Protein AF-A0A1Y2CCC3-F1 (afdb_monomer_lite)

Sequence (414 aa):
MATATPVTEEGASLKTSTGDGSAPSPKPNVLITIAGWVGSLESRDDFTLPFSTLTPGVHGEQYALVWETQALIELGCAVRLLVSEVTGFLVQQGIQYFLLPVLMAGLMGPLWALKLTYMVDNPWGNGLTKAKKAGRILADTLINRVQGNRPVTLVGFSLGARVIYYCLLELASRGEAAFSIVEEAYLFGTPVMATNKEWRAISSVVSGRLVNGYLTNDYILSILYRASSAFLADVAGLFPVQNVEGIENYCLDTVLKGGGHLEYRSAMPRILKHVGFSVDDEFFDDGEKEAEQERLDMEAEKERVKNDNERAKEEAAKKKQAEYEERLKKKREEEEARKAEAAAAPKRSWFGGWGSSSSSTGSLDNVAKVAKGDEAVFEVKEIKSTLPPLVLTLDGSATFPQESSPYNDDGSLI

Foldseek 3Di:
DDDDDDDDDDDDDFDADDPDPDDPDAWQAEEEEEEQAFADPPDPCRQVQLVVQFDPDPHGRYTGDDFPHVLRNLQVVLQVVVVVVVVVVCVVVPDPDPCPVVVVVVVVDPPVLVVSCVSNCVSVVVLLVRLLVLLLVVLVCLLVCPVPLGEYEYAYENSRLSSVLNVLLNLLVVPPSQARNHAYYAYALYQDQDDLVSVQSSLRRHNHAYEQEAEQLAPSSVSVPVSPDDDDTDGSRNDPDPDHPRYHYHYCCVQCVVSYSVVCRQQSLVVCVVVPTDGNDRGGDPCVVVVVVVVVVVVVVVVVVVVVVVVVVVVVVVVVVVVVVVVVVVVVVVVVVVVVVVVPDDDDDDDDDDDDDDDDDDDDDDDDDDDDDDPPDDDDDDDPDPDDDDDPPPPDDDDDDDDDDQADPVGDGD

pLDDT: mean 71.66, std 22.94, range [24.41, 98.12]

InterPro domains:
  IPR007941 Protein of unknown function DUF726 [PF05277] (29-277)
  IPR007941 Protein of unknown function DUF726 [PTHR17920] (27-286)
  IPR029058 Alpha/Beta hydrolase fold [SSF53474] (140-224)

Organism: NCBI:txid329046

Structure (mmCIF, N/CA/C/O backbone):
data_AF-A0A1Y2CCC3-F1
#
_entry.id   AF-A0A1Y2CCC3-F1
#
loop_
_atom_site.group_PDB
_atom_site.id
_atom_site.type_symbol
_atom_site.label_atom_id
_atom_site.label_alt_id
_atom_site.label_comp_id
_atom_site.label_asym_id
_atom_site.label_entity_id
_atom_site.label_seq_id
_atom_site.pdbx_PDB_ins_code
_atom_site.Cartn_x
_atom_site.Cartn_y
_atom_site.Cartn_z
_atom_site.occupancy
_atom_site.B_iso_or_equiv
_atom_site.auth_seq_id
_atom_site.auth_comp_id
_atom_site.auth_asym_id
_atom_site.auth_atom_id
_atom_site.pdbx_PDB_model_num
ATOM 1 N N . MET A 1 1 ? -17.239 48.098 5.481 1.00 38.91 1 MET A N 1
ATOM 2 C CA . MET A 1 1 ? -17.460 47.989 4.024 1.00 38.91 1 MET A CA 1
ATOM 3 C C . MET A 1 1 ? -16.234 47.350 3.400 1.00 38.91 1 MET A C 1
ATOM 5 O O . MET A 1 1 ? -15.218 48.017 3.293 1.00 38.91 1 MET A O 1
ATOM 9 N N . ALA A 1 2 ? -16.328 46.067 3.062 1.00 24.41 2 ALA A N 1
ATOM 10 C CA . ALA A 1 2 ? -15.494 45.390 2.069 1.00 24.41 2 ALA A CA 1
ATOM 11 C C . ALA A 1 2 ? -16.184 44.049 1.776 1.00 24.41 2 ALA A C 1
ATOM 13 O O . ALA A 1 2 ? -16.211 43.155 2.616 1.00 24.41 2 ALA A O 1
ATOM 14 N N . THR A 1 3 ? -16.860 43.982 0.635 1.00 26.59 3 THR A N 1
ATOM 15 C CA . THR A 1 3 ? -17.492 42.787 0.069 1.00 26.59 3 THR A CA 1
ATOM 16 C C . THR A 1 3 ? -16.441 41.953 -0.655 1.00 26.59 3 THR A C 1
ATOM 18 O O . THR A 1 3 ? -15.678 42.509 -1.442 1.00 26.59 3 THR A O 1
ATOM 21 N N . ALA A 1 4 ? -16.436 40.637 -0.437 1.00 25.52 4 ALA A N 1
ATOM 22 C CA . ALA A 1 4 ? -15.652 39.684 -1.218 1.00 25.52 4 ALA A CA 1
ATOM 23 C C . ALA A 1 4 ? -16.587 38.616 -1.801 1.00 25.52 4 ALA A C 1
ATOM 25 O O . ALA A 1 4 ? -17.338 37.961 -1.081 1.00 25.52 4 ALA A O 1
ATOM 26 N N . THR A 1 5 ? -16.571 38.517 -3.126 1.00 25.62 5 THR A N 1
ATOM 27 C CA . THR A 1 5 ? -17.252 37.526 -3.966 1.00 25.62 5 THR A CA 1
ATOM 28 C C . THR A 1 5 ? -16.667 36.117 -3.789 1.00 25.62 5 THR A C 1
ATOM 30 O O . THR A 1 5 ? -15.473 35.997 -3.509 1.00 25.62 5 THR A O 1
ATOM 33 N N . PRO A 1 6 ? -17.470 35.053 -3.983 1.00 25.59 6 PRO A N 1
ATOM 34 C CA . PRO A 1 6 ? -17.030 33.675 -3.793 1.00 25.59 6 PRO A CA 1
ATOM 35 C C . PRO A 1 6 ? -16.191 33.179 -4.977 1.00 25.59 6 PRO A C 1
ATOM 37 O O . PRO A 1 6 ? -16.541 33.394 -6.138 1.00 25.59 6 PRO A O 1
ATOM 40 N N . VAL A 1 7 ? -15.089 32.498 -4.660 1.00 28.39 7 VAL A N 1
ATOM 41 C CA . VAL A 1 7 ? -14.289 31.717 -5.609 1.00 28.39 7 VAL A CA 1
ATOM 42 C C . VAL A 1 7 ? -14.919 30.332 -5.719 1.00 28.39 7 VAL A C 1
ATOM 44 O O . VAL A 1 7 ? -15.249 29.700 -4.719 1.00 28.39 7 VAL A O 1
ATOM 47 N N . THR A 1 8 ? -15.137 29.937 -6.963 1.00 27.20 8 THR A N 1
ATOM 48 C CA . THR A 1 8 ? -15.823 28.741 -7.443 1.00 27.20 8 THR A CA 1
ATOM 49 C C . THR A 1 8 ? -15.237 27.431 -6.923 1.00 27.20 8 THR A C 1
ATOM 51 O O . THR A 1 8 ? -14.026 27.281 -6.780 1.00 27.20 8 THR A O 1
ATOM 54 N N . GLU A 1 9 ? -16.152 26.493 -6.682 1.00 36.34 9 GLU A N 1
ATOM 55 C CA . GLU A 1 9 ? -15.949 25.096 -6.311 1.00 36.34 9 GLU A CA 1
ATOM 56 C C . GLU A 1 9 ? -14.991 24.356 -7.258 1.00 36.34 9 GLU A C 1
ATOM 58 O O . GLU A 1 9 ? -15.300 24.152 -8.426 1.00 36.34 9 GLU A O 1
ATOM 63 N N . GLU A 1 10 ? -13.890 23.838 -6.718 1.00 28.53 10 GLU A N 1
ATOM 64 C CA . GLU A 1 10 ? -13.313 22.561 -7.154 1.00 28.53 10 GLU A CA 1
ATOM 65 C C . GLU A 1 10 ? -12.995 21.741 -5.899 1.00 28.53 10 GLU A C 1
ATOM 67 O O . GLU A 1 10 ? -11.865 21.647 -5.422 1.00 28.53 10 GLU A O 1
ATOM 72 N N . GLY A 1 11 ? -14.059 21.202 -5.302 1.00 26.75 11 GLY A N 1
ATOM 73 C CA . GLY A 1 11 ? -13.980 20.198 -4.249 1.00 26.75 11 GLY A CA 1
ATOM 74 C C . GLY A 1 11 ? -13.763 18.812 -4.852 1.00 26.75 11 GLY A C 1
ATOM 75 O O . GLY A 1 11 ? -14.346 18.467 -5.881 1.00 26.75 11 GLY A O 1
ATOM 76 N N . ALA A 1 12 ? -12.925 18.010 -4.200 1.00 28.86 12 ALA A N 1
ATOM 77 C CA . ALA A 1 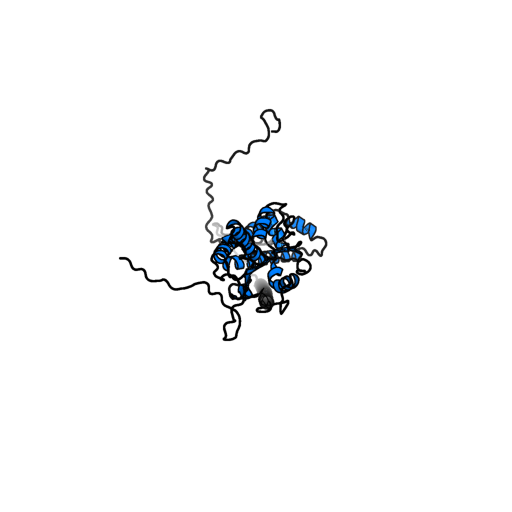12 ? -12.723 16.600 -4.503 1.00 28.86 12 ALA A CA 1
ATOM 78 C C . ALA A 1 12 ? -14.071 15.852 -4.532 1.00 28.86 12 ALA A C 1
ATOM 80 O O . ALA A 1 12 ? -14.654 15.543 -3.497 1.00 28.86 12 ALA A O 1
ATOM 81 N N . SER A 1 13 ? -14.580 15.586 -5.734 1.00 26.62 13 SER A N 1
ATOM 82 C CA . SER A 1 13 ? -15.798 14.808 -5.941 1.00 26.62 13 SER A CA 1
ATOM 83 C C . SER A 1 13 ? -15.441 13.322 -5.955 1.00 26.62 13 SER A C 1
ATOM 85 O O . SER A 1 13 ? -14.760 12.851 -6.871 1.00 26.62 13 SER A O 1
ATOM 87 N N . LEU A 1 14 ? -15.888 12.594 -4.927 1.00 33.19 14 LEU A N 1
ATOM 88 C CA . LEU A 1 14 ? -15.962 11.136 -4.955 1.00 33.19 14 LEU A CA 1
ATOM 89 C C . LEU A 1 14 ? -16.957 10.733 -6.046 1.00 33.19 14 LEU A C 1
ATOM 91 O O . LEU A 1 14 ? -18.151 11.002 -5.929 1.00 33.19 14 LEU A O 1
ATOM 95 N N . LYS A 1 15 ? -16.463 10.107 -7.114 1.00 35.31 15 LYS A N 1
ATOM 96 C CA . LYS A 1 15 ? -17.313 9.532 -8.157 1.00 35.31 15 LYS A CA 1
ATOM 97 C C . LYS A 1 15 ? -17.515 8.050 -7.878 1.00 35.31 15 LYS A C 1
ATOM 99 O O . LYS A 1 15 ? -16.553 7.297 -7.762 1.00 35.31 15 LYS A O 1
ATOM 104 N N . THR A 1 16 ? -18.775 7.655 -7.774 1.00 35.78 16 THR A N 1
ATOM 105 C CA . THR A 1 16 ? -19.210 6.264 -7.713 1.00 35.78 16 THR A CA 1
ATOM 106 C C . THR A 1 16 ? -19.132 5.659 -9.116 1.00 35.78 16 THR A C 1
ATOM 108 O O . THR A 1 16 ? -19.693 6.187 -10.074 1.00 35.78 16 THR A O 1
ATOM 111 N N . SER A 1 17 ? -18.404 4.554 -9.255 1.00 35.50 17 SER A N 1
ATOM 112 C CA . SER A 1 17 ? -18.379 3.752 -10.478 1.00 35.50 17 SER A CA 1
ATOM 113 C C . SER A 1 17 ? -19.579 2.809 -10.461 1.00 35.50 17 SER A C 1
ATOM 115 O O . SER A 1 17 ? -19.546 1.811 -9.752 1.00 35.50 17 SER A O 1
ATOM 117 N N . THR A 1 18 ? -20.644 3.118 -11.197 1.00 38.66 18 THR A N 1
ATOM 118 C CA . THR A 1 18 ? -21.550 2.115 -11.789 1.00 38.66 18 THR A CA 1
ATOM 119 C C . THR A 1 18 ? -22.395 2.774 -12.878 1.00 38.66 18 THR A C 1
ATOM 121 O O . THR A 1 18 ? -23.038 3.799 -12.660 1.00 38.66 18 THR A O 1
ATOM 124 N N . GLY A 1 19 ? -22.363 2.192 -14.077 1.00 38.34 19 GLY A N 1
ATOM 125 C CA . GLY A 1 19 ? -23.227 2.562 -15.189 1.00 38.34 19 GLY A CA 1
ATOM 126 C C . GLY A 1 19 ? -24.633 2.010 -14.989 1.00 38.34 19 GLY A C 1
ATOM 127 O O . GLY A 1 19 ? -24.939 0.940 -15.490 1.00 38.34 19 GLY A O 1
ATOM 128 N N . ASP A 1 20 ? -25.471 2.741 -14.263 1.00 35.16 20 ASP A N 1
ATOM 129 C CA . ASP A 1 20 ? -26.913 2.823 -14.502 1.00 35.16 20 ASP A CA 1
ATOM 130 C C . ASP A 1 20 ? -27.426 4.103 -13.825 1.00 35.16 20 ASP A C 1
ATOM 132 O O . ASP A 1 20 ? -26.949 4.489 -12.759 1.00 35.16 20 ASP A O 1
ATOM 136 N N . GLY A 1 21 ? -28.363 4.809 -14.451 1.00 40.62 21 GLY A N 1
ATOM 137 C CA . GLY A 1 21 ? -28.785 6.172 -14.088 1.00 40.62 21 GLY A CA 1
ATOM 138 C C . GLY A 1 21 ? -29.545 6.317 -12.761 1.00 40.62 21 GLY A C 1
ATOM 139 O O . GLY A 1 21 ? -30.207 7.334 -12.555 1.00 40.62 21 GLY A O 1
ATOM 140 N N . SER A 1 22 ? -29.477 5.336 -11.859 1.00 40.50 22 SER A N 1
ATOM 141 C CA . SER A 1 22 ? -30.025 5.412 -10.505 1.00 40.50 22 SER A CA 1
ATOM 142 C C . SER A 1 22 ? -28.891 5.433 -9.483 1.00 40.50 22 SER A C 1
ATOM 144 O O . SER A 1 22 ? -28.132 4.470 -9.385 1.00 40.50 22 SER A O 1
ATOM 146 N N . ALA A 1 23 ? -28.792 6.508 -8.696 1.00 48.09 23 ALA A N 1
ATOM 147 C CA . ALA A 1 23 ? -27.841 6.574 -7.591 1.00 48.09 23 ALA A CA 1
ATOM 148 C C . ALA A 1 23 ? -28.071 5.378 -6.642 1.00 48.09 23 ALA A C 1
ATOM 150 O O . ALA A 1 23 ? -29.206 5.191 -6.185 1.00 48.09 23 ALA A O 1
ATOM 151 N N . PRO A 1 24 ? -27.045 4.556 -6.353 1.00 56.34 24 PRO A N 1
ATOM 152 C CA . PRO A 1 24 ? -27.195 3.432 -5.441 1.00 56.34 24 PRO A CA 1
ATOM 153 C C . PRO A 1 24 ? -27.643 3.945 -4.070 1.00 56.34 24 PRO A C 1
ATOM 155 O O . PRO A 1 24 ? -27.155 4.965 -3.582 1.00 56.34 24 PRO A O 1
ATOM 158 N N . SER A 1 25 ? -28.597 3.253 -3.441 1.00 60.41 25 SER A N 1
ATOM 159 C CA . SER A 1 25 ? -29.048 3.603 -2.093 1.00 60.41 25 SER A CA 1
ATOM 160 C C . SER A 1 25 ? -27.852 3.591 -1.128 1.00 60.41 25 SER A C 1
ATOM 162 O O . SER A 1 25 ? -27.119 2.593 -1.132 1.00 60.41 25 SER A O 1
ATOM 164 N N . PRO A 1 26 ? -27.661 4.629 -0.292 1.00 65.88 26 PRO A N 1
ATOM 165 C CA . PRO A 1 26 ? -26.526 4.698 0.619 1.00 65.88 26 PRO A CA 1
ATOM 166 C C . PRO A 1 26 ? -26.525 3.480 1.545 1.00 65.88 26 PRO A C 1
ATOM 168 O O . PRO A 1 26 ? -27.527 3.159 2.189 1.00 65.88 26 PRO A O 1
ATOM 171 N N . LYS A 1 27 ? -25.400 2.766 1.567 1.00 79.38 27 LYS A N 1
ATOM 172 C CA . LYS A 1 27 ? -25.208 1.576 2.407 1.00 79.38 27 LYS A CA 1
ATOM 173 C C . LYS A 1 27 ? -24.962 2.001 3.865 1.00 79.38 27 LYS A C 1
ATOM 175 O O . LYS A 1 27 ? -24.619 3.151 4.117 1.00 79.38 27 LYS A O 1
ATOM 180 N N . PRO A 1 28 ? -25.121 1.113 4.859 1.00 83.88 28 PRO A N 1
ATOM 181 C CA . PRO A 1 28 ? -24.888 1.477 6.259 1.00 83.88 28 PRO A CA 1
ATOM 182 C C . PRO A 1 28 ? -23.401 1.685 6.598 1.00 83.88 28 PRO A C 1
ATOM 184 O O . PRO A 1 28 ? -23.090 2.530 7.429 1.00 83.88 28 PRO A O 1
ATOM 187 N N . ASN A 1 29 ? -22.478 0.989 5.932 1.00 90.31 29 ASN A N 1
ATOM 188 C CA . ASN A 1 29 ? -21.032 1.027 6.185 1.00 90.31 29 ASN A CA 1
ATOM 189 C C . ASN A 1 29 ? -20.242 1.530 4.965 1.00 90.31 29 ASN A C 1
ATOM 191 O O . ASN A 1 29 ? -20.743 1.503 3.834 1.00 90.31 29 ASN A O 1
ATOM 195 N N . VAL A 1 30 ? -19.033 2.036 5.205 1.00 93.81 30 VAL A N 1
ATOM 196 C CA . VAL A 1 30 ? -18.155 2.643 4.195 1.00 93.81 30 VAL A CA 1
ATOM 197 C C . VAL A 1 30 ? -16.859 1.853 4.086 1.00 93.81 30 VAL A C 1
ATOM 199 O O . VAL A 1 30 ? -16.223 1.580 5.096 1.00 93.81 30 VAL A O 1
ATOM 202 N N . LEU A 1 31 ? -16.432 1.560 2.862 1.00 94.94 31 LEU A N 1
ATOM 203 C CA . LEU A 1 31 ? -15.142 0.954 2.561 1.00 94.94 31 LEU A CA 1
ATOM 204 C C . LEU A 1 31 ? -14.257 1.978 1.850 1.00 94.94 31 LEU A C 1
ATOM 206 O O . LEU A 1 31 ? -14.580 2.412 0.749 1.00 94.94 31 LEU A O 1
ATOM 210 N N . ILE A 1 32 ? -13.128 2.342 2.455 1.00 95.81 32 ILE A N 1
ATOM 211 C CA . ILE A 1 32 ? -12.136 3.228 1.843 1.00 95.81 32 ILE A CA 1
ATOM 212 C C . ILE A 1 32 ? -10.924 2.401 1.425 1.00 95.81 32 ILE A C 1
ATOM 214 O O . ILE A 1 32 ? -10.213 1.844 2.265 1.00 95.81 32 ILE A O 1
ATOM 218 N N . THR A 1 33 ? -10.671 2.353 0.122 1.00 95.69 33 THR A N 1
ATOM 219 C CA . THR A 1 33 ? -9.534 1.647 -0.468 1.00 95.69 33 THR A CA 1
ATOM 220 C C . THR A 1 33 ? -8.425 2.624 -0.834 1.00 95.69 33 THR A C 1
ATOM 222 O O . THR A 1 33 ? -8.674 3.681 -1.416 1.00 95.69 33 THR A O 1
ATOM 225 N N . ILE A 1 34 ? -7.186 2.291 -0.483 1.00 96.12 34 ILE A N 1
ATOM 226 C CA . ILE A 1 34 ? -6.044 3.201 -0.580 1.00 96.12 34 ILE A CA 1
ATOM 227 C C . ILE A 1 34 ? -4.909 2.493 -1.317 1.00 96.12 34 ILE A C 1
ATOM 229 O O . ILE A 1 34 ? -4.223 1.625 -0.770 1.00 96.12 34 ILE A O 1
ATOM 233 N N . ALA A 1 35 ? -4.698 2.887 -2.572 1.00 92.62 35 ALA A N 1
ATOM 234 C CA . ALA A 1 35 ? -3.593 2.388 -3.380 1.00 92.62 35 ALA A CA 1
ATOM 235 C C . ALA A 1 35 ? -2.243 2.913 -2.862 1.00 92.62 35 ALA A C 1
ATOM 237 O O . ALA A 1 35 ? -2.135 4.059 -2.412 1.00 92.62 35 ALA A O 1
ATOM 238 N N . GLY A 1 36 ? -1.214 2.060 -2.915 1.00 87.12 36 GLY A N 1
ATOM 239 C CA . GLY A 1 36 ? 0.137 2.399 -2.459 1.00 87.12 36 GLY A CA 1
ATOM 240 C C . GLY A 1 36 ? 1.095 2.891 -3.532 1.00 87.12 36 GLY A C 1
ATOM 241 O O . GLY A 1 36 ? 2.097 3.518 -3.204 1.00 87.12 36 GLY A O 1
ATOM 242 N N . TRP A 1 37 ? 0.785 2.633 -4.795 1.00 85.81 37 TRP A N 1
ATOM 243 C CA . TRP A 1 37 ? 1.441 3.214 -5.959 1.00 85.81 37 TRP A CA 1
ATOM 244 C C . TRP A 1 37 ? 0.483 3.117 -7.149 1.00 85.81 37 TRP A C 1
ATOM 246 O O . TRP A 1 37 ? -0.466 2.331 -7.114 1.00 85.81 37 TRP A O 1
ATOM 256 N N . VAL A 1 38 ? 0.721 3.934 -8.172 1.00 81.88 38 VAL A N 1
ATOM 257 C CA . VAL A 1 38 ? -0.082 3.981 -9.403 1.00 81.88 38 VAL A CA 1
ATOM 258 C C . VAL A 1 38 ? 0.829 3.879 -10.625 1.00 81.88 38 VAL A C 1
ATOM 260 O O . VAL A 1 38 ? 1.980 4.324 -10.605 1.00 81.88 38 VAL A O 1
ATOM 263 N N . GLY A 1 39 ? 0.330 3.210 -11.658 1.00 67.69 39 GLY A N 1
ATOM 264 C CA . GLY A 1 39 ? 1.013 2.880 -12.892 1.00 67.69 39 GLY A CA 1
ATOM 265 C C . GLY A 1 39 ? 1.128 4.044 -13.873 1.00 67.69 39 GLY A C 1
ATOM 266 O O . GLY A 1 39 ? 2.197 4.178 -14.471 1.00 67.69 39 GLY A O 1
ATOM 267 N N . SER A 1 40 ? 0.092 4.881 -14.010 1.00 62.53 40 SER A N 1
ATOM 268 C CA . SER A 1 40 ? 0.040 5.984 -14.988 1.00 62.53 40 SER A CA 1
ATOM 269 C C . SER A 1 40 ? -0.829 7.165 -14.517 1.00 62.53 40 SER A C 1
ATOM 271 O O . SER A 1 40 ? -1.710 7.013 -13.677 1.00 62.53 40 SER A O 1
ATOM 273 N N . LEU A 1 41 ? -0.575 8.361 -15.066 1.00 55.34 41 LEU A N 1
ATOM 274 C CA . LEU A 1 41 ? -1.311 9.607 -14.784 1.00 55.34 41 LEU A CA 1
ATOM 275 C C . LEU A 1 41 ? -2.661 9.681 -15.529 1.00 55.34 41 LEU A C 1
ATOM 277 O O . LEU A 1 41 ? -3.480 10.551 -15.236 1.00 55.34 41 LEU A O 1
ATOM 281 N N . GLU A 1 42 ? -2.867 8.822 -16.529 1.00 54.22 42 GLU A N 1
ATOM 282 C CA . GLU A 1 42 ? -3.875 9.045 -17.572 1.00 54.22 42 GLU A CA 1
ATOM 283 C C . GLU A 1 42 ? -5.303 8.646 -17.172 1.00 54.22 42 GLU A C 1
ATOM 285 O O . GLU A 1 42 ? -6.256 9.185 -17.735 1.00 54.22 42 GLU A O 1
ATOM 290 N N . SER A 1 43 ? -5.487 7.804 -16.148 1.00 58.19 43 SER A N 1
ATOM 291 C CA . SER A 1 43 ? -6.816 7.485 -15.616 1.00 58.19 43 SER A CA 1
ATOM 292 C C . SER A 1 43 ? -6.863 7.608 -14.091 1.00 58.19 43 SER A C 1
ATOM 294 O O . SER A 1 43 ? -6.048 7.062 -13.351 1.00 58.19 43 SER A O 1
ATOM 296 N N . ARG A 1 44 ? -7.873 8.330 -13.584 1.00 61.41 44 ARG A N 1
ATOM 297 C CA . ARG A 1 44 ? -8.209 8.330 -12.145 1.00 61.41 44 ARG A CA 1
ATOM 298 C C . ARG A 1 44 ? -8.634 6.946 -11.648 1.00 61.41 44 ARG A C 1
ATOM 300 O O . ARG A 1 44 ? -8.625 6.708 -10.442 1.00 61.41 44 ARG A O 1
ATOM 307 N N . ASP A 1 45 ? -8.977 6.064 -12.577 1.00 69.62 45 ASP A N 1
ATOM 308 C CA . ASP A 1 45 ? -9.402 4.695 -12.325 1.00 69.62 45 ASP A CA 1
ATOM 309 C C . ASP A 1 45 ? -8.249 3.827 -11.807 1.00 69.62 45 ASP A C 1
ATOM 311 O O . ASP A 1 45 ? -8.479 2.829 -11.138 1.00 69.62 45 ASP A O 1
ATOM 315 N N . ASP A 1 46 ? -6.992 4.241 -11.973 1.00 78.31 46 ASP A N 1
ATOM 316 C CA . ASP A 1 46 ? -5.851 3.468 -11.477 1.00 78.31 46 ASP A CA 1
ATOM 317 C C . ASP A 1 46 ? -5.843 3.283 -9.940 1.00 78.31 46 ASP A C 1
ATOM 319 O O . ASP A 1 46 ? -5.324 2.302 -9.408 1.00 78.31 46 ASP A O 1
ATOM 323 N N . PHE A 1 47 ? -6.498 4.187 -9.202 1.00 84.88 47 PHE A N 1
ATOM 324 C CA . PHE A 1 47 ? -6.704 4.045 -7.755 1.00 84.88 47 PHE A CA 1
ATOM 325 C C . PHE A 1 47 ? -7.780 3.009 -7.394 1.00 84.88 47 PHE A C 1
ATOM 327 O O . PHE A 1 47 ? -7.768 2.481 -6.279 1.00 84.88 47 PHE A O 1
ATOM 334 N N . THR A 1 48 ? -8.725 2.741 -8.299 1.00 86.94 48 THR A N 1
ATOM 335 C CA . THR A 1 48 ? -9.845 1.812 -8.088 1.00 86.94 48 THR A CA 1
ATOM 336 C C . THR A 1 48 ? -9.541 0.420 -8.632 1.00 86.94 48 THR A C 1
ATOM 338 O O . THR A 1 48 ? -10.000 -0.554 -8.038 1.00 86.94 48 THR A O 1
ATOM 341 N N . LEU A 1 49 ? -8.735 0.307 -9.696 1.00 87.69 49 LEU A N 1
ATOM 342 C CA . LEU A 1 49 ? -8.424 -0.951 -10.386 1.00 87.69 49 LEU A CA 1
ATOM 343 C C . LEU A 1 49 ? -8.024 -2.108 -9.450 1.00 87.69 49 LEU A C 1
ATOM 345 O O . LEU A 1 49 ? -8.656 -3.162 -9.551 1.00 87.69 49 LEU A O 1
ATOM 349 N N . PRO A 1 50 ? -7.103 -1.943 -8.472 1.00 88.56 50 PRO A N 1
ATOM 350 C CA . PRO A 1 50 ? -6.694 -3.048 -7.594 1.00 88.56 50 PRO A CA 1
ATOM 351 C C . PRO A 1 50 ? -7.830 -3.607 -6.729 1.00 88.56 50 PRO A C 1
ATOM 353 O O . PRO A 1 50 ? -7.754 -4.724 -6.226 1.00 88.56 50 PRO A O 1
ATOM 356 N N . PHE A 1 51 ? -8.884 -2.816 -6.541 1.00 90.62 51 PHE A N 1
ATOM 357 C CA . PHE A 1 51 ? -10.031 -3.123 -5.696 1.00 90.62 51 PHE A CA 1
ATOM 358 C C . PHE A 1 51 ? -11.324 -3.283 -6.507 1.00 90.62 51 PHE A C 1
ATOM 360 O O . PHE A 1 51 ? -12.401 -3.366 -5.922 1.00 90.62 51 PHE A O 1
ATOM 367 N N . SER A 1 52 ? -11.234 -3.284 -7.839 1.00 88.19 52 SER A N 1
ATOM 368 C CA . SER A 1 52 ? -12.388 -3.275 -8.746 1.00 88.19 52 SER A CA 1
ATOM 369 C C . SER A 1 52 ? -13.173 -4.587 -8.746 1.00 88.19 52 SER A C 1
ATOM 371 O O . SER A 1 52 ? -14.360 -4.587 -9.055 1.00 88.19 52 SER A O 1
ATOM 373 N N . THR A 1 53 ? -12.535 -5.694 -8.356 1.00 89.06 53 THR A N 1
ATOM 374 C CA . THR A 1 53 ? -13.157 -7.024 -8.326 1.00 89.06 53 THR A CA 1
ATOM 375 C C . THR A 1 53 ? -13.897 -7.323 -7.024 1.00 89.06 53 THR A C 1
ATOM 377 O O . THR A 1 53 ? -14.436 -8.417 -6.864 1.00 89.06 53 THR A O 1
ATOM 380 N N . LEU A 1 54 ? -13.919 -6.391 -6.065 1.00 89.56 54 LEU A N 1
ATOM 381 C CA . LEU A 1 54 ? -14.703 -6.544 -4.842 1.00 89.56 54 LEU A CA 1
ATOM 382 C C . LEU A 1 54 ? -16.190 -6.613 -5.179 1.00 89.56 54 LEU A C 1
ATOM 384 O O . LEU A 1 54 ? -16.709 -5.720 -5.846 1.00 89.56 54 LEU A O 1
ATOM 388 N N . THR A 1 55 ? -16.881 -7.631 -4.657 1.00 86.56 55 THR A N 1
ATOM 389 C CA . THR A 1 55 ? -18.312 -7.811 -4.918 1.00 86.56 55 THR A CA 1
ATOM 390 C C . THR A 1 55 ? -19.084 -6.564 -4.460 1.00 86.56 55 THR A C 1
ATOM 392 O O . THR A 1 55 ? -19.102 -6.261 -3.253 1.00 86.56 55 THR A O 1
ATOM 395 N N . PRO A 1 56 ? -19.747 -5.831 -5.376 1.00 84.56 56 PRO A N 1
ATOM 396 C CA . PRO A 1 56 ? -20.370 -4.558 -5.047 1.00 84.56 56 PRO A CA 1
ATOM 397 C C . PRO A 1 56 ? -21.419 -4.682 -3.939 1.00 84.56 56 PRO A C 1
ATOM 399 O O . PRO A 1 56 ? -22.359 -5.475 -4.001 1.00 84.56 56 PRO A O 1
ATOM 402 N N . GLY A 1 57 ? -21.286 -3.849 -2.907 1.00 78.31 57 GLY A N 1
ATOM 403 C CA . GLY A 1 57 ? -22.294 -3.705 -1.860 1.00 78.31 57 GLY A CA 1
ATOM 404 C C . GLY A 1 57 ? -22.339 -4.812 -0.803 1.00 78.31 57 GLY A C 1
ATOM 405 O O . GLY A 1 57 ? -23.257 -4.755 0.022 1.00 78.31 57 GLY A O 1
ATOM 406 N N . VAL A 1 58 ? -21.390 -5.758 -0.803 1.00 86.06 58 VAL A N 1
ATOM 407 C CA . VAL A 1 58 ? -21.192 -6.745 0.280 1.00 86.06 58 VAL A CA 1
ATOM 408 C C . VAL A 1 58 ? -20.443 -6.119 1.457 1.00 86.06 58 VAL A C 1
ATOM 410 O O . VAL A 1 58 ? -20.889 -6.224 2.594 1.00 86.06 58 VAL A O 1
ATOM 413 N N . HIS A 1 59 ? -19.357 -5.392 1.181 1.00 85.56 59 HIS A N 1
ATOM 414 C CA . HIS A 1 59 ? -18.469 -4.800 2.199 1.00 85.56 59 HIS A CA 1
ATOM 415 C C . HIS A 1 59 ? -18.725 -3.310 2.437 1.00 85.56 59 HIS A C 1
ATOM 417 O O . HIS A 1 59 ? -17.856 -2.584 2.905 1.00 85.56 59 HIS A O 1
ATOM 423 N N . GLY A 1 60 ? -19.931 -2.848 2.112 1.00 87.12 60 GLY A N 1
ATOM 424 C CA . GLY A 1 60 ? -20.316 -1.442 2.199 1.00 87.12 60 GLY A CA 1
ATOM 425 C C . GLY A 1 60 ? -20.165 -0.682 0.888 1.00 87.12 60 GLY A C 1
ATOM 426 O O . GLY A 1 60 ? -20.064 -1.260 -0.195 1.00 87.12 60 GLY A O 1
ATOM 427 N N . GLU A 1 61 ? -20.242 0.639 0.991 1.00 90.25 61 GLU A N 1
ATOM 428 C CA . GLU A 1 61 ? -20.062 1.542 -0.144 1.00 90.25 61 GLU A CA 1
ATOM 429 C C . GLU A 1 61 ? -18.577 1.834 -0.344 1.00 90.25 61 GLU A C 1
ATOM 431 O O . GLU A 1 61 ? -17.919 2.334 0.568 1.00 90.25 61 GLU A O 1
ATOM 436 N N . GLN A 1 62 ? -18.060 1.485 -1.520 1.00 90.75 62 GLN A N 1
ATOM 437 C CA . GLN A 1 62 ? -16.642 1.579 -1.836 1.00 90.75 62 GLN A CA 1
ATOM 438 C C . GLN A 1 62 ? -16.265 2.977 -2.326 1.00 90.75 62 GLN A C 1
ATOM 440 O O . GLN A 1 62 ? -16.861 3.514 -3.259 1.00 90.75 62 GLN A O 1
ATOM 445 N N . TYR A 1 63 ? -15.197 3.512 -1.748 1.00 91.56 63 TYR A N 1
ATOM 446 C CA . TYR A 1 63 ? -14.564 4.754 -2.147 1.00 91.56 63 TYR A CA 1
ATOM 447 C C . TYR A 1 63 ? -13.056 4.557 -2.266 1.00 91.56 63 TYR A C 1
ATOM 449 O O . TYR A 1 63 ? -12.412 4.080 -1.334 1.00 91.56 63 TYR A O 1
ATOM 457 N N . ALA A 1 64 ? -12.469 4.967 -3.387 1.00 92.00 64 ALA A N 1
ATOM 458 C CA . ALA A 1 64 ? -11.019 4.997 -3.526 1.00 92.00 64 ALA A CA 1
ATOM 459 C C . ALA A 1 64 ? -10.467 6.360 -3.102 1.00 92.00 64 ALA A C 1
ATOM 461 O O . ALA A 1 64 ? -10.903 7.405 -3.592 1.00 92.00 64 ALA A O 1
ATOM 462 N N . LEU A 1 65 ? -9.487 6.353 -2.197 1.00 93.06 65 LEU A N 1
ATOM 463 C CA . LEU A 1 65 ? -8.783 7.565 -1.801 1.00 93.06 65 LEU A CA 1
ATOM 464 C C . LEU A 1 65 ? -7.758 7.936 -2.874 1.00 93.06 65 LEU A C 1
ATOM 466 O O . LEU A 1 65 ? -6.754 7.246 -3.055 1.00 93.06 65 LEU A O 1
ATOM 470 N N . VAL A 1 66 ? -7.976 9.072 -3.528 1.00 91.62 66 VAL A N 1
ATOM 471 C CA . VAL A 1 66 ? -6.992 9.681 -4.424 1.00 91.62 66 VAL A CA 1
ATOM 472 C C . VAL A 1 66 ? -6.115 10.620 -3.607 1.00 91.62 66 VAL A C 1
ATOM 474 O O . VAL A 1 66 ? -6.596 11.607 -3.051 1.00 91.62 66 VAL A O 1
ATOM 477 N N . TRP A 1 67 ? -4.822 10.317 -3.524 1.00 91.19 67 TRP A N 1
ATOM 478 C CA . TRP A 1 67 ? -3.870 11.098 -2.743 1.00 91.19 67 TRP A CA 1
ATOM 479 C C . TRP A 1 67 ? -2.522 11.165 -3.459 1.00 91.19 67 TRP A C 1
ATOM 481 O O . TRP A 1 67 ? -2.077 10.180 -4.034 1.00 91.19 67 TRP A O 1
ATOM 491 N N . GLU A 1 68 ? -1.888 12.340 -3.438 1.00 88.50 68 GLU A N 1
ATOM 492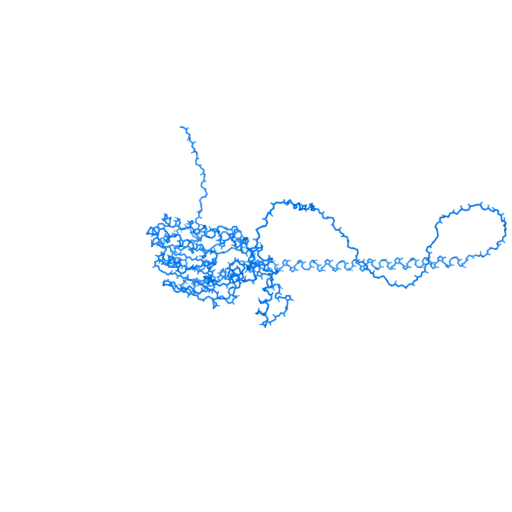 C CA . GLU A 1 68 ? -0.491 12.556 -3.854 1.00 88.50 68 GLU A CA 1
ATOM 493 C C . GLU A 1 68 ? -0.078 11.851 -5.163 1.00 88.50 68 GLU A C 1
ATOM 495 O 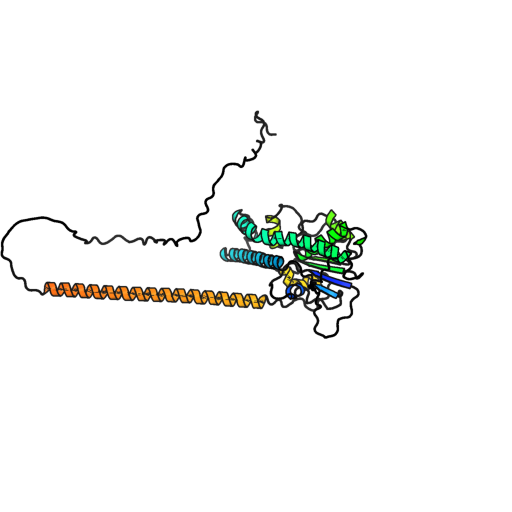O . GLU A 1 68 ? 1.017 11.297 -5.267 1.00 88.50 68 GLU A O 1
ATOM 500 N N . THR A 1 69 ? -0.946 11.908 -6.182 1.00 85.50 69 THR A N 1
ATOM 501 C CA . THR A 1 69 ? -0.831 11.162 -7.448 1.00 85.50 69 THR A CA 1
ATOM 502 C C . THR A 1 69 ? 0.555 11.261 -8.081 1.00 85.50 69 THR A C 1
ATOM 504 O O . THR A 1 69 ? 1.151 10.243 -8.415 1.00 85.50 69 THR A O 1
ATOM 507 N N . GLN A 1 70 ? 1.111 12.472 -8.169 1.00 81.81 70 GLN A N 1
ATOM 508 C CA . GLN A 1 70 ? 2.433 12.697 -8.755 1.00 81.81 70 GLN A CA 1
ATOM 509 C C . GLN A 1 70 ? 3.539 11.922 -8.021 1.00 81.81 70 GLN A C 1
ATOM 511 O O . GLN A 1 70 ? 4.380 11.290 -8.651 1.00 81.81 70 GLN A O 1
ATOM 516 N N . ALA A 1 71 ? 3.510 11.919 -6.685 1.00 83.38 71 ALA A N 1
ATOM 517 C CA . ALA A 1 71 ? 4.503 11.201 -5.890 1.00 83.38 71 ALA A CA 1
ATOM 518 C C . ALA A 1 71 ? 4.346 9.679 -6.006 1.00 83.38 71 ALA A C 1
ATOM 520 O O . ALA A 1 71 ? 5.346 8.967 -6.006 1.00 83.38 71 ALA A O 1
ATOM 521 N N . LEU A 1 72 ? 3.116 9.175 -6.121 1.00 85.00 72 LEU A N 1
ATOM 522 C CA . LEU A 1 72 ? 2.868 7.742 -6.292 1.00 85.00 72 LEU A CA 1
ATOM 523 C C . LEU A 1 72 ? 3.311 7.222 -7.665 1.00 85.00 72 LEU A C 1
ATOM 525 O O . LEU A 1 72 ? 3.778 6.088 -7.755 1.00 85.00 72 LEU A O 1
ATOM 529 N N . ILE A 1 73 ? 3.214 8.047 -8.710 1.00 83.62 73 ILE A N 1
ATOM 530 C CA . ILE A 1 73 ? 3.719 7.713 -10.049 1.00 83.62 73 ILE A CA 1
ATOM 531 C C . ILE A 1 73 ? 5.241 7.726 -10.062 1.00 83.62 73 ILE A C 1
ATOM 533 O O . ILE A 1 73 ? 5.860 6.771 -10.526 1.00 83.62 73 ILE A O 1
ATOM 537 N N . GLU A 1 74 ? 5.856 8.780 -9.518 1.00 81.50 74 GLU A N 1
ATOM 538 C CA . GLU A 1 74 ? 7.315 8.867 -9.391 1.00 81.50 74 GLU A CA 1
ATOM 539 C C . GLU A 1 74 ? 7.875 7.659 -8.636 1.00 81.50 74 GLU A C 1
ATOM 541 O O . GLU A 1 74 ? 8.879 7.080 -9.048 1.00 81.50 74 GLU A O 1
ATOM 546 N N . LEU A 1 75 ? 7.177 7.227 -7.583 1.00 80.94 75 LEU A N 1
ATOM 547 C CA . LEU A 1 75 ? 7.505 6.014 -6.852 1.00 80.94 75 LEU A CA 1
ATOM 548 C C . LEU A 1 75 ? 7.384 4.754 -7.713 1.00 80.94 75 LEU A C 1
ATOM 550 O O . LEU A 1 75 ? 8.335 3.980 -7.788 1.00 80.94 75 LEU A O 1
ATOM 554 N N . GLY A 1 76 ? 6.229 4.535 -8.350 1.00 79.38 76 GLY A N 1
ATOM 555 C CA . GLY A 1 76 ? 5.986 3.352 -9.178 1.00 79.38 76 GLY A CA 1
ATOM 556 C C . GLY A 1 76 ? 7.003 3.235 -10.316 1.00 79.38 76 GLY A C 1
ATOM 557 O O . GLY A 1 76 ? 7.520 2.154 -10.592 1.00 79.38 76 GLY A O 1
ATOM 558 N N . CYS A 1 77 ? 7.362 4.357 -10.941 1.00 77.31 77 CYS A N 1
ATOM 559 C CA . CYS A 1 77 ? 8.426 4.427 -11.940 1.00 77.31 77 CYS A CA 1
ATOM 560 C C . CYS A 1 77 ? 9.805 4.116 -11.345 1.00 77.31 77 CYS A C 1
ATOM 562 O O . CYS A 1 77 ? 10.517 3.280 -11.896 1.00 77.31 77 CYS A O 1
ATOM 564 N N . ALA A 1 78 ? 10.173 4.723 -10.212 1.00 74.75 78 ALA A N 1
ATOM 565 C CA . ALA A 1 78 ? 11.464 4.479 -9.567 1.00 74.75 78 ALA A CA 1
ATOM 566 C C . ALA A 1 78 ? 11.645 3.007 -9.157 1.00 74.75 78 ALA A C 1
ATOM 568 O O . ALA A 1 78 ? 12.703 2.421 -9.388 1.00 74.75 78 ALA A O 1
ATOM 569 N N . VAL A 1 79 ? 10.602 2.382 -8.605 1.00 74.19 79 VAL A N 1
ATOM 570 C CA . VAL A 1 79 ? 10.639 0.968 -8.208 1.00 74.19 79 VAL A CA 1
ATOM 571 C C . VAL A 1 79 ? 10.707 0.050 -9.433 1.00 74.19 79 VAL A C 1
ATOM 573 O O . VAL A 1 79 ? 11.484 -0.903 -9.427 1.00 74.19 79 VAL A O 1
ATOM 576 N N . ARG A 1 80 ? 9.972 0.344 -10.516 1.00 76.50 80 ARG A N 1
ATOM 577 C CA . ARG A 1 80 ? 10.072 -0.420 -11.776 1.00 76.50 80 ARG A CA 1
ATOM 578 C C . ARG A 1 80 ? 11.454 -0.320 -12.416 1.00 76.50 80 ARG A C 1
ATOM 580 O O . ARG A 1 80 ? 11.975 -1.333 -12.874 1.00 76.50 80 ARG A O 1
ATOM 587 N N . LEU A 1 81 ? 12.072 0.863 -12.391 1.00 73.12 81 LEU A N 1
ATOM 588 C CA . LEU A 1 81 ? 13.451 1.044 -12.849 1.00 73.12 81 LEU A CA 1
ATOM 589 C C . LEU A 1 81 ? 14.426 0.193 -12.028 1.00 73.12 81 LEU A C 1
ATOM 591 O O . LEU A 1 81 ? 15.252 -0.507 -12.611 1.00 73.12 81 LEU A O 1
ATOM 595 N N . LEU A 1 82 ? 14.284 0.176 -10.698 1.00 69.75 82 LEU A N 1
ATOM 596 C CA . LEU A 1 82 ? 15.097 -0.677 -9.827 1.00 69.75 82 LEU A CA 1
ATOM 597 C C . LEU A 1 82 ? 14.949 -2.156 -10.203 1.00 69.75 82 LEU A C 1
ATOM 599 O O . LEU A 1 82 ? 15.956 -2.842 -10.364 1.00 69.75 82 LEU A O 1
ATOM 603 N N . VAL A 1 83 ? 13.716 -2.638 -10.388 1.00 70.69 83 VAL A N 1
ATOM 604 C CA . VAL A 1 83 ? 13.464 -4.027 -10.805 1.00 70.69 83 VAL A CA 1
ATOM 605 C C . VAL A 1 83 ? 14.144 -4.324 -12.141 1.00 70.69 83 VAL A C 1
ATOM 607 O O . VAL A 1 83 ? 14.856 -5.320 -12.246 1.00 70.69 83 VAL A O 1
ATOM 610 N N . SER A 1 84 ? 13.995 -3.443 -13.136 1.00 70.06 84 SER A N 1
ATOM 611 C CA . SER A 1 84 ? 14.612 -3.638 -14.453 1.00 70.06 84 SER A CA 1
ATOM 612 C C . SER A 1 84 ? 16.144 -3.678 -14.403 1.00 70.06 84 SER A C 1
ATOM 614 O O . SER A 1 84 ? 16.754 -4.521 -15.060 1.00 70.06 84 SER A O 1
ATOM 616 N N . GLU A 1 85 ? 16.765 -2.837 -13.573 1.00 65.50 85 GLU A N 1
ATOM 617 C CA . GLU A 1 85 ? 18.220 -2.784 -13.410 1.00 65.50 85 GLU A CA 1
ATOM 618 C C . GLU A 1 85 ? 18.752 -4.062 -12.741 1.00 65.50 85 GLU A C 1
ATOM 620 O O . GLU A 1 85 ? 19.734 -4.654 -13.195 1.00 65.50 85 GLU A O 1
ATOM 625 N N . VAL A 1 86 ? 18.065 -4.546 -11.698 1.00 62.97 86 VAL A N 1
ATOM 626 C CA . VAL A 1 86 ? 18.412 -5.803 -11.015 1.00 62.97 86 VAL A CA 1
ATOM 627 C C . VAL A 1 86 ? 18.289 -6.993 -11.970 1.00 62.97 86 VAL A C 1
ATOM 629 O O . VAL A 1 86 ? 19.192 -7.831 -12.031 1.00 62.97 86 VAL A O 1
ATOM 632 N N . THR A 1 87 ? 17.209 -7.062 -12.751 1.00 65.06 87 THR A N 1
ATOM 633 C CA . THR A 1 87 ? 17.014 -8.126 -13.745 1.00 65.06 87 THR A CA 1
ATOM 634 C C . THR A 1 87 ? 18.078 -8.078 -14.842 1.00 65.06 87 THR A C 1
ATOM 636 O O . THR A 1 87 ? 18.637 -9.120 -15.187 1.00 65.06 87 THR A O 1
ATOM 639 N N . GLY A 1 88 ? 18.424 -6.892 -15.351 1.00 64.06 88 GLY A N 1
ATOM 640 C CA . GLY A 1 88 ? 19.481 -6.726 -16.353 1.00 64.06 88 GLY A CA 1
ATOM 641 C C . GLY A 1 88 ? 20.844 -7.232 -15.869 1.00 64.06 88 GLY A C 1
ATOM 642 O O . GLY A 1 88 ? 21.539 -7.947 -16.597 1.00 64.06 88 GLY A O 1
ATOM 643 N N . PHE A 1 89 ? 21.197 -6.952 -14.612 1.00 58.97 89 PHE A N 1
ATOM 644 C CA . PHE A 1 89 ? 22.429 -7.453 -14.000 1.00 58.97 89 PHE A CA 1
ATOM 645 C C . PHE A 1 89 ? 22.444 -8.987 -13.868 1.00 58.97 89 PHE A C 1
ATOM 647 O O . PHE A 1 89 ? 23.460 -9.625 -14.158 1.00 58.97 89 PHE A O 1
ATOM 654 N N . LEU A 1 90 ? 21.315 -9.598 -13.487 1.00 56.47 90 LEU A N 1
ATOM 655 C CA . LEU A 1 90 ? 21.176 -11.059 -13.407 1.00 56.47 90 LEU A CA 1
ATOM 656 C C . LEU A 1 90 ? 21.365 -11.734 -14.772 1.00 56.47 90 LEU A C 1
ATOM 658 O O . LEU A 1 90 ? 22.038 -12.763 -14.863 1.00 56.47 90 LEU A O 1
ATOM 662 N N . VAL A 1 91 ? 20.815 -11.138 -15.834 1.00 59.16 91 VAL A N 1
ATOM 663 C CA . VAL A 1 91 ? 20.942 -11.643 -17.209 1.00 59.16 91 VAL A CA 1
ATOM 664 C C . VAL A 1 91 ? 22.385 -11.537 -17.709 1.00 59.16 91 VAL A C 1
ATOM 666 O O . VAL A 1 91 ? 22.895 -12.493 -18.288 1.00 59.16 91 VAL A O 1
ATOM 669 N N . GLN A 1 92 ? 23.077 -10.424 -17.439 1.00 58.06 92 GLN A N 1
ATOM 670 C CA . GLN A 1 92 ? 24.476 -10.241 -17.853 1.00 58.06 92 GLN A CA 1
ATOM 671 C C . GLN A 1 92 ? 25.457 -11.180 -17.138 1.00 58.06 92 GLN A C 1
ATOM 673 O O . GLN A 1 92 ? 26.478 -11.543 -17.718 1.00 58.06 92 GLN A O 1
ATOM 678 N N . GLN A 1 93 ? 25.167 -11.583 -15.897 1.00 56.12 93 GLN A N 1
ATOM 679 C CA . GLN A 1 93 ? 26.040 -12.474 -15.123 1.00 56.12 93 GLN A CA 1
ATOM 680 C C . GLN A 1 93 ? 25.756 -13.968 -15.349 1.00 56.12 93 GLN A C 1
ATOM 682 O O . GLN A 1 93 ? 26.578 -14.794 -14.965 1.00 56.12 93 GLN A O 1
ATOM 687 N N . GLY A 1 94 ? 24.639 -14.344 -15.986 1.00 51.66 94 GLY A N 1
ATOM 688 C CA . GLY A 1 94 ? 24.396 -15.714 -16.457 1.00 51.66 94 GLY A CA 1
ATOM 689 C C . GLY A 1 94 ? 24.399 -16.804 -15.375 1.00 51.66 94 GLY A C 1
ATOM 690 O O . GLY A 1 94 ? 24.692 -17.959 -15.681 1.00 51.66 94 GLY A O 1
ATOM 691 N N . ILE A 1 95 ? 24.103 -16.479 -14.111 1.00 51.94 95 ILE A N 1
ATOM 692 C CA . ILE A 1 95 ? 24.160 -17.469 -13.028 1.00 51.94 95 ILE A CA 1
ATOM 693 C C . ILE A 1 95 ? 22.768 -18.000 -12.686 1.00 51.94 95 ILE A C 1
ATOM 695 O O . ILE A 1 95 ? 21.962 -17.347 -12.025 1.00 51.94 95 ILE A O 1
ATOM 699 N N . GLN A 1 96 ? 22.534 -19.255 -13.063 1.00 54.19 96 GLN A N 1
ATOM 700 C CA . GLN A 1 96 ? 21.438 -20.060 -12.540 1.00 54.19 96 GLN A CA 1
ATOM 701 C C . GLN A 1 96 ? 21.669 -20.398 -11.058 1.00 54.19 96 GLN A C 1
ATOM 703 O O . GLN A 1 96 ? 22.632 -21.071 -10.697 1.00 54.19 96 GLN A O 1
ATOM 708 N N . TYR A 1 97 ? 20.732 -19.943 -10.223 1.00 50.09 97 TYR A N 1
ATOM 709 C CA . TYR A 1 97 ? 20.258 -20.512 -8.950 1.00 50.09 97 TYR A CA 1
ATOM 710 C C . TYR A 1 97 ? 21.225 -20.797 -7.779 1.00 50.09 97 TYR A C 1
ATOM 712 O O . TYR A 1 97 ? 20.745 -20.858 -6.652 1.00 50.09 97 TYR A O 1
ATOM 720 N N . PHE A 1 98 ? 22.547 -20.882 -7.951 1.00 50.78 98 PHE A N 1
ATOM 721 C CA . PHE A 1 98 ? 23.479 -21.168 -6.842 1.00 50.78 98 PHE A CA 1
ATOM 722 C C . PHE A 1 98 ? 24.238 -19.956 -6.292 1.00 50.78 98 PHE A C 1
ATOM 724 O O . PHE A 1 98 ? 24.851 -20.058 -5.231 1.00 50.78 98 PHE A O 1
ATOM 731 N N . LEU A 1 99 ? 24.164 -18.796 -6.952 1.00 45.59 99 LEU A N 1
ATOM 732 C CA . LEU A 1 99 ? 24.796 -17.570 -6.457 1.00 45.59 99 LEU A CA 1
ATOM 733 C C . LEU A 1 99 ? 23.807 -16.479 -6.067 1.00 45.59 99 LEU A C 1
ATOM 735 O O . LEU A 1 99 ? 24.284 -15.419 -5.726 1.00 45.59 99 LEU A O 1
ATOM 739 N N . LEU A 1 100 ? 22.485 -16.671 -6.017 1.00 52.78 100 LEU A N 1
ATOM 740 C CA . LEU A 1 100 ? 21.606 -15.600 -5.508 1.00 52.78 100 LEU A CA 1
ATOM 741 C C . LEU A 1 100 ? 22.037 -15.089 -4.117 1.00 52.78 100 LEU A C 1
ATOM 743 O O . LEU A 1 100 ? 22.124 -13.881 -3.961 1.00 52.78 100 LEU A O 1
ATOM 747 N N . PRO A 1 101 ? 22.446 -15.928 -3.145 1.00 50.50 101 PRO A N 1
ATOM 748 C CA . PRO A 1 101 ? 22.963 -15.436 -1.863 1.00 50.50 101 PRO A CA 1
ATOM 749 C C . PRO A 1 101 ? 24.343 -14.755 -1.952 1.00 50.50 101 PRO A C 1
ATOM 751 O O . PRO A 1 101 ? 24.597 -13.790 -1.240 1.00 50.50 101 PRO A O 1
ATOM 754 N N . VAL A 1 102 ? 25.236 -15.222 -2.832 1.00 43.12 102 VAL A N 1
ATOM 755 C CA . VAL A 1 102 ? 26.601 -14.675 -3.018 1.00 43.12 102 VAL A CA 1
ATOM 756 C C . VAL A 1 102 ? 26.591 -13.414 -3.886 1.00 43.12 102 VAL A C 1
ATOM 758 O O . VAL A 1 102 ? 27.369 -12.497 -3.664 1.00 43.12 102 VAL A O 1
ATOM 761 N N . LEU A 1 103 ? 25.669 -13.337 -4.836 1.00 48.97 103 LEU A N 1
ATOM 762 C CA . LEU A 1 103 ? 25.342 -12.183 -5.654 1.00 48.97 103 LEU A CA 1
ATOM 763 C C . LEU A 1 103 ? 24.567 -11.168 -4.816 1.00 48.97 103 LEU A C 1
ATOM 765 O O . LEU A 1 103 ? 24.872 -10.001 -4.931 1.00 48.97 103 LEU A O 1
ATOM 769 N N . MET A 1 104 ? 23.685 -11.577 -3.898 1.00 50.94 104 MET A N 1
ATOM 770 C CA . MET A 1 104 ? 23.104 -10.696 -2.871 1.00 50.94 104 MET A CA 1
ATOM 771 C C . MET A 1 104 ? 24.150 -10.211 -1.862 1.00 50.94 104 MET A C 1
ATOM 773 O O . MET A 1 104 ? 23.997 -9.118 -1.341 1.00 50.94 104 MET A O 1
ATOM 777 N N . ALA A 1 105 ? 25.220 -10.970 -1.602 1.00 50.53 105 ALA A N 1
ATOM 778 C CA . ALA A 1 105 ? 26.363 -10.516 -0.804 1.00 50.53 105 ALA A CA 1
ATOM 779 C C . ALA A 1 105 ? 27.354 -9.644 -1.611 1.00 50.53 105 ALA A C 1
ATOM 781 O O . ALA A 1 105 ? 27.994 -8.760 -1.050 1.00 50.53 105 ALA A O 1
ATOM 782 N N . GLY A 1 106 ? 27.475 -9.851 -2.928 1.00 46.06 106 GLY A N 1
ATOM 783 C CA . GLY A 1 106 ? 28.289 -9.052 -3.857 1.00 46.06 106 GLY A CA 1
ATOM 784 C C . GLY A 1 106 ? 27.609 -7.744 -4.288 1.00 46.06 106 GLY A C 1
ATOM 785 O O . GLY A 1 106 ? 28.254 -6.698 -4.340 1.00 46.06 106 GLY A O 1
ATOM 786 N N . LEU A 1 107 ? 26.279 -7.762 -4.428 1.00 47.56 107 LEU A N 1
ATOM 787 C CA . LEU A 1 107 ? 25.361 -6.620 -4.332 1.00 47.56 107 LEU A CA 1
ATOM 788 C C . LEU A 1 107 ? 25.287 -6.106 -2.881 1.00 47.56 107 LEU A C 1
ATOM 790 O O . LEU A 1 107 ? 24.288 -5.556 -2.467 1.00 47.56 107 LEU A O 1
ATOM 794 N N . MET A 1 108 ? 26.323 -6.243 -2.058 1.00 46.59 108 MET A N 1
ATOM 795 C CA . MET A 1 108 ? 26.501 -5.438 -0.837 1.00 46.59 108 MET A CA 1
ATOM 796 C C . MET A 1 108 ? 27.784 -4.607 -0.940 1.00 46.59 108 MET A C 1
ATOM 798 O O . MET A 1 108 ? 28.305 -4.120 0.057 1.00 46.59 108 MET A O 1
ATOM 802 N N . GLY A 1 109 ? 28.311 -4.428 -2.158 1.00 53.09 109 GLY A N 1
ATOM 803 C CA . GLY A 1 109 ? 29.389 -3.483 -2.425 1.00 53.09 109 GLY A CA 1
ATOM 804 C C . GLY A 1 109 ? 28.916 -2.022 -2.292 1.00 53.09 109 GLY A C 1
ATOM 805 O O . GLY A 1 109 ? 27.800 -1.709 -2.694 1.00 53.09 109 GLY A O 1
ATOM 806 N N . PRO A 1 110 ? 29.746 -1.080 -1.814 1.00 49.84 110 PRO A N 1
ATOM 807 C CA . PRO A 1 110 ? 29.339 0.318 -1.606 1.00 49.84 110 PRO A CA 1
ATOM 808 C C . PRO A 1 110 ? 28.858 1.054 -2.873 1.00 49.84 110 PRO A C 1
ATOM 810 O O . PRO A 1 110 ? 28.110 2.020 -2.787 1.00 49.84 110 PRO A O 1
ATOM 813 N N . LEU A 1 111 ? 29.274 0.620 -4.067 1.00 52.09 111 LEU A N 1
ATOM 814 C CA . LEU A 1 111 ? 29.112 1.393 -5.306 1.00 52.09 111 LEU A CA 1
ATOM 815 C C . LEU A 1 111 ? 27.701 1.352 -5.920 1.00 52.09 111 LEU A C 1
ATOM 817 O O . LEU A 1 111 ? 27.269 2.355 -6.487 1.00 52.09 111 LEU A O 1
ATOM 821 N N . TRP A 1 112 ? 26.972 0.236 -5.811 1.00 53.47 112 TRP A N 1
ATOM 822 C CA . TRP A 1 112 ? 25.595 0.142 -6.330 1.00 53.47 112 TRP A CA 1
ATOM 823 C C . TRP A 1 112 ? 24.597 0.795 -5.359 1.00 53.47 112 TRP A C 1
ATOM 825 O O . TRP A 1 112 ? 23.702 1.514 -5.802 1.00 53.47 112 TRP A O 1
ATOM 835 N N . ALA A 1 113 ? 24.820 0.641 -4.045 1.00 51.28 113 ALA A N 1
ATOM 836 C CA . ALA A 1 113 ? 24.058 1.325 -3.005 1.00 51.28 113 ALA A CA 1
ATOM 837 C C . ALA A 1 113 ? 24.083 2.844 -3.233 1.00 51.28 113 ALA A C 1
ATOM 839 O O . ALA A 1 113 ? 23.029 3.451 -3.345 1.00 51.28 113 ALA A O 1
ATOM 840 N N . LEU A 1 114 ? 25.258 3.440 -3.473 1.00 52.75 114 LEU A N 1
ATOM 841 C CA . LEU A 1 114 ? 25.391 4.883 -3.730 1.00 52.75 114 LEU A CA 1
ATOM 842 C C . LEU A 1 114 ? 24.638 5.379 -4.983 1.00 52.75 114 LEU A C 1
ATOM 844 O O . LEU A 1 114 ? 24.135 6.502 -4.992 1.00 52.75 114 LEU A O 1
ATOM 848 N N . LYS A 1 115 ? 24.544 4.564 -6.045 1.00 51.06 115 LYS A N 1
ATOM 849 C CA . LYS A 1 115 ? 23.807 4.906 -7.279 1.00 51.06 115 LYS A CA 1
ATOM 850 C C . LYS A 1 115 ? 22.288 4.823 -7.091 1.00 51.06 115 LYS A C 1
ATOM 852 O O . LYS A 1 115 ? 21.573 5.657 -7.644 1.00 51.06 115 LYS A O 1
ATOM 857 N N . LEU A 1 116 ? 21.805 3.850 -6.316 1.00 49.81 116 LEU A N 1
ATOM 858 C CA . LEU A 1 116 ? 20.375 3.668 -6.041 1.00 49.81 116 LEU A CA 1
ATOM 859 C C . LEU A 1 116 ? 19.855 4.579 -4.922 1.00 49.81 116 LEU A C 1
ATOM 861 O O . LEU A 1 116 ? 18.722 5.042 -5.024 1.00 49.81 116 LEU A O 1
ATOM 865 N N . THR A 1 117 ? 20.688 4.920 -3.931 1.00 53.03 117 THR A N 1
ATOM 866 C CA . THR A 1 117 ? 20.398 5.921 -2.888 1.00 53.03 117 THR A CA 1
ATOM 867 C C . THR A 1 117 ? 19.897 7.220 -3.525 1.00 53.03 117 THR A C 1
ATOM 869 O O . THR A 1 117 ? 18.815 7.693 -3.205 1.00 53.03 117 THR A O 1
ATOM 872 N N . TYR A 1 118 ? 20.586 7.769 -4.532 1.00 52.62 118 TYR A N 1
ATOM 873 C CA . TYR A 1 118 ? 20.169 9.058 -5.104 1.00 52.62 118 TYR A CA 1
ATOM 874 C C . TYR A 1 118 ? 18.886 8.993 -5.957 1.00 52.62 118 TYR A C 1
ATOM 876 O O . TYR A 1 118 ? 18.081 9.923 -5.931 1.00 52.62 118 TYR A O 1
ATOM 884 N N . MET A 1 119 ? 18.680 7.910 -6.716 1.00 52.44 119 MET A N 1
ATOM 885 C CA . MET A 1 119 ? 17.525 7.791 -7.620 1.00 52.44 119 MET A CA 1
ATOM 886 C C . MET A 1 119 ? 16.243 7.355 -6.909 1.00 52.44 119 MET A C 1
ATOM 888 O O . MET A 1 119 ? 15.154 7.702 -7.365 1.00 52.44 119 MET A O 1
ATOM 892 N N . VAL A 1 120 ? 16.357 6.629 -5.795 1.00 58.38 120 VAL A N 1
ATOM 893 C CA . VAL A 1 120 ? 15.201 6.047 -5.110 1.00 58.38 120 VAL A CA 1
ATOM 894 C C . VAL A 1 120 ? 14.894 6.738 -3.785 1.00 58.38 120 VAL A C 1
ATOM 896 O O . VAL A 1 120 ? 13.713 6.895 -3.483 1.00 58.38 120 VAL A O 1
ATOM 899 N N . ASP A 1 121 ? 15.877 7.263 -3.041 1.00 62.38 121 ASP A N 1
ATOM 900 C CA . ASP A 1 121 ? 15.590 7.886 -1.736 1.00 62.38 121 ASP A CA 1
ATOM 901 C C . ASP A 1 121 ? 14.757 9.168 -1.852 1.00 62.38 121 ASP A C 1
ATOM 903 O O . ASP A 1 121 ? 13.978 9.461 -0.945 1.00 62.38 121 ASP A O 1
ATOM 907 N N . ASN A 1 122 ? 14.845 9.914 -2.962 1.00 71.56 122 ASN A N 1
ATOM 908 C CA . ASN A 1 122 ? 14.023 11.115 -3.139 1.00 71.56 122 ASN A CA 1
ATOM 909 C C . ASN A 1 122 ? 12.541 10.770 -3.419 1.00 71.56 122 ASN A C 1
ATOM 911 O O . ASN A 1 122 ? 11.696 11.190 -2.626 1.00 71.56 122 ASN A O 1
ATOM 915 N N . PRO A 1 123 ? 12.171 9.963 -4.438 1.00 79.81 123 PRO A N 1
ATOM 916 C CA . PRO A 1 123 ? 10.775 9.548 -4.622 1.00 79.81 123 PRO A CA 1
ATOM 917 C C . PRO A 1 123 ? 10.233 8.716 -3.454 1.00 79.81 123 PRO A C 1
ATOM 919 O O . PRO A 1 123 ? 9.122 8.969 -2.984 1.00 79.81 123 PRO A O 1
ATOM 922 N N . TRP A 1 124 ? 11.019 7.765 -2.936 1.00 78.94 124 TRP A N 1
ATOM 923 C CA . TRP A 1 124 ? 10.614 6.908 -1.820 1.00 78.94 124 TRP A CA 1
ATOM 924 C C . TRP A 1 124 ? 10.444 7.704 -0.527 1.00 78.94 124 TRP A C 1
ATOM 926 O O . TRP A 1 124 ? 9.378 7.661 0.086 1.00 78.94 124 TRP A O 1
ATOM 936 N N . GLY A 1 125 ? 11.438 8.503 -0.138 1.00 82.31 125 GLY A N 1
ATOM 937 C CA . GLY A 1 125 ? 11.372 9.359 1.048 1.00 82.31 125 GLY A CA 1
ATOM 938 C C . GLY A 1 125 ? 10.252 10.402 0.971 1.00 82.31 125 GLY A C 1
ATOM 939 O O . GLY A 1 125 ? 9.528 10.612 1.956 1.00 82.31 125 GLY A O 1
ATOM 940 N N . ASN A 1 126 ? 10.038 11.006 -0.205 1.00 86.12 126 ASN A N 1
ATOM 941 C CA . ASN A 1 126 ? 8.903 11.901 -0.437 1.00 86.12 126 ASN A CA 1
ATOM 942 C C . ASN A 1 126 ? 7.577 11.156 -0.300 1.00 86.12 126 ASN A C 1
ATOM 944 O O . ASN A 1 126 ? 6.690 11.645 0.399 1.00 86.12 126 ASN A O 1
ATOM 948 N N . GLY A 1 127 ? 7.458 9.963 -0.886 1.00 87.75 127 GLY A N 1
ATOM 949 C CA . GLY A 1 127 ? 6.298 9.088 -0.741 1.00 87.75 127 GLY A CA 1
ATOM 950 C C . GLY A 1 127 ? 6.005 8.748 0.723 1.00 87.75 127 GLY A C 1
ATOM 951 O O . GLY A 1 127 ? 4.885 8.953 1.192 1.00 87.75 127 GLY A O 1
ATOM 952 N N . LEU A 1 128 ? 7.017 8.340 1.495 1.00 89.25 128 LEU A N 1
ATOM 953 C CA . LEU A 1 128 ? 6.887 8.040 2.926 1.00 89.25 128 LEU A CA 1
ATOM 954 C C . LEU A 1 128 ? 6.418 9.251 3.747 1.00 89.25 128 LEU A C 1
ATOM 956 O O . LEU A 1 128 ? 5.623 9.093 4.683 1.00 89.25 128 LEU A O 1
ATOM 960 N N . THR A 1 129 ? 6.920 10.446 3.426 1.00 90.69 129 THR A N 1
ATOM 961 C CA . THR A 1 129 ? 6.573 11.701 4.113 1.00 90.69 129 THR A CA 1
ATOM 962 C C . THR A 1 129 ? 5.167 12.167 3.746 1.00 90.69 129 THR A C 1
ATOM 964 O O . THR A 1 129 ? 4.395 12.575 4.617 1.00 90.69 129 THR A O 1
ATOM 967 N N . LYS A 1 130 ? 4.813 12.079 2.465 1.00 93.44 130 LYS A N 1
ATOM 968 C CA . LYS A 1 130 ? 3.488 12.410 1.939 1.00 93.44 130 LYS A CA 1
ATOM 969 C C . LYS A 1 130 ? 2.418 11.460 2.468 1.00 93.44 130 LYS A C 1
ATOM 971 O O . LYS A 1 130 ? 1.387 11.937 2.929 1.00 93.44 130 LYS A O 1
ATOM 976 N N . ALA A 1 131 ? 2.706 10.160 2.550 1.00 94.81 131 ALA A N 1
ATOM 977 C CA . ALA A 1 131 ? 1.812 9.167 3.150 1.00 94.81 131 ALA A CA 1
ATOM 978 C C . ALA A 1 131 ? 1.465 9.516 4.604 1.00 94.81 131 ALA A C 1
ATOM 980 O O . ALA A 1 131 ? 0.307 9.465 5.011 1.00 94.81 131 ALA A O 1
ATOM 981 N N . LYS A 1 132 ? 2.460 9.959 5.386 1.00 95.31 132 LYS A N 1
ATOM 982 C CA . LYS A 1 132 ? 2.241 10.412 6.766 1.00 95.31 132 LYS A CA 1
ATOM 983 C C . LYS A 1 132 ? 1.320 11.633 6.841 1.00 95.31 132 LYS A C 1
ATOM 985 O O . LYS A 1 132 ? 0.453 11.687 7.710 1.00 95.31 132 LYS A O 1
ATOM 990 N N . LYS A 1 133 ? 1.500 12.616 5.951 1.00 96.12 133 LYS A N 1
ATOM 991 C CA . LYS A 1 133 ? 0.640 13.811 5.891 1.00 96.12 133 LYS A CA 1
ATOM 992 C C . LYS A 1 133 ? -0.784 13.455 5.460 1.00 96.12 133 LYS A C 1
ATOM 994 O O . LYS A 1 133 ? -1.727 13.875 6.122 1.00 96.12 133 LYS A O 1
ATOM 999 N N . ALA A 1 134 ? -0.931 12.639 4.417 1.00 96.69 134 ALA A N 1
ATOM 1000 C CA . ALA A 1 134 ? -2.223 12.167 3.930 1.00 96.69 134 ALA A CA 1
ATOM 1001 C C . ALA A 1 134 ? -2.984 11.375 5.003 1.00 96.69 134 ALA A C 1
ATOM 1003 O O . ALA A 1 134 ? -4.171 11.612 5.197 1.00 96.69 134 ALA A O 1
ATOM 1004 N N . GLY A 1 135 ? -2.296 10.518 5.770 1.00 96.62 135 GLY A N 1
ATOM 1005 C CA . GLY A 1 135 ? -2.901 9.785 6.886 1.00 96.62 135 GLY A CA 1
ATOM 1006 C C . GLY A 1 135 ? -3.485 10.707 7.958 1.00 96.62 135 GLY A C 1
ATOM 1007 O O . GLY A 1 135 ? -4.602 10.491 8.414 1.00 96.62 135 GLY A O 1
ATOM 1008 N N . ARG A 1 136 ? -2.783 11.790 8.310 1.00 96.50 136 ARG A N 1
ATOM 1009 C CA . ARG A 1 136 ? -3.296 12.788 9.267 1.00 96.50 136 ARG A CA 1
ATOM 1010 C C . ARG A 1 136 ? -4.526 13.526 8.749 1.00 96.50 136 ARG A C 1
ATOM 1012 O O . ARG A 1 136 ? -5.493 13.681 9.483 1.00 96.50 136 ARG A O 1
ATOM 1019 N N . ILE A 1 137 ? -4.511 13.927 7.478 1.00 96.12 137 ILE A N 1
ATOM 1020 C CA . ILE A 1 137 ? -5.659 14.588 6.840 1.00 96.12 137 ILE A CA 1
ATOM 1021 C C . ILE A 1 137 ? -6.859 13.634 6.775 1.00 96.12 137 ILE A C 1
ATOM 1023 O O . ILE A 1 137 ? -7.993 14.046 7.025 1.00 96.12 137 ILE A O 1
ATOM 1027 N N . LEU A 1 138 ? -6.621 12.352 6.480 1.00 96.00 138 LEU A N 1
ATOM 1028 C CA . LEU A 1 138 ? -7.662 11.330 6.500 1.00 96.00 138 LEU A CA 1
ATOM 1029 C C . LEU A 1 138 ? -8.261 11.189 7.905 1.00 96.00 138 LEU A C 1
ATOM 1031 O O . LEU A 1 138 ? -9.481 11.189 8.036 1.00 96.00 138 LEU A O 1
ATOM 1035 N N . ALA A 1 139 ? -7.433 11.160 8.953 1.00 95.44 139 ALA A N 1
ATOM 1036 C CA . ALA A 1 139 ? -7.903 11.121 10.337 1.00 95.44 139 ALA A CA 1
ATOM 1037 C C . ALA A 1 139 ? -8.773 12.338 10.692 1.00 95.44 139 ALA A C 1
ATOM 1039 O O . ALA A 1 139 ? -9.865 12.167 11.230 1.00 95.44 139 ALA A O 1
ATOM 1040 N N . ASP A 1 140 ? -8.338 13.551 10.336 1.00 94.06 140 ASP A N 1
ATOM 1041 C CA . ASP A 1 140 ? -9.124 14.772 10.556 1.00 94.06 140 ASP A CA 1
ATOM 1042 C C . ASP A 1 140 ? -10.469 14.715 9.803 1.00 94.06 140 ASP A C 1
ATOM 1044 O O . ASP A 1 140 ? -11.514 15.081 10.342 1.00 94.06 140 ASP A O 1
ATOM 1048 N N . THR A 1 141 ? -10.473 14.194 8.573 1.00 93.62 141 THR A N 1
ATOM 1049 C CA . THR A 1 141 ? -11.692 14.022 7.761 1.00 93.62 141 THR A CA 1
ATOM 1050 C C . THR A 1 141 ? -12.666 13.034 8.408 1.00 93.62 141 THR A C 1
ATOM 1052 O O . THR A 1 141 ? -13.867 13.301 8.489 1.00 93.62 141 THR A O 1
ATOM 1055 N N . LEU A 1 142 ? -12.147 11.914 8.913 1.00 93.62 142 LEU A N 1
ATOM 1056 C CA . LEU A 1 142 ? -12.926 10.876 9.580 1.00 93.62 142 LEU A CA 1
ATOM 1057 C C . LEU A 1 142 ? -13.523 11.359 10.910 1.00 93.62 142 LEU A C 1
ATOM 1059 O O . LEU A 1 142 ? -14.683 11.052 11.196 1.00 93.62 142 LEU A O 1
ATOM 1063 N N . ILE A 1 143 ? -12.771 12.146 11.689 1.00 92.44 143 ILE A N 1
ATOM 1064 C CA . ILE A 1 143 ? -13.239 12.779 12.936 1.00 92.44 143 ILE A CA 1
ATOM 1065 C C . ILE A 1 143 ? -14.360 13.779 12.661 1.00 92.44 143 ILE A C 1
ATOM 1067 O O . ILE A 1 143 ? -15.332 13.831 13.413 1.00 92.44 143 ILE A O 1
ATOM 1071 N N . ASN A 1 144 ? -14.266 14.529 11.562 1.00 91.44 144 ASN A N 1
ATOM 1072 C CA . ASN A 1 144 ? -15.308 15.464 11.139 1.00 91.44 144 ASN A CA 1
ATOM 1073 C C . ASN A 1 144 ? -16.579 14.769 10.618 1.00 91.44 144 ASN A C 1
ATOM 1075 O O . ASN A 1 144 ? -17.531 15.456 10.251 1.00 91.44 144 ASN A O 1
ATOM 1079 N N . ARG A 1 145 ? -16.614 13.425 10.597 1.00 89.19 145 ARG A N 1
ATOM 1080 C CA . ARG A 1 145 ? -17.775 12.610 10.207 1.00 89.19 145 ARG A CA 1
ATOM 1081 C C . ARG A 1 145 ? -18.343 13.024 8.845 1.00 89.19 145 ARG A C 1
ATOM 1083 O O . ARG A 1 145 ? -19.558 13.088 8.675 1.00 89.19 145 ARG A O 1
ATOM 1090 N N . VAL A 1 146 ? -17.479 13.272 7.856 1.00 85.38 146 VAL A N 1
ATOM 1091 C CA . VAL A 1 146 ? -17.907 13.584 6.473 1.00 85.38 146 VAL A CA 1
ATOM 1092 C C . VAL A 1 146 ? -18.740 12.439 5.882 1.00 85.38 146 VAL A C 1
ATOM 1094 O O . VAL A 1 146 ? -19.696 12.660 5.147 1.00 85.38 146 VAL A O 1
ATOM 1097 N N . GLN A 1 147 ? -18.427 11.210 6.283 1.00 82.06 147 GLN A N 1
ATOM 1098 C CA . GLN A 1 147 ? -19.162 9.984 5.989 1.00 82.06 147 GLN A CA 1
ATOM 1099 C C . GLN A 1 147 ? -20.394 9.750 6.891 1.00 82.06 147 GLN A C 1
ATOM 1101 O O . GLN A 1 147 ? -21.038 8.704 6.818 1.00 82.06 147 GLN A O 1
ATOM 1106 N N . GLY A 1 148 ? -20.716 10.691 7.781 1.00 86.00 148 GLY A N 1
ATOM 1107 C CA . GLY A 1 148 ? -21.689 10.524 8.857 1.00 86.00 148 GLY A CA 1
ATOM 1108 C C . GLY A 1 148 ? -21.205 9.571 9.957 1.00 86.00 148 GLY A C 1
ATOM 1109 O O . GLY A 1 148 ? -20.013 9.317 10.123 1.00 86.00 148 GLY A O 1
ATOM 1110 N N . ASN A 1 149 ? -22.150 9.002 10.708 1.00 87.75 149 ASN A N 1
ATOM 1111 C CA . ASN A 1 149 ? -21.875 8.020 11.769 1.00 87.75 149 ASN A CA 1
ATOM 1112 C C . ASN A 1 149 ? -21.731 6.582 11.236 1.00 87.75 149 ASN A C 1
ATOM 1114 O O . ASN A 1 149 ? -21.963 5.623 11.968 1.00 87.75 149 ASN A O 1
ATOM 1118 N N . ARG A 1 150 ? -21.388 6.431 9.953 1.00 91.56 150 ARG A N 1
ATOM 1119 C CA . ARG A 1 150 ? -21.205 5.130 9.308 1.00 91.56 150 ARG A CA 1
ATOM 1120 C C . ARG A 1 150 ? -19.851 4.539 9.726 1.00 91.56 150 ARG A C 1
ATOM 1122 O O . ARG A 1 150 ? -18.862 5.278 9.688 1.00 91.56 150 ARG A O 1
ATOM 1129 N N . PRO A 1 151 ? -19.788 3.254 10.114 1.00 93.00 151 PRO A N 1
ATOM 1130 C CA . PRO A 1 151 ? -18.518 2.594 10.384 1.00 93.00 151 PRO A CA 1
ATOM 1131 C C . PRO A 1 151 ? -17.676 2.514 9.108 1.00 93.00 151 PRO A C 1
ATOM 1133 O O . PRO A 1 151 ? -18.212 2.359 8.002 1.00 93.00 151 PRO A O 1
ATOM 1136 N N . VAL A 1 152 ? -16.362 2.666 9.274 1.00 95.88 152 VAL A N 1
ATOM 1137 C CA . VAL A 1 152 ? -15.399 2.725 8.172 1.00 95.88 152 VAL A CA 1
ATOM 1138 C C . VAL A 1 152 ? -14.475 1.516 8.201 1.00 95.88 152 VAL A C 1
ATOM 1140 O O . VAL A 1 152 ? -13.806 1.271 9.203 1.00 95.88 152 VAL A O 1
ATOM 1143 N N . THR A 1 153 ? -14.378 0.825 7.072 1.00 96.56 153 THR A N 1
ATOM 1144 C CA . THR A 1 153 ? -13.354 -0.182 6.795 1.00 96.56 153 THR A CA 1
ATOM 1145 C C . THR A 1 153 ? -12.261 0.441 5.934 1.00 96.56 153 THR A C 1
ATOM 1147 O O . THR A 1 153 ? -12.545 1.034 4.893 1.00 96.56 153 THR A O 1
ATOM 1150 N N . LEU A 1 154 ? -11.005 0.323 6.361 1.00 97.81 154 LEU A N 1
ATOM 1151 C CA . LEU A 1 154 ? -9.837 0.832 5.643 1.00 97.81 154 LEU A CA 1
ATOM 1152 C C . LEU A 1 154 ? -9.050 -0.328 5.040 1.00 97.81 154 LEU A C 1
ATOM 1154 O O . LEU A 1 154 ? -8.686 -1.261 5.749 1.00 97.81 154 LEU A O 1
ATOM 1158 N N . VAL A 1 155 ? -8.733 -0.256 3.752 1.00 97.88 155 VAL A N 1
ATOM 1159 C CA . VAL A 1 155 ? -7.922 -1.273 3.073 1.00 97.88 155 VAL A CA 1
ATOM 1160 C C . VAL A 1 155 ? -6.839 -0.588 2.266 1.00 97.88 155 VAL A C 1
ATOM 1162 O O . VAL A 1 155 ? -7.126 0.296 1.462 1.00 97.88 155 VAL A O 1
ATOM 1165 N N . GLY A 1 156 ? -5.586 -0.988 2.449 1.00 96.62 156 GLY A N 1
ATOM 1166 C CA . GLY A 1 156 ? -4.492 -0.405 1.690 1.00 96.62 156 GLY A CA 1
ATOM 1167 C C . GLY A 1 156 ? -3.258 -1.282 1.648 1.00 96.62 156 GLY A C 1
ATOM 1168 O O . GLY A 1 156 ? -3.046 -2.143 2.499 1.00 96.62 156 GLY A O 1
ATOM 1169 N N . PHE A 1 157 ? -2.425 -1.035 0.644 1.00 95.06 157 PHE A N 1
ATOM 1170 C CA . PHE A 1 157 ? -1.151 -1.725 0.464 1.00 95.06 157 PHE A CA 1
ATOM 1171 C C . PHE A 1 157 ? -0.002 -0.735 0.308 1.00 95.06 157 PHE A C 1
ATOM 1173 O O . PHE A 1 157 ? -0.232 0.415 -0.066 1.00 95.06 157 PHE A O 1
ATOM 1180 N N . SER A 1 158 ? 1.234 -1.157 0.586 1.00 93.25 158 SER A N 1
ATOM 1181 C CA . SER A 1 158 ? 2.445 -0.341 0.424 1.00 93.25 158 SER A CA 1
ATOM 1182 C C . SER A 1 158 ? 2.297 1.043 1.093 1.00 93.25 158 SER A C 1
ATOM 1184 O O . SER A 1 158 ? 1.915 1.128 2.264 1.00 93.25 158 SER A O 1
ATOM 1186 N N . LEU A 1 159 ? 2.551 2.157 0.396 1.00 93.25 159 LEU A N 1
ATOM 1187 C CA . LEU A 1 159 ? 2.362 3.493 0.968 1.00 93.25 159 LEU A CA 1
ATOM 1188 C C . LEU A 1 159 ? 0.911 3.785 1.374 1.00 93.25 159 LEU A C 1
ATOM 1190 O O . LEU A 1 159 ? 0.695 4.571 2.292 1.00 93.25 159 LEU A O 1
ATOM 1194 N N . GLY A 1 160 ? -0.076 3.141 0.753 1.00 95.38 160 GLY A N 1
ATOM 1195 C CA . GLY A 1 160 ? -1.481 3.256 1.133 1.00 95.38 160 GLY A CA 1
ATOM 1196 C C . GLY A 1 160 ? -1.747 2.625 2.498 1.00 95.38 160 GLY A C 1
ATOM 1197 O O . GLY A 1 160 ? -2.424 3.215 3.336 1.00 95.38 160 GLY A O 1
ATOM 1198 N N . ALA A 1 161 ? -1.100 1.495 2.795 1.00 96.56 161 ALA A N 1
ATOM 1199 C CA . ALA A 1 161 ? -1.090 0.932 4.145 1.00 96.56 161 ALA A CA 1
ATOM 1200 C C . ALA A 1 161 ? -0.402 1.880 5.145 1.00 96.56 161 ALA A C 1
ATOM 1202 O O . ALA A 1 161 ? -0.865 2.052 6.270 1.00 96.56 161 ALA A O 1
ATOM 1203 N N . ARG A 1 162 ? 0.664 2.579 4.730 1.00 95.69 162 ARG A N 1
ATOM 1204 C CA . ARG A 1 162 ? 1.313 3.612 5.559 1.00 95.69 162 ARG A CA 1
ATOM 1205 C C . ARG A 1 162 ? 0.399 4.817 5.830 1.00 95.69 162 ARG A C 1
ATOM 1207 O O . ARG A 1 162 ? 0.450 5.361 6.932 1.00 95.69 162 ARG A O 1
ATOM 1214 N N . VAL A 1 163 ? -0.447 5.220 4.876 1.00 98.00 163 VAL A N 1
ATOM 1215 C CA . VAL A 1 163 ? -1.500 6.233 5.093 1.00 98.00 163 VAL A CA 1
ATOM 1216 C C . VAL A 1 163 ? -2.458 5.767 6.188 1.00 98.00 163 VAL A C 1
ATOM 1218 O O . VAL A 1 163 ? -2.700 6.521 7.130 1.00 98.00 163 VAL A O 1
ATOM 1221 N N . ILE A 1 164 ? -2.938 4.519 6.115 1.00 98.12 164 ILE A N 1
ATOM 1222 C CA . ILE A 1 164 ? -3.818 3.922 7.137 1.00 98.12 164 ILE A CA 1
ATOM 1223 C C . ILE A 1 164 ? -3.128 3.906 8.498 1.00 98.12 164 ILE A C 1
ATOM 1225 O O . ILE A 1 164 ? -3.701 4.381 9.472 1.00 98.12 164 ILE A O 1
ATOM 1229 N N . TYR A 1 165 ? -1.882 3.434 8.566 1.00 97.81 165 TYR A N 1
ATOM 1230 C CA . TYR A 1 165 ? -1.109 3.392 9.807 1.00 97.81 165 TYR A CA 1
ATOM 1231 C C . TYR A 1 165 ? -1.068 4.761 10.502 1.00 97.81 165 TYR A C 1
ATOM 1233 O O . TYR A 1 165 ? -1.413 4.876 11.678 1.00 97.81 165 TYR A O 1
ATOM 1241 N N . TYR A 1 166 ? -0.694 5.823 9.777 1.00 97.94 166 TYR A N 1
ATOM 1242 C CA . TYR A 1 166 ? -0.630 7.163 10.365 1.00 97.94 166 TYR A CA 1
ATOM 1243 C C . TYR A 1 166 ? -2.003 7.781 10.621 1.00 97.94 166 TYR A C 1
ATOM 1245 O O . TYR A 1 166 ? -2.123 8.578 11.547 1.00 97.94 166 TYR A O 1
ATOM 1253 N N . CYS A 1 167 ? -3.025 7.407 9.849 1.00 97.69 167 CYS A N 1
ATOM 1254 C CA . CYS A 1 167 ? -4.406 7.776 10.130 1.00 97.69 167 CYS A CA 1
ATOM 1255 C C . CYS A 1 167 ? -4.852 7.208 11.479 1.00 97.69 167 CYS A C 1
ATOM 1257 O O . CYS A 1 167 ? -5.280 7.958 12.350 1.00 97.69 167 CYS A O 1
ATOM 1259 N N . LEU A 1 168 ? -4.692 5.902 11.696 1.00 97.06 168 LEU A N 1
ATOM 1260 C CA . LEU A 1 168 ? -5.081 5.246 12.945 1.00 97.06 168 LEU A CA 1
ATOM 1261 C C . LEU A 1 168 ? -4.264 5.747 14.139 1.00 97.06 168 LEU A C 1
ATOM 1263 O O . LEU A 1 168 ? -4.810 5.950 15.219 1.00 97.06 168 LEU A O 1
ATOM 1267 N N . LEU A 1 169 ? -2.968 6.000 13.943 1.00 96.44 169 LEU A N 1
ATOM 1268 C CA . LEU A 1 169 ? -2.115 6.557 14.988 1.00 96.44 169 LEU A CA 1
ATOM 1269 C C . LEU A 1 169 ? -2.546 7.978 15.383 1.00 96.44 169 LEU A C 1
ATOM 1271 O O . LEU A 1 169 ? -2.553 8.317 16.567 1.00 96.44 169 LEU A O 1
ATOM 1275 N N . GLU A 1 170 ? -2.922 8.805 14.404 1.00 96.44 170 GLU A N 1
ATOM 1276 C CA . GLU A 1 170 ? -3.463 10.140 14.656 1.00 96.44 170 GLU A CA 1
ATOM 1277 C C . GLU A 1 170 ? -4.817 10.045 15.369 1.00 96.44 170 GLU A C 1
ATOM 1279 O O . GLU A 1 170 ? -4.989 10.696 16.395 1.00 96.44 170 GLU A O 1
ATOM 1284 N N . LEU A 1 171 ? -5.730 9.175 14.922 1.00 95.44 171 LEU A N 1
ATOM 1285 C CA . LEU A 1 171 ? -7.005 8.913 15.602 1.00 95.44 171 LEU A CA 1
ATOM 1286 C C . LEU A 1 171 ? -6.786 8.508 17.069 1.00 95.44 171 LEU A C 1
ATOM 1288 O O . LEU A 1 171 ? -7.404 9.083 17.961 1.00 95.44 171 LEU A O 1
ATOM 1292 N N . ALA A 1 172 ? -5.838 7.609 17.343 1.00 94.75 172 ALA A N 1
ATOM 1293 C CA . ALA A 1 172 ? -5.514 7.187 18.706 1.00 94.75 172 ALA A CA 1
ATOM 1294 C C . ALA A 1 172 ? -5.020 8.343 19.587 1.00 94.75 172 ALA A C 1
ATOM 1296 O O . ALA A 1 172 ? -5.318 8.392 20.779 1.00 94.75 172 ALA A O 1
ATOM 1297 N N . SER A 1 173 ? -4.312 9.316 19.006 1.00 93.62 173 SER A N 1
ATOM 1298 C CA . SER A 1 173 ? -3.868 10.512 19.733 1.00 93.62 173 SER A CA 1
ATOM 1299 C C . SER A 1 173 ? -5.002 11.490 20.069 1.00 93.62 173 SER A C 1
ATOM 1301 O O . SER A 1 173 ? -4.863 12.293 20.990 1.00 93.62 173 SER A O 1
ATOM 1303 N N . ARG A 1 174 ? -6.132 11.417 19.351 1.00 91.31 174 ARG A N 1
ATOM 1304 C CA . ARG A 1 174 ? -7.303 12.294 19.528 1.00 91.31 174 ARG A CA 1
ATOM 1305 C C . ARG A 1 174 ? -8.284 11.773 20.586 1.00 91.31 174 ARG A C 1
ATOM 1307 O O . ARG A 1 174 ? -9.220 12.486 20.944 1.00 91.31 174 ARG A O 1
ATOM 1314 N N . GLY A 1 175 ? -8.041 10.578 21.130 1.00 85.56 175 GLY A N 1
ATOM 1315 C CA . GLY A 1 175 ? -8.766 10.027 22.274 1.00 85.56 175 GLY A CA 1
ATOM 1316 C C . GLY A 1 175 ? -10.224 9.685 21.965 1.00 85.56 175 GLY A C 1
ATOM 1317 O O . GLY A 1 175 ? -10.544 9.185 20.889 1.00 85.56 175 GLY A O 1
ATOM 1318 N N . GLU A 1 176 ? -11.120 9.961 22.915 1.00 81.44 176 GLU A N 1
ATOM 1319 C CA . GLU A 1 176 ? -12.506 9.467 22.897 1.00 81.44 176 GLU A CA 1
ATOM 1320 C C . GLU A 1 176 ? -13.321 9.870 21.666 1.00 81.44 176 GLU A C 1
ATOM 1322 O O . GLU A 1 176 ? -14.135 9.086 21.183 1.00 81.44 176 GLU A O 1
ATOM 1327 N N . ALA A 1 177 ? -13.061 11.055 21.108 1.00 81.44 177 ALA A N 1
ATOM 1328 C CA . ALA A 1 177 ? -13.757 11.542 19.918 1.00 81.44 177 ALA A CA 1
ATOM 1329 C C . ALA A 1 177 ? -13.498 10.681 18.666 1.00 81.44 177 ALA A C 1
ATOM 1331 O O . ALA A 1 177 ? -14.284 10.717 17.718 1.00 81.44 177 ALA A O 1
ATOM 1332 N N . ALA A 1 178 ? -12.401 9.920 18.661 1.00 83.12 178 ALA A N 1
ATOM 1333 C CA . ALA A 1 178 ? -11.974 9.101 17.537 1.00 83.12 178 ALA A CA 1
ATOM 1334 C C . ALA A 1 178 ? -12.356 7.616 17.668 1.00 83.12 178 ALA A C 1
ATOM 1336 O O . ALA A 1 178 ? -12.228 6.868 16.696 1.00 83.12 178 ALA A O 1
ATOM 1337 N N . PHE A 1 179 ? -12.840 7.176 18.836 1.00 86.56 179 PHE A N 1
ATOM 1338 C CA . PHE A 1 179 ? -13.262 5.790 19.024 1.00 86.56 179 PHE A CA 1
ATOM 1339 C C . PHE A 1 179 ? -14.516 5.465 18.201 1.00 86.56 179 PHE A C 1
ATOM 1341 O O . PHE A 1 179 ? -15.377 6.313 17.956 1.00 86.56 179 PHE A O 1
ATOM 1348 N N . SER A 1 180 ? -14.632 4.199 17.788 1.00 84.25 180 SER A N 1
ATOM 1349 C CA . SER A 1 180 ? -15.773 3.672 17.020 1.00 84.25 180 SER A CA 1
ATOM 1350 C C . SER A 1 180 ? -16.000 4.345 15.654 1.00 84.25 180 SER A C 1
ATOM 1352 O O . SER A 1 180 ? -17.114 4.327 15.129 1.00 84.25 180 SER A O 1
ATOM 1354 N N . ILE A 1 181 ? -14.981 4.993 15.075 1.00 93.12 181 ILE A N 1
ATOM 1355 C CA . ILE A 1 181 ? -15.037 5.460 13.678 1.00 93.12 181 ILE A CA 1
ATOM 1356 C C . ILE A 1 181 ? -14.637 4.332 12.728 1.00 93.12 181 ILE A C 1
ATOM 1358 O O . ILE A 1 181 ? -15.337 4.066 11.750 1.00 93.12 181 ILE A O 1
ATOM 1362 N N . VAL A 1 182 ? -13.500 3.696 13.014 1.00 96.06 182 VAL A N 1
ATOM 1363 C CA . VAL A 1 182 ? -12.938 2.630 12.187 1.00 96.06 182 VAL A CA 1
ATOM 1364 C C . VAL A 1 182 ? -13.367 1.284 12.756 1.00 96.06 182 VAL A C 1
ATOM 1366 O O . VAL A 1 182 ? -13.065 0.952 13.903 1.00 96.06 182 VAL A O 1
ATOM 1369 N N . GLU A 1 183 ? -14.079 0.518 11.942 1.00 95.12 183 GLU A N 1
ATOM 1370 C CA . GLU A 1 183 ? -14.501 -0.838 12.273 1.00 95.12 183 GLU A CA 1
ATOM 1371 C C . GLU A 1 183 ? -13.372 -1.818 11.975 1.00 95.12 183 GLU A C 1
ATOM 1373 O O . GLU A 1 183 ? -12.931 -2.524 12.872 1.00 95.12 183 GLU A O 1
ATOM 1378 N N . GLU A 1 184 ? -12.835 -1.803 10.756 1.00 96.44 184 GLU A N 1
ATOM 1379 C CA . GLU A 1 184 ? -11.774 -2.722 10.346 1.00 96.44 184 GLU A CA 1
ATOM 1380 C C . GLU A 1 184 ? -10.657 -1.995 9.593 1.00 96.44 184 GLU A C 1
ATOM 1382 O O . GLU A 1 184 ? -10.890 -1.008 8.890 1.00 96.44 184 GLU A O 1
ATOM 1387 N N . ALA A 1 185 ? -9.430 -2.496 9.712 1.00 97.81 185 ALA A N 1
ATOM 1388 C CA . ALA A 1 185 ? -8.279 -1.972 8.992 1.00 97.81 185 ALA A CA 1
ATOM 1389 C C . ALA A 1 185 ? -7.384 -3.101 8.476 1.00 97.81 185 ALA A C 1
ATOM 1391 O O . ALA A 1 185 ? -6.923 -3.943 9.242 1.00 97.81 185 ALA A O 1
ATOM 1392 N N . TYR A 1 186 ? -7.094 -3.073 7.178 1.00 98.12 186 TYR A N 1
ATOM 1393 C CA . TYR A 1 186 ? -6.280 -4.059 6.478 1.00 98.12 186 TYR A CA 1
ATOM 1394 C C . TYR A 1 186 ? -5.066 -3.365 5.863 1.00 98.12 186 TYR A C 1
ATOM 1396 O O . TYR A 1 186 ? -5.197 -2.506 4.986 1.00 98.12 186 TYR A O 1
ATOM 1404 N N . LEU A 1 187 ? -3.883 -3.725 6.354 1.00 97.69 187 LEU A N 1
ATOM 1405 C CA . LEU A 1 187 ? -2.610 -3.130 5.977 1.00 97.69 187 LEU A CA 1
ATOM 1406 C C . LEU A 1 187 ? -1.723 -4.195 5.329 1.00 97.69 187 LEU A C 1
ATOM 1408 O O . LEU A 1 187 ? -1.331 -5.156 5.987 1.00 97.69 187 LEU A O 1
ATOM 1412 N N . PHE A 1 188 ? -1.388 -4.024 4.051 1.00 96.25 188 PHE A N 1
ATOM 1413 C CA . PHE A 1 188 ? -0.577 -4.981 3.293 1.00 96.25 188 PHE A CA 1
ATOM 1414 C C . PHE A 1 188 ? 0.784 -4.398 2.905 1.00 96.25 188 PHE A C 1
ATOM 1416 O O . PHE A 1 188 ? 0.859 -3.291 2.373 1.00 96.25 188 PHE A O 1
ATOM 1423 N N . GLY A 1 189 ? 1.876 -5.128 3.142 1.00 92.38 189 GLY A N 1
ATOM 1424 C CA . GLY A 1 189 ? 3.220 -4.702 2.735 1.00 92.38 189 GLY A CA 1
ATOM 1425 C C . GLY A 1 189 ? 3.631 -3.356 3.328 1.00 92.38 189 GLY A C 1
ATOM 1426 O O . GLY A 1 189 ? 4.222 -2.527 2.641 1.00 92.38 189 GLY A O 1
ATOM 1427 N N . THR A 1 190 ? 3.258 -3.098 4.580 1.00 93.50 190 THR A N 1
ATOM 1428 C CA . THR A 1 190 ? 3.339 -1.775 5.204 1.00 93.50 190 THR A CA 1
ATOM 1429 C C . THR A 1 190 ? 4.790 -1.315 5.407 1.00 93.50 190 THR A C 1
ATOM 1431 O O . THR A 1 190 ? 5.498 -1.876 6.250 1.00 93.50 190 THR A O 1
ATOM 1434 N N . PRO A 1 191 ? 5.251 -0.250 4.722 1.00 90.69 191 PRO A N 1
ATOM 1435 C CA . PRO A 1 191 ? 6.590 0.288 4.907 1.00 90.69 191 PRO A CA 1
ATOM 1436 C C . PRO A 1 191 ? 6.598 1.173 6.154 1.00 90.69 191 PRO A C 1
ATOM 1438 O O . PRO A 1 191 ? 6.535 2.398 6.060 1.00 90.69 191 PRO A O 1
ATOM 1441 N N . VAL A 1 192 ? 6.595 0.575 7.345 1.00 89.88 192 VAL A N 1
ATOM 1442 C CA . VAL A 1 192 ? 6.679 1.280 8.631 1.00 89.88 192 VAL A CA 1
ATOM 1443 C C . VAL A 1 192 ? 7.513 0.457 9.609 1.00 89.88 192 VAL A C 1
ATOM 1445 O O . VAL A 1 192 ? 7.314 -0.747 9.744 1.00 89.88 192 VAL A O 1
ATOM 1448 N N . MET A 1 193 ? 8.416 1.136 10.318 1.00 88.12 193 MET A N 1
ATOM 1449 C CA . MET A 1 193 ? 9.055 0.626 11.532 1.00 88.12 193 MET A CA 1
ATOM 1450 C C . MET A 1 193 ? 8.250 1.162 12.715 1.00 88.12 193 MET A C 1
ATOM 1452 O O . MET A 1 193 ? 8.340 2.349 13.031 1.00 88.12 193 MET A O 1
ATOM 1456 N N . ALA A 1 194 ? 7.399 0.316 13.285 1.00 85.94 194 ALA A N 1
ATOM 1457 C CA . ALA A 1 194 ? 6.453 0.689 14.329 1.00 85.94 194 ALA A CA 1
ATOM 1458 C C . ALA A 1 194 ? 6.774 -0.055 15.620 1.00 85.94 194 ALA A C 1
ATOM 1460 O O . ALA A 1 194 ? 7.059 -1.250 15.620 1.00 85.94 194 ALA A O 1
ATOM 1461 N N . THR A 1 195 ? 6.694 0.651 16.738 1.00 90.44 195 THR A N 1
ATOM 1462 C CA . THR A 1 195 ? 6.854 0.058 18.063 1.00 90.44 195 THR A CA 1
ATOM 1463 C C . THR A 1 195 ? 5.571 -0.643 18.509 1.00 90.44 195 THR A C 1
ATOM 1465 O O . THR A 1 195 ? 4.460 -0.250 18.151 1.00 90.44 195 THR A O 1
ATOM 1468 N N . ASN A 1 196 ? 5.694 -1.616 19.416 1.00 91.62 196 ASN A N 1
ATOM 1469 C CA . ASN A 1 196 ? 4.525 -2.260 20.032 1.00 91.62 196 ASN A CA 1
ATOM 1470 C C . ASN A 1 196 ? 3.608 -1.259 20.758 1.00 91.62 196 ASN A C 1
ATOM 1472 O O . ASN A 1 196 ? 2.419 -1.508 20.922 1.00 91.62 196 ASN A O 1
ATOM 1476 N N . LYS A 1 197 ? 4.143 -0.117 21.213 1.00 93.31 197 LYS A N 1
ATOM 1477 C CA . LYS A 1 197 ? 3.340 0.953 21.819 1.00 93.31 197 LYS A CA 1
ATOM 1478 C C . LYS A 1 197 ? 2.429 1.619 20.786 1.00 93.31 197 LYS A C 1
ATOM 1480 O O . LYS A 1 197 ? 1.261 1.846 21.084 1.00 93.31 197 LYS A O 1
ATOM 1485 N N . GLU A 1 198 ? 2.950 1.916 19.599 1.00 94.31 198 GLU A N 1
ATOM 1486 C CA . GLU A 1 198 ? 2.160 2.506 18.514 1.00 94.31 198 GLU A CA 1
ATOM 1487 C C . GLU A 1 198 ? 1.094 1.532 18.015 1.00 94.31 198 GLU A C 1
ATOM 1489 O O . GLU A 1 198 ? -0.065 1.916 17.897 1.00 94.31 198 GLU A O 1
ATOM 1494 N N . TRP A 1 199 ? 1.443 0.258 17.830 1.00 95.00 199 TRP A N 1
ATOM 1495 C CA . TRP A 1 199 ? 0.480 -0.776 17.445 1.00 95.00 199 TRP A CA 1
ATOM 1496 C C . TRP A 1 199 ? -0.642 -0.971 18.468 1.00 95.00 199 TRP A C 1
ATOM 1498 O O . TRP A 1 199 ? -1.795 -1.117 18.076 1.00 95.00 199 TRP A O 1
ATOM 1508 N N . ARG A 1 200 ? -0.350 -0.900 19.774 1.00 95.12 200 ARG A N 1
ATOM 1509 C CA . ARG A 1 200 ? -1.396 -0.911 20.815 1.00 95.12 200 ARG A CA 1
ATOM 1510 C C . ARG A 1 200 ? -2.301 0.314 20.741 1.00 95.12 200 ARG A C 1
ATOM 1512 O O . ARG A 1 200 ? -3.508 0.181 20.907 1.00 95.12 200 ARG A O 1
ATOM 1519 N N . ALA A 1 201 ? -1.737 1.494 20.484 1.00 94.50 201 ALA A N 1
ATOM 1520 C CA . ALA A 1 201 ? -2.533 2.705 20.303 1.00 94.50 201 ALA A CA 1
ATOM 1521 C C . ALA A 1 201 ? -3.463 2.571 19.085 1.00 94.50 201 ALA A C 1
ATOM 1523 O O . ALA A 1 201 ? -4.658 2.829 19.190 1.00 94.50 201 ALA A O 1
ATOM 1524 N N . ILE A 1 202 ? -2.943 2.072 17.964 1.00 95.12 202 ILE A N 1
ATOM 1525 C CA . ILE A 1 202 ? -3.719 1.779 16.753 1.00 95.12 202 ILE A CA 1
ATOM 1526 C C . ILE A 1 202 ? -4.814 0.738 17.025 1.00 95.12 202 ILE A C 1
ATOM 1528 O O . ILE A 1 202 ? -5.967 0.957 16.668 1.00 95.12 202 ILE A O 1
ATOM 1532 N N . SER A 1 203 ? -4.492 -0.361 17.709 1.00 94.31 203 SER A N 1
ATOM 1533 C CA . SER A 1 203 ? -5.476 -1.395 18.044 1.00 94.31 203 SER A CA 1
ATOM 1534 C C . SER A 1 203 ? -6.591 -0.874 18.950 1.00 94.31 203 SER A C 1
ATOM 1536 O O . SER A 1 203 ? -7.689 -1.409 18.907 1.00 94.31 203 SER A O 1
ATOM 1538 N N . SER A 1 204 ? -6.346 0.170 19.751 1.00 92.81 204 SER A N 1
ATOM 1539 C CA . SER A 1 204 ? -7.371 0.737 20.638 1.00 92.81 204 SER A CA 1
ATOM 1540 C C . SER A 1 204 ? -8.461 1.538 19.914 1.00 92.81 204 SER A C 1
ATOM 1542 O O . SER A 1 204 ? -9.527 1.753 20.484 1.00 92.81 204 SER A O 1
ATOM 1544 N N . VAL A 1 205 ? -8.216 1.983 18.673 1.00 94.31 205 VAL A N 1
ATOM 1545 C CA . VAL A 1 205 ? -9.194 2.760 17.886 1.00 94.31 205 VAL A CA 1
ATOM 1546 C C . VAL A 1 205 ? -9.958 1.941 16.853 1.00 94.31 205 VAL A C 1
ATOM 1548 O O . VAL A 1 205 ? -10.968 2.421 16.340 1.00 94.31 205 VAL A O 1
ATOM 1551 N N . VAL A 1 206 ? -9.503 0.723 16.559 1.00 95.19 206 VAL A N 1
ATOM 1552 C CA . VAL A 1 206 ? -10.169 -0.205 15.640 1.00 95.19 206 VAL A CA 1
ATOM 1553 C C . VAL A 1 206 ? -11.079 -1.118 16.456 1.00 95.19 206 VAL A C 1
ATOM 1555 O O . VAL A 1 206 ? -10.620 -1.783 17.378 1.00 95.19 206 VAL A O 1
ATOM 1558 N N . SER A 1 207 ? -12.381 -1.117 16.162 1.00 93.00 207 SER A N 1
ATOM 1559 C CA . SER A 1 207 ? -13.365 -1.879 16.955 1.00 93.00 207 SER A CA 1
ATOM 1560 C C . SER A 1 207 ? -13.491 -3.353 16.554 1.00 93.00 207 SER A C 1
ATOM 1562 O O . SER A 1 207 ? -13.959 -4.162 17.351 1.00 93.00 207 SER A O 1
ATOM 1564 N N . GLY A 1 208 ? -13.101 -3.691 15.328 1.00 93.56 208 GLY A N 1
ATOM 1565 C CA . GLY A 1 208 ? -13.152 -5.025 14.745 1.00 93.56 208 GLY A CA 1
ATOM 1566 C C . GLY A 1 208 ? -11.761 -5.522 14.366 1.00 93.56 208 GLY A C 1
ATOM 1567 O O . GLY A 1 208 ? -10.843 -5.532 15.185 1.00 93.56 208 GLY A O 1
ATOM 1568 N N . ARG A 1 209 ? -11.606 -5.976 13.120 1.00 95.94 209 ARG A N 1
ATOM 1569 C CA . ARG A 1 209 ? -10.385 -6.644 12.655 1.00 95.94 209 ARG A CA 1
ATOM 1570 C C . ARG A 1 209 ? -9.286 -5.644 12.313 1.00 95.94 209 ARG A C 1
ATOM 1572 O O . ARG A 1 209 ? -9.489 -4.740 11.502 1.00 95.94 209 ARG A O 1
ATOM 1579 N N . LEU A 1 210 ? -8.097 -5.852 12.870 1.00 97.25 210 LEU A N 1
ATOM 1580 C CA . LEU A 1 210 ? -6.876 -5.153 12.480 1.00 97.25 210 LEU A CA 1
ATOM 1581 C C . LEU A 1 210 ? -5.895 -6.163 11.885 1.00 97.25 210 LEU A C 1
ATOM 1583 O O . LEU A 1 210 ? -5.313 -6.976 12.597 1.00 97.25 210 LEU A O 1
ATOM 1587 N N . VAL A 1 211 ? -5.725 -6.116 10.567 1.00 97.88 211 VAL A N 1
ATOM 1588 C CA . VAL A 1 211 ? -4.956 -7.097 9.801 1.00 97.88 211 VAL A CA 1
ATOM 1589 C C . VAL A 1 211 ? -3.645 -6.491 9.310 1.00 97.88 211 VAL A C 1
ATOM 1591 O O . VAL A 1 211 ? -3.641 -5.459 8.640 1.00 97.88 211 VAL A O 1
ATOM 1594 N N . ASN A 1 212 ? -2.537 -7.179 9.585 1.00 96.94 212 ASN A N 1
ATOM 1595 C CA . ASN A 1 212 ? -1.233 -6.931 8.982 1.00 96.94 212 ASN A CA 1
ATOM 1596 C C . ASN A 1 212 ? -0.872 -8.084 8.036 1.00 96.94 212 ASN A C 1
ATOM 1598 O O . ASN A 1 212 ? -0.591 -9.200 8.476 1.00 96.94 212 ASN A O 1
ATOM 1602 N N . GLY A 1 213 ? -0.868 -7.823 6.732 1.00 95.62 213 GLY A N 1
ATOM 1603 C CA . GLY A 1 213 ? -0.347 -8.755 5.740 1.00 95.62 213 GLY A CA 1
ATOM 1604 C C . GLY A 1 213 ? 1.086 -8.407 5.357 1.00 95.62 213 GLY A C 1
ATOM 1605 O O . GLY A 1 213 ? 1.370 -7.277 4.953 1.00 95.62 213 GLY A O 1
ATOM 1606 N N . TYR A 1 214 ? 1.980 -9.383 5.463 1.00 92.75 214 TYR A N 1
ATOM 1607 C CA . TYR A 1 214 ? 3.413 -9.202 5.249 1.00 92.75 214 TYR A CA 1
ATOM 1608 C C . TYR A 1 214 ? 3.967 -10.237 4.266 1.00 92.75 214 TYR A C 1
ATOM 1610 O O . TYR A 1 214 ? 3.403 -11.321 4.095 1.00 92.75 214 TYR A O 1
ATOM 1618 N N . LEU A 1 215 ? 5.087 -9.892 3.633 1.00 89.56 215 LEU A N 1
ATOM 1619 C CA . LEU A 1 215 ? 5.861 -10.771 2.759 1.00 89.56 215 LEU A CA 1
ATOM 1620 C C . LEU A 1 215 ? 7.262 -10.939 3.319 1.00 89.56 215 LEU A C 1
ATOM 1622 O O . LEU A 1 215 ? 7.987 -9.959 3.465 1.00 89.56 215 LEU A O 1
ATOM 1626 N N . THR A 1 216 ? 7.677 -12.176 3.569 1.00 84.69 216 THR A N 1
ATOM 1627 C CA . THR A 1 216 ? 9.005 -12.425 4.151 1.00 84.69 216 THR A CA 1
ATOM 1628 C C . THR A 1 216 ? 10.128 -12.191 3.143 1.00 84.69 216 THR A C 1
ATOM 1630 O O . THR A 1 216 ? 11.228 -11.793 3.518 1.00 84.69 216 THR A O 1
ATOM 1633 N N . ASN A 1 217 ? 9.836 -12.396 1.856 1.00 77.56 217 ASN A N 1
ATOM 1634 C CA . ASN A 1 217 ? 10.802 -12.302 0.763 1.00 77.56 217 ASN A CA 1
ATOM 1635 C C . ASN A 1 217 ? 10.631 -11.039 -0.090 1.00 77.56 217 ASN A C 1
ATOM 1637 O O . ASN A 1 217 ? 11.044 -11.034 -1.244 1.00 77.56 217 ASN A O 1
ATOM 1641 N N . ASP A 1 218 ? 10.036 -9.969 0.445 1.00 81.19 218 ASP A N 1
ATOM 1642 C CA . ASP A 1 218 ? 9.913 -8.714 -0.298 1.00 81.19 218 ASP A CA 1
ATOM 1643 C C . ASP A 1 218 ? 11.290 -8.052 -0.469 1.00 81.19 218 ASP A C 1
ATOM 1645 O O . ASP A 1 218 ? 11.813 -7.361 0.416 1.00 81.19 218 ASP A O 1
ATOM 1649 N N . TYR A 1 219 ? 11.888 -8.282 -1.638 1.00 73.50 219 TYR A N 1
ATOM 1650 C CA . TYR A 1 219 ? 13.215 -7.778 -1.977 1.00 73.50 219 TYR A CA 1
ATOM 1651 C C . TYR A 1 219 ? 13.268 -6.249 -2.038 1.00 73.50 219 TYR A C 1
ATOM 1653 O O . TYR A 1 219 ? 14.286 -5.662 -1.676 1.00 73.50 219 TYR A O 1
ATOM 1661 N N . ILE A 1 220 ? 12.186 -5.590 -2.459 1.00 75.94 220 ILE A N 1
ATOM 1662 C CA . ILE A 1 220 ? 12.155 -4.131 -2.623 1.00 75.94 220 ILE A CA 1
ATOM 1663 C C . ILE A 1 220 ? 12.133 -3.461 -1.252 1.00 75.94 220 ILE A C 1
ATOM 1665 O O . ILE A 1 220 ? 12.984 -2.613 -0.983 1.00 75.94 220 ILE A O 1
ATOM 1669 N N . LEU A 1 221 ? 11.225 -3.869 -0.357 1.00 76.62 221 LEU A N 1
ATOM 1670 C CA . LEU A 1 221 ? 11.215 -3.347 1.012 1.00 76.62 221 LEU A CA 1
ATOM 1671 C C . LEU A 1 221 ? 12.513 -3.679 1.741 1.00 76.62 221 LEU A C 1
ATOM 1673 O O . LEU A 1 221 ? 13.043 -2.819 2.444 1.00 76.62 221 LEU A O 1
ATOM 1677 N N . SER A 1 222 ? 13.054 -4.881 1.530 1.00 74.81 222 SER A N 1
ATOM 1678 C CA . SER A 1 222 ? 14.338 -5.281 2.104 1.00 74.81 222 SER A CA 1
ATOM 1679 C C . SER A 1 222 ? 15.471 -4.356 1.658 1.00 74.81 222 SER A C 1
ATOM 1681 O O . SER A 1 222 ? 16.226 -3.881 2.501 1.00 74.81 222 SER A O 1
ATOM 1683 N N . ILE A 1 223 ? 15.591 -4.051 0.363 1.00 67.25 223 ILE A N 1
ATOM 1684 C CA . ILE A 1 223 ? 16.629 -3.145 -0.155 1.00 67.25 223 ILE A CA 1
ATOM 1685 C C . ILE A 1 223 ? 16.417 -1.726 0.375 1.00 67.25 223 ILE A C 1
ATOM 1687 O O . ILE A 1 223 ? 17.356 -1.120 0.890 1.00 67.25 223 ILE A O 1
ATOM 1691 N N . LEU A 1 224 ? 15.189 -1.209 0.302 1.00 70.81 224 LEU A N 1
ATOM 1692 C CA . LEU A 1 224 ? 14.896 0.177 0.660 1.00 70.81 224 LEU A CA 1
ATOM 1693 C C . LEU A 1 224 ? 15.101 0.449 2.145 1.00 70.81 224 LEU A C 1
ATOM 1695 O O . LEU A 1 224 ? 15.722 1.449 2.495 1.00 70.81 224 LEU A O 1
ATOM 1699 N N . TYR A 1 225 ? 14.649 -0.440 3.030 1.00 65.31 225 TYR A N 1
ATOM 1700 C CA . TYR A 1 225 ? 14.838 -0.261 4.472 1.00 65.31 225 TYR A CA 1
ATOM 1701 C C . TYR A 1 225 ? 16.263 -0.568 4.933 1.00 65.31 225 TYR A C 1
ATOM 1703 O O . TYR A 1 225 ? 16.758 0.104 5.836 1.00 65.31 225 TYR A O 1
ATOM 1711 N N . ARG A 1 226 ? 16.974 -1.491 4.270 1.00 62.78 226 ARG A N 1
ATOM 1712 C CA . ARG A 1 226 ? 18.406 -1.702 4.539 1.00 62.78 226 ARG A CA 1
ATOM 1713 C C . ARG A 1 226 ? 19.262 -0.513 4.103 1.00 62.78 226 ARG A C 1
ATOM 1715 O O . ARG A 1 226 ? 20.233 -0.209 4.787 1.00 62.78 226 ARG A O 1
ATOM 1722 N N . ALA A 1 227 ? 18.909 0.149 2.999 1.00 54.94 227 ALA A N 1
ATOM 1723 C CA . ALA A 1 227 ? 19.617 1.329 2.503 1.00 54.94 227 ALA A CA 1
ATOM 1724 C C . ALA A 1 227 ? 19.338 2.586 3.343 1.00 54.94 227 ALA A C 1
ATOM 1726 O O . ALA A 1 227 ? 20.242 3.393 3.548 1.00 54.94 227 ALA A O 1
ATOM 1727 N N . SER A 1 228 ? 18.106 2.750 3.842 1.00 53.78 228 SER A N 1
ATOM 1728 C CA . SER A 1 228 ? 17.663 4.020 4.425 1.00 53.78 228 SER A CA 1
ATOM 1729 C C . SER A 1 228 ? 17.758 4.117 5.950 1.00 53.78 228 SER A C 1
ATOM 1731 O O . SER A 1 228 ? 17.934 5.233 6.435 1.00 53.78 228 SER A O 1
ATOM 1733 N N . SER A 1 229 ? 17.675 3.034 6.739 1.00 51.22 229 SER A N 1
ATOM 1734 C CA . SER A 1 229 ? 17.836 3.110 8.208 1.00 51.22 229 SER A CA 1
ATOM 1735 C C . SER A 1 229 ? 17.955 1.739 8.895 1.00 51.22 229 SER A C 1
ATOM 1737 O O . SER A 1 229 ? 16.964 1.046 9.072 1.00 51.22 229 SER A O 1
ATOM 1739 N N . ALA A 1 230 ? 19.157 1.456 9.409 1.00 45.69 230 ALA A N 1
ATOM 1740 C CA . ALA A 1 230 ? 19.483 0.543 10.514 1.00 45.69 230 ALA A CA 1
ATOM 1741 C C . ALA A 1 230 ? 19.163 -0.964 10.361 1.00 45.69 230 ALA A C 1
ATOM 1743 O O . ALA A 1 230 ? 18.030 -1.424 10.306 1.00 45.69 230 ALA A O 1
ATOM 1744 N N . PHE A 1 231 ? 20.240 -1.741 10.447 1.00 46.03 231 PHE A N 1
ATOM 1745 C CA . PHE A 1 231 ? 20.393 -3.187 10.273 1.00 46.03 231 PHE A CA 1
ATOM 1746 C C . PHE A 1 231 ? 19.450 -4.156 11.033 1.00 46.03 231 PHE A C 1
ATOM 1748 O O . PHE A 1 231 ? 19.647 -5.357 10.875 1.00 46.03 231 PHE A O 1
ATOM 1755 N N . LEU A 1 232 ? 18.487 -3.728 11.865 1.00 48.66 232 LEU A N 1
ATOM 1756 C CA . LEU A 1 232 ? 17.826 -4.619 12.848 1.00 48.66 232 LEU A CA 1
ATOM 1757 C C . LEU A 1 232 ? 16.386 -4.226 13.277 1.00 48.66 232 LEU A C 1
ATOM 1759 O O . LEU A 1 232 ? 15.963 -4.619 14.362 1.00 48.66 232 LEU A O 1
ATOM 1763 N N . ALA A 1 233 ? 15.625 -3.443 12.502 1.00 54.44 233 ALA A N 1
ATOM 1764 C CA . ALA A 1 233 ? 14.243 -3.088 12.873 1.00 54.44 233 ALA A CA 1
ATOM 1765 C C . ALA A 1 233 ? 13.189 -3.909 12.104 1.00 54.44 233 ALA A C 1
ATOM 1767 O O . ALA A 1 233 ? 13.234 -3.981 10.875 1.00 54.44 233 ALA A O 1
ATOM 1768 N N . ASP A 1 234 ? 12.216 -4.477 12.827 1.00 72.81 234 ASP A N 1
ATOM 1769 C CA . ASP A 1 234 ? 11.078 -5.206 12.255 1.00 72.81 234 ASP A CA 1
ATOM 1770 C C . ASP A 1 234 ? 10.181 -4.245 11.455 1.00 72.81 234 ASP A C 1
ATOM 1772 O O . ASP A 1 234 ? 9.422 -3.441 12.007 1.00 72.81 234 ASP A O 1
ATOM 1776 N N . VAL A 1 235 ? 10.285 -4.299 10.126 1.00 85.81 235 VAL A N 1
ATOM 1777 C CA . VAL A 1 235 ? 9.373 -3.592 9.217 1.00 85.81 235 VAL A CA 1
ATOM 1778 C C . VAL A 1 235 ? 8.059 -4.368 9.156 1.00 85.81 235 VAL A C 1
ATOM 1780 O O . VAL A 1 235 ? 8.059 -5.556 8.839 1.00 85.81 235 VAL A O 1
ATOM 1783 N N . ALA A 1 236 ? 6.932 -3.696 9.395 1.00 89.38 236 ALA A N 1
ATOM 1784 C CA . ALA A 1 236 ? 5.614 -4.337 9.466 1.00 89.38 236 ALA A CA 1
ATOM 1785 C C . ALA A 1 236 ? 5.217 -5.103 8.187 1.00 89.38 236 ALA A C 1
ATOM 1787 O O . ALA A 1 236 ? 4.509 -6.102 8.253 1.00 89.38 236 ALA A O 1
ATOM 1788 N N . GLY A 1 237 ? 5.689 -4.650 7.022 1.00 88.06 237 GLY A N 1
ATOM 1789 C CA . GLY A 1 237 ? 5.477 -5.319 5.738 1.00 88.06 237 GLY A CA 1
ATOM 1790 C C . GLY A 1 237 ? 6.360 -6.545 5.480 1.00 88.06 237 GLY A C 1
ATOM 1791 O O . GLY A 1 237 ? 6.062 -7.282 4.545 1.00 88.06 237 GLY A O 1
ATOM 1792 N N . LEU A 1 238 ? 7.411 -6.765 6.281 1.00 87.25 238 LEU A N 1
ATOM 1793 C CA . LEU A 1 238 ? 8.341 -7.900 6.163 1.00 87.25 238 LEU A CA 1
ATOM 1794 C C . LEU A 1 238 ? 8.131 -8.962 7.247 1.00 87.25 238 LEU A C 1
ATOM 1796 O O . LEU A 1 238 ? 8.396 -10.143 7.027 1.00 87.25 238 LEU A O 1
ATOM 1800 N N . PHE A 1 239 ? 7.656 -8.543 8.419 1.00 89.31 239 PHE A N 1
ATOM 1801 C CA . PHE A 1 239 ? 7.569 -9.385 9.605 1.00 89.31 239 PHE A CA 1
ATOM 1802 C C . PHE A 1 239 ? 6.189 -9.284 10.263 1.00 89.31 239 PHE A C 1
ATOM 1804 O O . PHE A 1 239 ? 5.540 -8.237 10.186 1.00 89.31 239 PHE A O 1
ATOM 1811 N N . PRO A 1 240 ? 5.737 -10.347 10.954 1.00 92.44 240 PRO A N 1
ATOM 1812 C CA . PRO A 1 240 ? 4.517 -10.279 11.744 1.00 92.44 240 PRO A CA 1
ATOM 1813 C C . PRO A 1 240 ? 4.684 -9.297 12.911 1.00 92.44 240 PRO A C 1
ATOM 1815 O O . PRO A 1 240 ? 5.724 -9.264 13.569 1.00 92.44 240 PRO A O 1
ATOM 1818 N N . VAL A 1 241 ? 3.630 -8.547 13.228 1.00 91.25 241 VAL A N 1
ATOM 1819 C CA . VAL A 1 241 ? 3.569 -7.703 14.426 1.00 91.25 241 VAL A CA 1
ATOM 1820 C C . VAL A 1 241 ? 3.394 -8.597 15.650 1.00 91.25 241 VAL A C 1
ATOM 1822 O O . VAL A 1 241 ? 2.366 -9.256 15.806 1.00 91.25 241 VAL A O 1
ATOM 1825 N N . GLN A 1 242 ? 4.397 -8.630 16.524 1.00 88.94 242 GLN A N 1
ATOM 1826 C CA . GLN A 1 242 ? 4.404 -9.487 17.711 1.00 88.94 242 GLN A CA 1
ATOM 1827 C C . GLN A 1 242 ? 4.023 -8.721 18.984 1.00 88.94 242 GLN A C 1
ATOM 1829 O O . GLN A 1 242 ? 4.238 -7.518 19.100 1.00 88.94 242 GLN A O 1
ATOM 1834 N N . ASN A 1 243 ? 3.544 -9.444 20.002 1.00 87.81 243 ASN A N 1
ATOM 1835 C CA . ASN A 1 243 ? 3.322 -8.922 21.361 1.00 87.81 243 ASN A CA 1
ATOM 1836 C C . ASN A 1 243 ? 2.282 -7.782 21.469 1.00 87.81 243 ASN A C 1
ATOM 1838 O O . ASN A 1 243 ? 2.363 -6.934 22.373 1.00 87.81 243 ASN A O 1
ATOM 1842 N N . VAL A 1 244 ? 1.302 -7.770 20.563 1.00 90.50 244 VAL A N 1
ATOM 1843 C CA . VAL A 1 244 ? 0.145 -6.867 20.572 1.00 90.50 244 VAL A CA 1
ATOM 1844 C C . VAL A 1 244 ? -1.116 -7.690 20.313 1.00 90.50 244 VAL A C 1
ATOM 1846 O O . VAL A 1 244 ? -1.197 -8.410 19.324 1.00 90.50 244 VAL A O 1
ATOM 1849 N N . GLU A 1 245 ? -2.072 -7.616 21.235 1.00 89.88 245 GLU A N 1
ATOM 1850 C CA . GLU A 1 245 ? -3.375 -8.275 21.110 1.00 89.88 245 GLU A CA 1
ATOM 1851 C C . GLU A 1 245 ? -4.263 -7.523 20.108 1.00 89.88 245 GLU A C 1
ATOM 1853 O O . GLU A 1 245 ? -4.106 -6.317 19.937 1.00 89.88 245 GLU A O 1
ATOM 1858 N N . GLY A 1 246 ? -5.175 -8.233 19.438 1.00 88.38 246 GLY A N 1
ATOM 1859 C CA . GLY A 1 246 ? -6.105 -7.643 18.467 1.00 88.38 246 GLY A CA 1
ATOM 1860 C C . GLY A 1 246 ? -5.550 -7.472 17.049 1.00 88.38 246 GLY A C 1
ATOM 1861 O O . GLY A 1 246 ? -6.303 -7.084 16.162 1.00 88.38 246 GLY A O 1
ATOM 1862 N N . ILE A 1 247 ? -4.270 -7.794 16.810 1.00 95.44 247 ILE A N 1
ATOM 1863 C CA . ILE A 1 247 ? -3.662 -7.765 15.471 1.00 95.44 247 ILE A CA 1
ATOM 1864 C C . ILE A 1 247 ? -3.605 -9.172 14.878 1.00 95.44 247 ILE A C 1
ATOM 1866 O O . ILE A 1 247 ? -2.946 -10.066 15.412 1.00 95.44 247 ILE A O 1
ATOM 1870 N N . GLU A 1 248 ? -4.249 -9.353 13.730 1.00 96.38 248 GLU A N 1
ATOM 1871 C CA . GLU A 1 248 ? -4.160 -10.565 12.924 1.00 96.38 248 GLU A CA 1
ATOM 1872 C C . GLU A 1 248 ? -3.017 -10.434 11.909 1.00 96.38 248 GLU A C 1
ATOM 1874 O O . GLU A 1 248 ? -3.001 -9.519 11.086 1.00 96.38 248 GLU A O 1
ATOM 1879 N N . ASN A 1 249 ? -2.063 -11.363 11.929 1.00 95.50 249 ASN A N 1
ATOM 1880 C CA . ASN A 1 249 ? -0.950 -11.369 10.982 1.00 95.50 249 ASN A CA 1
ATOM 1881 C C . ASN A 1 249 ? -1.165 -12.432 9.899 1.00 95.50 249 ASN A C 1
ATOM 1883 O O . ASN A 1 249 ? -1.327 -13.608 10.224 1.00 95.50 249 ASN A O 1
ATOM 1887 N N . TYR A 1 250 ? -1.098 -12.036 8.627 1.00 95.44 250 TYR A N 1
ATOM 1888 C CA . TYR A 1 250 ? -1.203 -12.943 7.479 1.00 95.44 250 TYR A CA 1
ATOM 1889 C C . TYR A 1 250 ? 0.095 -12.935 6.676 1.00 95.44 250 TYR A C 1
ATOM 1891 O O . TYR A 1 250 ? 0.519 -11.902 6.158 1.00 95.44 250 TYR A O 1
ATOM 1899 N N . CYS A 1 251 ? 0.718 -14.105 6.548 1.00 93.06 251 CYS A N 1
ATOM 1900 C CA . CYS A 1 251 ? 1.860 -14.284 5.662 1.00 93.06 251 CYS A CA 1
ATOM 1901 C C . CYS A 1 251 ? 1.371 -14.465 4.221 1.00 93.06 251 CYS A C 1
ATOM 1903 O O . CYS A 1 251 ? 0.648 -15.417 3.922 1.00 93.06 251 CYS A O 1
ATOM 1905 N N . LEU A 1 252 ? 1.779 -13.569 3.326 1.00 92.88 252 LEU A N 1
ATOM 1906 C CA . LEU A 1 252 ? 1.302 -13.531 1.944 1.00 92.88 252 LEU A CA 1
ATOM 1907 C C . LEU A 1 252 ? 2.206 -14.282 0.957 1.00 92.88 252 LEU A C 1
ATOM 1909 O O . LEU A 1 252 ? 1.894 -14.323 -0.231 1.00 92.88 252 LEU A O 1
ATOM 1913 N N . ASP A 1 253 ? 3.271 -14.937 1.427 1.00 88.25 253 ASP A N 1
ATOM 1914 C CA . ASP A 1 253 ? 4.245 -15.646 0.579 1.00 88.25 253 ASP A CA 1
ATOM 1915 C C . ASP A 1 253 ? 3.599 -16.719 -0.319 1.00 88.25 253 ASP A C 1
ATOM 1917 O O . ASP A 1 253 ? 4.061 -16.991 -1.425 1.00 88.25 253 ASP A O 1
ATOM 1921 N N . THR A 1 254 ? 2.509 -17.341 0.143 1.00 86.19 254 THR A N 1
ATOM 1922 C CA . THR A 1 254 ? 1.784 -18.365 -0.634 1.00 86.19 254 THR A CA 1
ATOM 1923 C C . THR A 1 254 ? 0.895 -17.769 -1.728 1.00 86.19 254 THR A C 1
ATOM 1925 O O . THR A 1 254 ? 0.622 -18.436 -2.731 1.00 86.19 254 THR A O 1
ATOM 1928 N N . VAL A 1 255 ? 0.462 -16.519 -1.543 1.00 85.56 255 VAL A N 1
ATOM 1929 C CA . VAL A 1 255 ? -0.419 -15.776 -2.453 1.00 85.56 255 VAL A CA 1
ATOM 1930 C C . VAL A 1 255 ? 0.402 -15.032 -3.512 1.00 85.56 255 VAL A C 1
ATOM 1932 O O . VAL A 1 255 ? -0.006 -14.980 -4.674 1.00 85.56 255 VAL A O 1
ATOM 1935 N N . LEU A 1 256 ? 1.567 -14.505 -3.125 1.00 83.31 256 LEU A N 1
ATOM 1936 C CA . LEU A 1 256 ? 2.466 -13.693 -3.951 1.00 83.31 256 LEU A CA 1
ATOM 1937 C C . LEU A 1 256 ? 3.746 -14.470 -4.258 1.00 83.31 256 LEU A C 1
ATOM 1939 O O . LEU A 1 256 ? 4.788 -14.302 -3.622 1.00 83.31 256 LEU A O 1
ATOM 1943 N N . LYS A 1 257 ? 3.651 -15.371 -5.238 1.00 71.69 257 LYS A N 1
ATOM 1944 C CA . LYS A 1 257 ? 4.739 -16.296 -5.589 1.00 71.69 257 LYS A CA 1
ATOM 1945 C C . LYS A 1 257 ? 5.935 -15.600 -6.244 1.00 71.69 257 LYS A C 1
ATOM 1947 O O . LYS A 1 257 ? 7.019 -16.177 -6.252 1.00 71.69 257 LYS A O 1
ATOM 1952 N N . GLY A 1 258 ? 5.746 -14.402 -6.805 1.00 65.31 258 GLY A N 1
ATOM 1953 C CA . GLY A 1 258 ? 6.811 -13.613 -7.423 1.00 65.31 258 GLY A CA 1
ATOM 1954 C C . GLY A 1 258 ? 7.723 -12.914 -6.412 1.00 65.31 258 GLY A C 1
ATOM 1955 O O . GLY A 1 258 ? 8.802 -12.465 -6.791 1.00 65.31 258 GLY A O 1
ATOM 1956 N N . GLY A 1 259 ? 7.326 -12.833 -5.133 1.00 62.44 259 GLY A N 1
ATOM 1957 C CA . GLY A 1 259 ? 8.144 -12.274 -4.047 1.00 62.44 259 GLY A CA 1
ATOM 1958 C C . GLY A 1 259 ? 8.456 -10.776 -4.181 1.00 62.44 259 GLY A C 1
ATOM 1959 O O . GLY A 1 259 ? 9.345 -10.265 -3.505 1.00 62.44 259 GLY A O 1
ATOM 1960 N N . GLY A 1 260 ? 7.765 -10.055 -5.067 1.00 73.88 260 GLY A N 1
ATOM 1961 C CA . GLY A 1 260 ? 8.028 -8.641 -5.341 1.00 73.88 260 GLY A CA 1
ATOM 1962 C C . GLY A 1 260 ? 6.972 -7.707 -4.749 1.00 73.88 260 GLY A C 1
ATOM 1963 O O . GLY A 1 260 ? 5.779 -7.947 -4.893 1.00 73.88 260 GLY A O 1
ATOM 1964 N N . HIS A 1 261 ? 7.394 -6.570 -4.183 1.00 81.50 261 HIS A N 1
ATOM 1965 C CA . HIS A 1 261 ? 6.492 -5.512 -3.691 1.00 81.50 261 HIS A CA 1
ATOM 1966 C C . HIS A 1 261 ? 5.537 -4.944 -4.753 1.00 81.50 261 HIS A C 1
ATOM 1968 O O . HIS A 1 261 ? 4.458 -4.446 -4.439 1.00 81.50 261 HIS A O 1
ATOM 1974 N N . LEU A 1 262 ? 5.918 -4.989 -6.031 1.00 82.69 262 LEU A N 1
ATOM 1975 C CA . LEU A 1 262 ? 5.042 -4.533 -7.112 1.00 82.69 262 LEU A CA 1
ATOM 1976 C C . LEU A 1 262 ? 3.841 -5.473 -7.318 1.00 82.69 262 LEU A C 1
ATOM 1978 O O . LEU A 1 262 ? 2.793 -5.027 -7.774 1.00 82.69 262 LEU A O 1
ATOM 1982 N N . GLU A 1 263 ? 3.940 -6.740 -6.902 1.00 85.44 263 GLU A N 1
ATOM 1983 C CA . GLU A 1 263 ? 2.871 -7.731 -7.071 1.00 85.44 263 GLU A CA 1
ATOM 1984 C C . GLU A 1 263 ? 1.641 -7.424 -6.200 1.00 85.44 263 GLU A C 1
ATOM 1986 O O . GLU A 1 263 ? 0.539 -7.856 -6.526 1.00 85.44 263 GLU A O 1
ATOM 1991 N N . TYR A 1 264 ? 1.778 -6.612 -5.138 1.00 89.50 264 TYR A N 1
ATOM 1992 C CA . TYR A 1 264 ? 0.641 -6.196 -4.307 1.00 89.50 264 TYR A CA 1
ATOM 1993 C C . TYR A 1 264 ? -0.493 -5.568 -5.124 1.00 89.50 264 TYR A C 1
ATOM 1995 O O . TYR A 1 264 ? -1.653 -5.784 -4.785 1.00 89.50 264 TYR A O 1
ATOM 2003 N N . ARG A 1 265 ? -0.179 -4.808 -6.186 1.00 88.12 265 ARG A N 1
ATOM 2004 C CA . ARG A 1 265 ? -1.192 -4.148 -7.023 1.00 88.12 265 ARG A CA 1
ATOM 2005 C C . ARG A 1 265 ? -2.014 -5.186 -7.787 1.00 88.12 265 ARG A C 1
ATOM 2007 O O . ARG A 1 265 ? -3.221 -5.249 -7.591 1.00 88.12 265 ARG A O 1
ATOM 2014 N N . SER A 1 266 ? -1.367 -6.028 -8.592 1.00 86.81 266 SER A N 1
ATOM 2015 C CA . SER A 1 266 ? -2.031 -7.004 -9.471 1.00 86.81 266 SER A CA 1
ATOM 2016 C C . SER A 1 266 ? -2.639 -8.199 -8.728 1.00 86.81 266 SER A C 1
ATOM 2018 O O . SER A 1 266 ? -3.602 -8.807 -9.191 1.00 86.81 266 SER A O 1
ATOM 2020 N N . ALA A 1 267 ? -2.109 -8.545 -7.555 1.00 89.94 267 ALA A N 1
ATOM 2021 C CA . ALA A 1 267 ? -2.601 -9.653 -6.743 1.00 89.94 267 ALA A CA 1
ATOM 2022 C C . ALA A 1 267 ? -3.586 -9.234 -5.645 1.00 89.94 267 ALA A C 1
ATOM 2024 O O . ALA A 1 267 ? -4.038 -10.093 -4.884 1.00 89.94 267 ALA A O 1
ATOM 2025 N N . MET A 1 268 ? -3.933 -7.946 -5.554 1.00 93.12 268 MET A N 1
ATOM 2026 C CA . MET A 1 268 ? -4.841 -7.426 -4.534 1.00 93.12 268 MET A CA 1
ATOM 2027 C C . MET A 1 268 ? -6.151 -8.227 -4.424 1.00 93.12 268 MET A C 1
ATOM 2029 O O . MET A 1 268 ? -6.482 -8.619 -3.305 1.00 93.12 268 MET A O 1
ATOM 2033 N N . PRO A 1 269 ? -6.836 -8.621 -5.517 1.00 93.12 269 PRO A N 1
ATOM 2034 C CA . PRO A 1 269 ? -8.016 -9.482 -5.411 1.00 93.12 269 PRO A CA 1
ATOM 2035 C C . PRO A 1 269 ? -7.770 -10.812 -4.685 1.00 93.12 269 PRO A C 1
ATOM 2037 O O . PRO A 1 269 ? -8.570 -11.227 -3.846 1.00 93.12 269 PRO A O 1
ATOM 2040 N N . ARG A 1 270 ? -6.632 -11.470 -4.952 1.00 93.25 270 ARG A N 1
ATOM 2041 C CA . ARG A 1 270 ? -6.251 -12.731 -4.291 1.00 93.25 270 ARG A CA 1
ATOM 2042 C C . ARG A 1 270 ? -5.946 -12.523 -2.813 1.00 93.25 270 ARG A C 1
ATOM 2044 O O . ARG A 1 270 ? -6.342 -13.345 -1.990 1.00 93.25 270 ARG A O 1
ATOM 2051 N N . ILE A 1 271 ? -5.272 -11.423 -2.473 1.00 94.38 271 ILE A N 1
ATOM 2052 C CA . ILE A 1 271 ? -4.984 -11.049 -1.082 1.00 94.38 271 ILE A CA 1
ATOM 2053 C C . ILE A 1 271 ? -6.295 -10.801 -0.328 1.00 94.38 271 ILE A C 1
ATOM 2055 O O . ILE A 1 271 ? -6.491 -11.348 0.755 1.00 94.38 271 ILE A O 1
ATOM 2059 N N . LEU A 1 272 ? -7.215 -10.035 -0.918 1.00 94.75 272 LEU A N 1
ATOM 2060 C CA . LEU A 1 272 ? -8.520 -9.724 -0.333 1.00 94.75 272 LEU A CA 1
ATOM 2061 C C . LEU A 1 272 ? -9.347 -10.990 -0.110 1.00 94.75 272 LEU A C 1
ATOM 2063 O O . LEU A 1 272 ? -9.865 -11.194 0.990 1.00 94.75 272 LEU A O 1
ATOM 2067 N N . LYS A 1 273 ? -9.388 -11.890 -1.097 1.00 94.25 273 LYS A N 1
ATOM 2068 C CA . LYS A 1 273 ? -10.014 -13.210 -0.953 1.00 94.25 273 LYS A CA 1
ATOM 2069 C C . LYS A 1 273 ? -9.409 -14.009 0.198 1.00 94.25 273 LYS A C 1
ATOM 2071 O O . LYS A 1 273 ? -10.139 -14.605 0.986 1.00 94.25 273 LYS A O 1
ATOM 2076 N N . HIS A 1 274 ? -8.081 -14.005 0.308 1.00 93.38 274 HIS A N 1
ATOM 2077 C CA . HIS A 1 274 ? -7.356 -14.745 1.338 1.00 93.38 274 HIS A CA 1
ATOM 2078 C C . HIS A 1 274 ? -7.676 -14.259 2.759 1.00 93.38 274 HIS A C 1
ATOM 2080 O O . HIS A 1 274 ? -7.756 -15.076 3.672 1.00 93.38 274 HIS A O 1
ATOM 2086 N N . VAL A 1 275 ? -7.913 -12.956 2.949 1.00 93.81 275 VAL A N 1
ATOM 2087 C CA . VAL A 1 275 ? -8.276 -12.384 4.261 1.00 93.81 275 VAL A CA 1
ATOM 2088 C C . VAL A 1 275 ? -9.790 -12.337 4.528 1.00 93.81 275 VAL A C 1
ATOM 2090 O O . VAL A 1 275 ? -10.208 -11.856 5.587 1.00 93.81 275 VAL A O 1
ATOM 2093 N N . GLY A 1 276 ? -10.608 -12.861 3.604 1.00 92.62 276 GLY A N 1
ATOM 2094 C CA . GLY A 1 276 ? -12.045 -13.098 3.794 1.00 92.62 276 GLY A CA 1
ATOM 2095 C C . GLY A 1 276 ? -13.001 -12.177 3.027 1.00 92.62 276 GLY A C 1
ATOM 2096 O O . GLY A 1 276 ? -14.206 -12.241 3.265 1.00 92.62 276 GLY A O 1
ATOM 2097 N N . PHE A 1 277 ? -12.523 -11.336 2.106 1.00 94.00 277 PHE A N 1
ATOM 2098 C CA . PHE A 1 277 ? -13.416 -10.539 1.260 1.00 94.00 277 PHE A CA 1
ATOM 2099 C C . PHE A 1 277 ? -14.045 -11.391 0.148 1.00 94.00 277 PHE A C 1
ATOM 2101 O O . PHE A 1 277 ? -13.369 -12.154 -0.539 1.00 94.00 277 PHE A O 1
ATOM 2108 N N . SER A 1 278 ? -15.345 -11.197 -0.083 1.00 92.38 278 SER A N 1
ATOM 2109 C CA . SER A 1 278 ? -16.008 -11.570 -1.340 1.00 92.38 278 SER A CA 1
ATOM 2110 C C . SER A 1 278 ? -15.464 -10.748 -2.513 1.00 92.38 278 SER A C 1
ATOM 2112 O O . SER A 1 278 ? -15.591 -9.521 -2.524 1.00 92.38 278 SER A O 1
ATOM 2114 N N . VAL A 1 279 ? -14.876 -11.441 -3.484 1.00 92.00 279 VAL A N 1
ATOM 2115 C CA . VAL A 1 279 ? -14.411 -10.904 -4.767 1.00 92.00 279 VAL A CA 1
ATOM 2116 C C . VAL A 1 279 ? -15.032 -11.714 -5.900 1.00 92.00 279 VAL A C 1
ATOM 2118 O O . VAL A 1 279 ? -15.116 -12.941 -5.809 1.00 92.00 279 VAL A O 1
ATOM 2121 N N . ASP A 1 280 ? -15.452 -11.020 -6.953 1.00 90.12 280 ASP A N 1
ATOM 2122 C CA . ASP A 1 280 ? -16.078 -11.605 -8.140 1.00 90.12 280 ASP A CA 1
ATOM 2123 C C . ASP A 1 280 ? -15.032 -12.259 -9.058 1.00 90.12 280 ASP A C 1
ATOM 2125 O O . ASP A 1 280 ? -15.299 -13.301 -9.655 1.00 90.12 280 ASP A O 1
ATOM 2129 N N . ASP A 1 281 ? -13.823 -11.688 -9.108 1.00 87.69 281 ASP A N 1
ATOM 2130 C CA . ASP A 1 281 ? -12.673 -12.210 -9.853 1.00 87.69 281 ASP A CA 1
ATOM 2131 C C . ASP A 1 281 ? -11.370 -12.067 -9.038 1.00 87.69 281 ASP A C 1
ATOM 2133 O O . ASP A 1 281 ? -11.221 -11.178 -8.195 1.00 87.69 281 ASP A O 1
ATOM 2137 N N . GLU A 1 282 ? -10.415 -12.963 -9.282 1.00 86.12 282 GLU A N 1
ATOM 2138 C CA . GLU A 1 282 ? -9.072 -12.968 -8.689 1.00 86.12 282 GLU A CA 1
ATOM 2139 C C . GLU A 1 282 ? -8.044 -12.174 -9.512 1.00 86.12 282 GLU A C 1
ATOM 2141 O O . GLU A 1 282 ? -6.892 -12.015 -9.087 1.00 86.12 282 GLU A O 1
ATOM 2146 N N . PHE A 1 283 ? -8.452 -11.679 -10.679 1.00 83.88 283 PHE A N 1
ATOM 2147 C CA . PHE A 1 283 ? -7.641 -10.877 -11.582 1.00 83.88 283 PHE A CA 1
ATOM 2148 C C . PHE A 1 283 ? -8.441 -9.663 -12.054 1.00 83.88 283 PHE A C 1
ATOM 2150 O O . PHE A 1 283 ? -9.652 -9.736 -12.236 1.00 83.88 283 PHE A O 1
ATOM 2157 N N . PHE A 1 284 ? -7.753 -8.548 -12.275 1.00 82.00 284 PHE A N 1
ATOM 2158 C CA . PHE A 1 284 ? -8.300 -7.401 -12.993 1.00 82.00 284 PHE A CA 1
ATOM 2159 C C . PHE A 1 284 ? -7.412 -7.103 -14.193 1.00 82.00 284 PHE A C 1
ATOM 2161 O O . PHE A 1 284 ? -6.221 -7.428 -14.188 1.00 82.00 284 PHE A O 1
ATOM 2168 N N . ASP A 1 285 ? -8.012 -6.519 -15.221 1.00 74.19 285 ASP A N 1
ATOM 2169 C CA . ASP A 1 285 ? -7.271 -6.011 -16.362 1.00 74.19 285 ASP A CA 1
ATOM 2170 C C . ASP A 1 285 ? -6.751 -4.614 -16.031 1.00 74.19 285 ASP A C 1
ATOM 2172 O O . ASP A 1 285 ? -7.518 -3.709 -15.696 1.00 74.19 285 ASP A O 1
ATOM 2176 N N . ASP A 1 286 ? -5.436 -4.466 -16.055 1.00 68.06 286 ASP A N 1
ATOM 2177 C CA . ASP A 1 286 ? -4.743 -3.227 -15.746 1.00 68.06 286 ASP A CA 1
ATOM 2178 C C . ASP A 1 286 ? -4.034 -2.619 -16.955 1.00 68.06 286 ASP A C 1
ATOM 2180 O O . ASP A 1 286 ? -3.325 -1.623 -16.798 1.00 68.06 286 ASP A O 1
ATOM 2184 N N . GLY A 1 287 ? -4.209 -3.217 -18.141 1.00 64.75 287 GLY A N 1
ATOM 2185 C CA . GLY A 1 287 ? -3.551 -2.805 -19.377 1.00 64.75 287 GLY A CA 1
ATOM 2186 C C . GLY A 1 287 ? -2.023 -2.942 -19.358 1.00 64.75 287 GLY A C 1
ATOM 2187 O O . GLY A 1 287 ? -1.381 -2.632 -20.360 1.00 64.75 287 GLY A O 1
ATOM 2188 N N . GLU A 1 288 ? -1.402 -3.423 -18.266 1.00 65.44 288 GLU A N 1
ATOM 2189 C CA . GLU A 1 288 ? 0.062 -3.502 -18.167 1.00 65.44 288 GLU A CA 1
ATOM 2190 C C . GLU A 1 288 ? 0.627 -4.494 -19.188 1.00 65.44 288 GLU A C 1
ATOM 2192 O O . GLU A 1 288 ? 1.680 -4.236 -19.764 1.00 65.44 288 GLU A O 1
ATOM 2197 N N . LYS A 1 289 ? -0.094 -5.585 -19.477 1.00 60.75 289 LYS A N 1
ATOM 2198 C CA . LYS A 1 289 ? 0.308 -6.567 -20.499 1.00 60.75 289 LYS A CA 1
ATOM 2199 C C . LYS A 1 289 ? 0.324 -5.979 -21.907 1.00 60.75 289 LYS A C 1
ATOM 2201 O O . LYS A 1 289 ? 1.215 -6.299 -22.687 1.00 60.75 289 LYS A O 1
ATOM 2206 N N . GLU A 1 290 ? -0.659 -5.143 -22.231 1.00 61.78 290 GLU A N 1
ATOM 2207 C CA . GLU A 1 290 ? -0.732 -4.474 -23.531 1.00 61.78 290 GLU A CA 1
ATOM 2208 C C . GLU A 1 290 ? 0.395 -3.444 -23.652 1.00 61.78 290 GLU A C 1
ATOM 2210 O O . GLU A 1 290 ? 1.153 -3.471 -24.619 1.00 61.78 290 GLU A O 1
ATOM 2215 N N . ALA A 1 291 ? 0.599 -2.626 -22.615 1.00 65.25 291 ALA A N 1
ATOM 2216 C CA . ALA A 1 291 ? 1.687 -1.654 -22.568 1.00 65.25 291 ALA A CA 1
ATOM 2217 C C . ALA A 1 291 ? 3.081 -2.312 -22.608 1.00 65.25 291 ALA A C 1
ATOM 2219 O O . ALA A 1 291 ? 4.004 -1.791 -23.236 1.00 65.25 291 ALA A O 1
ATOM 2220 N N . GLU A 1 292 ? 3.269 -3.455 -21.944 1.00 65.94 292 GLU A N 1
ATOM 2221 C CA . GLU A 1 292 ? 4.512 -4.227 -22.004 1.00 65.94 292 GLU A CA 1
ATOM 2222 C C . GLU A 1 292 ? 4.754 -4.774 -23.414 1.00 65.94 292 GLU A C 1
ATOM 2224 O O . GLU A 1 292 ? 5.858 -4.625 -23.940 1.00 65.94 292 GLU A O 1
ATOM 2229 N N . GLN A 1 293 ? 3.723 -5.326 -24.058 1.00 62.56 293 GLN A N 1
ATOM 2230 C CA . GLN A 1 293 ? 3.814 -5.812 -25.433 1.00 62.56 293 GLN A CA 1
ATOM 2231 C C . GLN A 1 293 ? 4.173 -4.685 -26.412 1.00 62.56 293 GLN A C 1
ATOM 2233 O O . GLN A 1 293 ? 5.099 -4.842 -27.205 1.00 62.56 293 GLN A O 1
ATOM 2238 N N . GLU A 1 294 ? 3.527 -3.521 -26.309 1.00 70.38 294 GLU A N 1
ATOM 2239 C CA . GLU A 1 294 ? 3.852 -2.349 -27.133 1.00 70.38 294 GLU A CA 1
ATOM 2240 C C . GLU A 1 294 ? 5.301 -1.884 -26.936 1.00 70.38 294 GLU A C 1
ATOM 2242 O O . GLU A 1 294 ? 5.989 -1.513 -27.892 1.00 70.38 294 GLU A O 1
ATOM 2247 N N . ARG A 1 295 ? 5.804 -1.918 -25.696 1.00 75.25 295 ARG A N 1
ATOM 2248 C CA . ARG A 1 295 ? 7.203 -1.584 -25.405 1.00 75.25 295 ARG A CA 1
ATOM 2249 C C . ARG A 1 295 ? 8.173 -2.574 -26.037 1.00 75.25 295 ARG A C 1
ATOM 2251 O O . ARG A 1 295 ? 9.163 -2.135 -26.621 1.00 75.25 295 ARG A O 1
ATOM 2258 N N . LEU A 1 296 ? 7.889 -3.872 -25.941 1.00 74.94 296 LEU A N 1
ATOM 2259 C CA . LEU A 1 296 ? 8.698 -4.920 -26.565 1.00 74.94 296 LEU A CA 1
ATOM 2260 C C . LEU A 1 296 ? 8.708 -4.777 -28.091 1.00 74.94 296 LEU A C 1
ATOM 2262 O O . LEU A 1 296 ? 9.767 -4.886 -28.710 1.00 74.94 296 LEU A O 1
ATOM 2266 N N . ASP A 1 297 ? 7.562 -4.458 -28.689 1.00 77.94 297 ASP A N 1
ATOM 2267 C CA . ASP A 1 297 ? 7.442 -4.238 -30.129 1.00 77.94 297 ASP A CA 1
ATOM 2268 C C . ASP A 1 297 ? 8.249 -3.005 -30.575 1.00 77.94 297 ASP A C 1
ATOM 2270 O O . ASP A 1 297 ? 9.007 -3.076 -31.548 1.00 77.94 297 ASP A O 1
ATOM 2274 N N . MET A 1 298 ? 8.182 -1.901 -29.820 1.00 77.81 298 MET A N 1
ATOM 2275 C CA . MET A 1 298 ? 9.000 -0.706 -30.067 1.00 77.81 298 MET A CA 1
ATOM 2276 C C . MET A 1 298 ? 10.504 -0.963 -29.906 1.00 77.81 298 MET A C 1
ATOM 2278 O O . MET A 1 298 ? 11.314 -0.415 -30.658 1.00 77.81 298 MET A O 1
ATOM 2282 N N . GLU A 1 299 ? 10.912 -1.744 -28.906 1.00 80.69 299 GLU A N 1
ATOM 2283 C CA . GLU A 1 299 ? 12.317 -2.109 -28.697 1.00 80.69 299 GLU A CA 1
ATOM 2284 C C . GLU A 1 299 ? 12.828 -3.004 -29.835 1.00 80.69 299 GLU A C 1
ATOM 2286 O O . GLU A 1 299 ? 13.892 -2.730 -30.397 1.00 80.69 299 GLU A O 1
ATOM 2291 N N . ALA A 1 300 ? 12.032 -3.986 -30.265 1.00 82.69 300 ALA A N 1
ATOM 2292 C CA . ALA A 1 300 ? 12.341 -4.830 -31.413 1.00 82.69 300 ALA A CA 1
ATOM 2293 C C . ALA A 1 300 ? 12.444 -4.022 -32.719 1.00 82.69 300 ALA A C 1
ATOM 2295 O O . ALA A 1 300 ? 13.323 -4.283 -33.543 1.00 82.69 300 ALA A O 1
ATOM 2296 N N . GLU A 1 301 ? 11.585 -3.018 -32.919 1.00 85.94 301 GLU A N 1
ATOM 2297 C CA . GLU A 1 301 ? 11.679 -2.112 -34.065 1.00 85.94 301 GLU A CA 1
ATOM 2298 C C . GLU A 1 301 ? 12.962 -1.270 -34.019 1.00 85.94 301 GLU A C 1
ATOM 2300 O O . GLU A 1 301 ? 13.686 -1.192 -35.015 1.00 85.94 301 GLU A O 1
ATOM 2305 N N . LYS A 1 302 ? 13.308 -0.698 -32.857 1.00 86.38 302 LYS A N 1
ATOM 2306 C CA . LYS A 1 302 ? 14.560 0.058 -32.678 1.00 86.38 302 LYS A CA 1
ATOM 2307 C C . LYS A 1 302 ? 15.790 -0.796 -32.968 1.00 86.38 302 LYS A C 1
ATOM 2309 O O . LYS A 1 302 ? 16.717 -0.311 -33.620 1.00 86.38 302 LYS A O 1
ATOM 2314 N N . GLU A 1 303 ? 15.810 -2.050 -32.521 1.00 85.81 303 GLU A N 1
ATOM 2315 C CA . GLU A 1 303 ? 16.901 -2.974 -32.836 1.00 85.81 303 GLU A CA 1
ATOM 2316 C C . GLU A 1 303 ? 16.978 -3.292 -34.330 1.00 85.81 303 GLU A C 1
ATOM 2318 O O . GLU A 1 303 ? 18.068 -3.258 -34.901 1.00 85.81 303 GLU A O 1
ATOM 2323 N N . ARG A 1 304 ? 15.839 -3.524 -34.998 1.00 87.81 304 ARG A N 1
ATOM 2324 C CA . ARG A 1 304 ? 15.803 -3.727 -36.457 1.00 87.81 304 ARG A CA 1
ATOM 2325 C C . ARG A 1 304 ? 16.376 -2.526 -37.202 1.00 87.81 304 ARG A C 1
ATOM 2327 O O . ARG A 1 304 ? 17.276 -2.693 -38.020 1.00 87.81 304 ARG A O 1
ATOM 2334 N N . VAL A 1 305 ? 15.939 -1.314 -36.855 1.00 90.00 305 VAL A N 1
ATOM 2335 C CA . VAL A 1 305 ? 16.438 -0.068 -37.458 1.00 90.00 305 VAL A CA 1
ATOM 2336 C C . VAL A 1 305 ? 17.936 0.118 -37.203 1.00 90.00 305 VAL A C 1
ATOM 2338 O O . VAL A 1 305 ? 18.672 0.556 -38.091 1.00 90.00 305 VAL A O 1
ATOM 2341 N N . LYS A 1 306 ? 18.420 -0.211 -36.001 1.00 89.56 306 LYS A N 1
ATOM 2342 C CA . LYS A 1 306 ? 19.850 -0.146 -35.676 1.00 89.56 306 LYS A CA 1
ATOM 2343 C C . LYS A 1 306 ? 20.657 -1.130 -36.529 1.00 89.56 306 LYS A C 1
ATOM 2345 O O . LYS A 1 306 ? 21.641 -0.714 -37.139 1.00 89.56 306 LYS A O 1
ATOM 2350 N N . ASN A 1 307 ? 20.208 -2.379 -36.629 1.00 89.00 307 ASN A N 1
ATOM 2351 C CA . ASN A 1 307 ? 20.867 -3.421 -37.415 1.00 89.00 307 ASN A CA 1
ATOM 2352 C C . ASN A 1 307 ? 20.879 -3.082 -38.913 1.00 89.00 307 ASN A C 1
ATOM 2354 O O . ASN A 1 307 ? 21.905 -3.240 -39.573 1.00 89.00 307 ASN A O 1
ATOM 2358 N N . ASP A 1 308 ? 19.781 -2.551 -39.452 1.00 89.75 308 ASP A N 1
ATOM 2359 C CA . ASP A 1 308 ? 19.707 -2.123 -40.853 1.00 89.75 308 ASP A CA 1
ATOM 2360 C C . ASP A 1 308 ? 20.639 -0.937 -41.136 1.00 89.75 308 ASP A C 1
ATOM 2362 O O . ASP A 1 308 ? 21.342 -0.921 -42.150 1.00 89.75 308 ASP A O 1
ATOM 2366 N N . ASN A 1 309 ? 20.730 0.025 -40.212 1.00 89.88 309 ASN A N 1
ATOM 2367 C CA . ASN A 1 309 ? 21.684 1.130 -40.306 1.00 89.88 309 ASN A CA 1
ATOM 2368 C C . ASN A 1 309 ? 23.144 0.657 -40.243 1.00 89.88 309 ASN A C 1
ATOM 2370 O O . ASN A 1 309 ? 24.000 1.215 -40.933 1.00 89.88 309 ASN A O 1
ATOM 2374 N N . GLU A 1 310 ? 23.454 -0.345 -39.420 1.00 88.75 310 GLU A N 1
ATOM 2375 C CA . GLU A 1 310 ? 24.787 -0.954 -39.358 1.00 88.75 310 GLU A CA 1
ATOM 2376 C C . GLU A 1 310 ? 25.122 -1.684 -40.665 1.00 88.75 310 GLU A C 1
ATOM 2378 O O . GLU A 1 310 ? 26.168 -1.415 -41.260 1.00 88.75 310 GLU A O 1
ATOM 2383 N N . ARG A 1 311 ? 24.194 -2.486 -41.202 1.00 89.75 311 ARG A N 1
ATOM 2384 C CA . ARG A 1 311 ? 24.357 -3.148 -42.508 1.00 89.75 311 ARG A CA 1
ATOM 2385 C C . ARG A 1 311 ? 24.547 -2.149 -43.648 1.00 89.75 311 ARG A C 1
ATOM 2387 O O . ARG A 1 311 ? 25.452 -2.316 -44.462 1.00 89.75 311 ARG A O 1
ATOM 2394 N N . ALA A 1 312 ? 23.764 -1.072 -43.680 1.00 90.25 312 ALA A N 1
ATOM 2395 C CA . ALA A 1 312 ? 23.903 -0.020 -44.685 1.00 90.25 312 ALA A CA 1
ATOM 2396 C C . ALA A 1 312 ? 25.265 0.695 -44.595 1.00 90.25 312 ALA A C 1
ATOM 2398 O O . ALA A 1 312 ? 25.873 1.018 -45.620 1.00 90.25 312 ALA A O 1
ATOM 2399 N N . LYS A 1 313 ? 25.785 0.917 -43.379 1.00 90.75 313 LYS A N 1
ATOM 2400 C CA . LYS A 1 313 ? 27.134 1.471 -43.172 1.00 90.75 313 LYS A CA 1
ATOM 2401 C C . LYS A 1 313 ? 28.221 0.517 -43.660 1.00 90.75 313 LYS A C 1
ATOM 2403 O O . LYS A 1 313 ? 29.161 0.975 -44.310 1.00 90.75 313 LYS A O 1
ATOM 2408 N N . GLU A 1 314 ? 28.097 -0.781 -43.390 1.00 90.06 314 GLU A N 1
ATOM 2409 C CA . GLU A 1 314 ? 29.039 -1.792 -43.880 1.00 90.06 314 GLU A CA 1
ATOM 2410 C C . GLU A 1 314 ? 29.035 -1.896 -45.408 1.00 90.06 314 GLU A C 1
ATOM 2412 O O . GLU A 1 314 ? 30.096 -1.940 -46.031 1.00 90.06 314 GLU A O 1
ATOM 2417 N N . GLU A 1 315 ? 27.859 -1.894 -46.035 1.00 90.62 315 GLU A N 1
ATOM 2418 C CA . GLU A 1 315 ? 27.727 -1.914 -47.495 1.00 90.62 315 GLU A CA 1
ATOM 2419 C C . GLU A 1 315 ? 28.314 -0.648 -48.131 1.00 90.62 315 GLU A C 1
ATOM 2421 O O . GLU A 1 315 ? 29.066 -0.728 -49.107 1.00 90.62 315 GLU A O 1
ATOM 2426 N N . ALA A 1 316 ? 28.062 0.524 -47.540 1.00 89.75 316 ALA A N 1
ATOM 2427 C CA . ALA A 1 316 ? 28.666 1.777 -47.981 1.00 89.75 316 ALA A CA 1
ATOM 2428 C C . ALA A 1 316 ? 30.196 1.779 -47.815 1.00 89.75 316 ALA A C 1
ATOM 2430 O O . ALA A 1 316 ? 30.905 2.302 -48.680 1.00 89.75 316 ALA A O 1
ATOM 2431 N N . ALA A 1 317 ? 30.724 1.187 -46.738 1.00 89.69 317 ALA A N 1
ATOM 2432 C CA . ALA A 1 317 ? 32.162 1.038 -46.525 1.00 89.69 317 ALA A CA 1
ATOM 2433 C C . ALA A 1 317 ? 32.794 0.108 -47.572 1.00 89.69 317 ALA A C 1
ATOM 2435 O O . ALA A 1 317 ? 33.785 0.485 -48.198 1.00 89.69 317 ALA A O 1
ATOM 2436 N N . LYS A 1 318 ? 32.172 -1.048 -47.847 1.00 92.38 318 LYS A N 1
ATOM 2437 C CA . LYS A 1 318 ? 32.610 -1.988 -48.895 1.00 92.38 318 LYS A CA 1
ATOM 2438 C C . LYS A 1 318 ? 32.614 -1.334 -50.276 1.00 92.38 318 LYS A C 1
ATOM 2440 O O . LYS A 1 318 ? 33.581 -1.485 -51.020 1.00 92.38 318 LYS A O 1
ATOM 2445 N N . LYS A 1 319 ? 31.580 -0.553 -50.606 1.00 91.62 319 LYS A N 1
ATOM 2446 C CA . LYS A 1 319 ? 31.506 0.171 -51.883 1.00 91.62 319 LYS A CA 1
ATOM 2447 C C . LYS A 1 319 ? 32.610 1.223 -52.014 1.00 91.62 319 LYS A C 1
ATOM 2449 O O . LYS A 1 319 ? 33.288 1.264 -53.036 1.00 91.62 319 LYS A O 1
ATOM 2454 N N . LYS A 1 320 ? 32.848 2.021 -50.966 1.00 90.38 320 LYS A N 1
ATOM 2455 C CA . LYS A 1 320 ? 33.951 2.999 -50.939 1.00 90.38 320 LYS A CA 1
ATOM 2456 C C . LYS A 1 320 ? 35.319 2.331 -51.077 1.00 90.38 320 LYS A C 1
ATOM 2458 O O . LYS A 1 320 ? 36.194 2.871 -51.749 1.00 90.38 320 LYS A O 1
ATOM 2463 N N . GLN A 1 321 ? 35.505 1.165 -50.461 1.00 87.00 321 GLN A N 1
ATOM 2464 C CA . GLN A 1 321 ? 36.744 0.401 -50.561 1.00 87.00 321 GLN A CA 1
ATOM 2465 C C . GLN A 1 321 ? 36.962 -0.138 -51.983 1.00 87.00 321 GLN A C 1
ATOM 2467 O O . GLN A 1 321 ? 38.051 0.025 -52.530 1.00 87.00 321 GLN A O 1
ATOM 2472 N N . ALA A 1 322 ? 35.916 -0.666 -52.625 1.00 91.38 322 ALA A N 1
ATOM 2473 C CA . ALA A 1 322 ? 35.972 -1.111 -54.017 1.00 91.38 322 ALA A CA 1
ATOM 2474 C C . ALA A 1 322 ? 36.273 0.041 -54.998 1.00 91.38 322 ALA A C 1
ATOM 2476 O O . ALA A 1 322 ? 37.145 -0.093 -55.856 1.00 91.38 322 ALA A O 1
ATOM 2477 N N . GLU A 1 323 ? 35.619 1.199 -54.838 1.00 91.75 323 GLU A N 1
ATOM 2478 C CA . GLU A 1 323 ? 35.892 2.400 -55.646 1.00 91.75 323 GLU A CA 1
ATOM 2479 C C . GLU A 1 323 ? 37.339 2.897 -55.463 1.00 91.75 323 GLU A C 1
ATOM 2481 O O . GLU A 1 323 ? 38.002 3.300 -56.424 1.00 91.75 323 GLU A O 1
ATOM 2486 N N . TYR A 1 324 ? 37.861 2.845 -54.233 1.00 85.81 324 TYR A N 1
ATOM 2487 C CA . TYR A 1 324 ? 39.248 3.203 -53.943 1.00 85.81 324 TYR A CA 1
ATOM 2488 C C . TYR A 1 324 ? 40.245 2.246 -54.612 1.00 85.81 324 TYR A C 1
ATOM 2490 O O . TYR A 1 324 ? 41.215 2.705 -55.223 1.00 85.81 324 TYR A O 1
ATOM 2498 N N . GLU A 1 325 ? 39.998 0.936 -54.549 1.00 90.25 325 GLU A N 1
ATOM 2499 C CA . GLU A 1 325 ? 40.826 -0.083 -55.202 1.00 90.25 325 GLU A CA 1
ATOM 2500 C C . GLU A 1 325 ? 40.818 0.048 -56.730 1.00 90.25 325 GLU A C 1
ATOM 2502 O O . GLU A 1 325 ? 41.876 -0.055 -57.359 1.00 90.25 325 GLU A O 1
ATOM 2507 N N . GLU A 1 326 ? 39.661 0.335 -57.335 1.00 91.06 326 GLU A N 1
ATOM 2508 C CA . GLU A 1 326 ? 39.552 0.583 -58.775 1.00 91.06 326 GLU A CA 1
ATOM 2509 C C . GLU A 1 326 ? 40.355 1.825 -59.187 1.00 91.06 326 GLU A C 1
ATOM 2511 O O . GLU A 1 326 ? 41.131 1.786 -60.147 1.00 91.06 326 GLU A O 1
ATOM 2516 N N . ARG A 1 327 ? 40.260 2.916 -58.414 1.00 90.94 327 ARG A N 1
ATOM 2517 C CA . ARG A 1 327 ? 41.055 4.130 -58.649 1.00 90.94 327 ARG A CA 1
ATOM 2518 C C . ARG A 1 327 ? 42.557 3.862 -58.534 1.00 90.94 327 ARG A C 1
ATOM 2520 O O . ARG A 1 327 ? 43.346 4.457 -59.268 1.00 90.94 327 ARG A O 1
ATOM 2527 N N . LEU A 1 328 ? 42.964 2.973 -57.628 1.00 88.50 328 LEU A N 1
ATOM 2528 C CA . LEU A 1 328 ? 44.363 2.576 -57.463 1.00 88.50 328 LEU A CA 1
ATOM 2529 C C . LEU A 1 328 ? 44.868 1.708 -58.626 1.00 88.50 328 LEU A C 1
ATOM 2531 O O . LEU A 1 328 ? 46.044 1.787 -58.979 1.00 88.50 328 LEU A O 1
ATOM 2535 N N . LYS A 1 329 ? 44.002 0.873 -59.215 1.00 90.75 329 LYS A N 1
ATOM 2536 C CA . LYS A 1 329 ? 44.314 0.096 -60.426 1.00 90.75 329 LYS A CA 1
ATOM 2537 C C . LYS A 1 329 ? 44.498 1.008 -61.636 1.00 90.75 329 LYS A C 1
ATOM 2539 O O . LYS A 1 329 ? 45.558 0.952 -62.246 1.00 90.75 329 LYS A O 1
ATOM 2544 N N . LYS A 1 330 ? 43.560 1.931 -61.885 1.00 90.06 330 LYS A N 1
ATOM 2545 C CA . LYS A 1 330 ? 43.671 2.917 -62.977 1.00 90.06 330 LYS A CA 1
ATOM 2546 C C . LYS A 1 330 ? 44.958 3.738 -62.896 1.00 90.06 330 LYS A C 1
ATOM 2548 O O . LYS A 1 330 ? 45.666 3.862 -63.884 1.00 90.06 330 LYS A O 1
ATOM 2553 N N . LYS A 1 331 ? 45.326 4.217 -61.701 1.00 88.69 331 LYS A N 1
ATOM 2554 C CA . LYS A 1 331 ? 46.600 4.933 -61.506 1.00 88.69 331 LYS A CA 1
ATOM 2555 C C . LYS A 1 331 ? 47.834 4.080 -61.819 1.00 88.69 331 LYS A C 1
ATOM 2557 O O . LYS A 1 331 ? 48.802 4.611 -62.352 1.00 88.69 331 LYS A O 1
ATOM 2562 N N . ARG A 1 332 ? 47.824 2.785 -61.477 1.00 83.69 332 ARG A N 1
ATOM 2563 C CA . ARG A 1 332 ? 48.926 1.863 -61.807 1.00 83.69 332 ARG A CA 1
ATOM 2564 C C . ARG A 1 332 ? 49.026 1.625 -63.311 1.00 83.69 332 ARG A C 1
ATOM 2566 O O . ARG A 1 332 ? 50.123 1.702 -63.846 1.00 83.69 332 ARG A O 1
ATOM 2573 N N . GLU A 1 333 ? 47.896 1.414 -63.978 1.00 85.81 333 GLU A N 1
ATOM 2574 C CA . GLU A 1 333 ? 47.830 1.249 -65.435 1.00 85.81 333 GLU A CA 1
ATOM 2575 C C . GLU A 1 333 ? 48.305 2.514 -66.173 1.00 85.81 333 GLU A C 1
ATOM 2577 O O . GLU A 1 333 ? 49.104 2.422 -67.102 1.00 85.81 333 GLU A O 1
ATOM 2582 N N . GLU A 1 334 ? 47.896 3.706 -65.723 1.00 84.12 334 GLU A N 1
ATOM 2583 C CA . GLU A 1 334 ? 48.379 4.992 -66.252 1.00 84.12 334 GLU A CA 1
ATOM 2584 C C . GLU A 1 334 ? 49.890 5.179 -66.039 1.00 84.12 334 GLU A C 1
ATOM 2586 O O . GLU A 1 334 ? 50.596 5.664 -66.925 1.00 84.12 334 GLU A O 1
ATOM 2591 N N . GLU A 1 335 ? 50.418 4.790 -64.874 1.00 80.69 335 GLU A N 1
ATOM 2592 C CA . GLU A 1 335 ? 51.849 4.882 -64.582 1.00 80.69 335 GLU A CA 1
ATOM 2593 C C . GLU A 1 335 ? 52.675 3.898 -65.427 1.00 80.69 335 GLU A C 1
ATOM 2595 O O . GLU A 1 335 ? 53.755 4.253 -65.906 1.00 80.69 335 GLU A O 1
ATOM 2600 N N . GLU A 1 336 ? 52.170 2.682 -65.642 1.00 82.12 336 GLU A N 1
ATOM 2601 C CA . GLU A 1 336 ? 52.774 1.682 -66.527 1.00 82.12 336 GLU A CA 1
ATOM 2602 C C . GLU A 1 336 ? 52.744 2.133 -67.991 1.00 82.12 336 GLU A C 1
ATOM 2604 O O . GLU A 1 336 ? 53.772 2.054 -68.665 1.00 82.12 336 GLU A O 1
ATOM 2609 N N . ALA A 1 337 ? 51.629 2.700 -68.461 1.00 79.31 337 ALA A N 1
ATOM 2610 C CA . ALA A 1 337 ? 51.524 3.285 -69.797 1.00 79.31 337 ALA A CA 1
ATOM 2611 C C . ALA A 1 337 ? 52.509 4.450 -69.985 1.00 79.31 337 ALA A C 1
ATOM 2613 O O . ALA A 1 337 ? 53.241 4.487 -70.974 1.00 79.31 337 ALA A O 1
ATOM 2614 N N . ARG A 1 338 ? 52.625 5.347 -68.994 1.00 78.44 338 ARG A N 1
ATOM 2615 C CA . ARG A 1 338 ? 53.596 6.455 -69.016 1.00 78.44 338 ARG A CA 1
ATOM 2616 C C . ARG A 1 338 ? 55.043 5.955 -69.029 1.00 78.44 338 ARG A C 1
ATOM 2618 O O . ARG A 1 338 ? 55.898 6.547 -69.685 1.00 78.44 338 ARG A O 1
ATOM 2625 N N . LYS A 1 339 ? 55.345 4.870 -68.306 1.00 76.12 339 LYS A N 1
ATOM 2626 C CA . LYS A 1 339 ? 56.672 4.228 -68.322 1.00 76.12 339 LYS A CA 1
ATOM 2627 C C . LYS A 1 339 ? 56.959 3.538 -69.660 1.00 76.12 339 LYS A C 1
ATOM 2629 O O . LYS A 1 339 ? 58.087 3.627 -70.137 1.00 76.12 339 LYS A O 1
ATOM 2634 N N . ALA A 1 340 ? 55.966 2.900 -70.278 1.00 74.19 340 ALA A N 1
ATOM 2635 C CA . ALA A 1 340 ? 56.092 2.283 -71.598 1.00 74.19 340 ALA A CA 1
ATOM 2636 C C . ALA A 1 340 ? 56.297 3.331 -72.709 1.00 74.19 340 ALA A C 1
ATOM 2638 O O . ALA A 1 340 ? 57.154 3.152 -73.572 1.00 74.19 340 ALA A O 1
ATOM 2639 N N . GLU A 1 341 ? 55.586 4.460 -72.644 1.00 69.69 341 GLU A N 1
ATOM 2640 C CA . GLU A 1 341 ? 55.752 5.588 -73.568 1.00 69.69 341 GLU A CA 1
ATOM 2641 C C . GLU A 1 341 ? 57.133 6.250 -73.414 1.00 69.69 341 GLU A C 1
ATOM 2643 O O . GLU A 1 341 ? 57.826 6.493 -74.403 1.00 69.69 341 GLU A O 1
ATOM 2648 N N . ALA A 1 342 ? 57.602 6.441 -72.175 1.00 65.94 342 ALA A N 1
ATOM 2649 C CA . ALA A 1 342 ? 58.952 6.936 -71.901 1.00 65.94 342 ALA A CA 1
ATOM 2650 C C . ALA A 1 342 ? 60.061 5.972 -72.375 1.00 65.94 342 ALA A C 1
ATOM 2652 O O . ALA A 1 342 ? 61.155 6.418 -72.724 1.00 65.94 342 ALA A O 1
ATOM 2653 N N . ALA A 1 343 ? 59.792 4.663 -72.422 1.00 64.31 343 ALA A N 1
ATOM 2654 C CA . ALA A 1 343 ? 60.712 3.657 -72.954 1.00 64.31 343 ALA A CA 1
ATOM 2655 C C . ALA A 1 343 ? 60.727 3.588 -74.498 1.00 64.31 343 ALA A C 1
ATOM 2657 O O . ALA A 1 343 ? 61.695 3.084 -75.068 1.00 64.31 343 ALA A O 1
ATOM 2658 N N . ALA A 1 344 ? 59.696 4.110 -75.174 1.00 61.25 344 ALA A N 1
ATOM 2659 C CA . ALA A 1 344 ? 59.557 4.105 -76.634 1.00 61.25 344 ALA A CA 1
ATOM 2660 C C . ALA A 1 344 ? 60.113 5.369 -77.332 1.00 61.25 344 ALA A C 1
ATOM 2662 O O . ALA A 1 344 ? 60.151 5.429 -78.563 1.00 61.25 344 ALA A O 1
ATOM 2663 N N . ALA A 1 345 ? 60.575 6.378 -76.583 1.00 52.88 345 ALA A N 1
ATOM 2664 C CA . ALA A 1 345 ? 61.140 7.608 -77.143 1.00 52.88 345 ALA A CA 1
ATOM 2665 C C . ALA A 1 345 ? 62.595 7.421 -77.655 1.00 52.88 345 ALA A C 1
ATOM 2667 O O . ALA A 1 345 ? 63.428 6.829 -76.960 1.00 52.88 345 ALA A O 1
ATOM 2668 N N . PRO A 1 346 ? 62.965 7.946 -78.845 1.00 47.75 346 PRO A N 1
ATOM 2669 C CA . PRO A 1 346 ? 64.295 7.747 -79.419 1.00 47.75 346 PRO A CA 1
ATOM 2670 C C . PRO A 1 346 ? 65.367 8.616 -78.741 1.00 47.75 346 PRO A C 1
ATOM 2672 O O . PRO A 1 346 ? 65.203 9.821 -78.543 1.00 47.75 346 PRO A O 1
ATOM 2675 N N . LYS A 1 347 ? 66.518 8.003 -78.435 1.00 47.53 347 LYS A N 1
ATOM 2676 C CA . LYS A 1 347 ? 67.678 8.658 -77.807 1.00 47.53 347 LYS A CA 1
ATOM 2677 C C . LYS A 1 347 ? 68.388 9.598 -78.794 1.00 47.53 347 LYS A C 1
ATOM 2679 O O . LYS A 1 347 ? 68.990 9.131 -79.758 1.00 47.53 347 LYS A O 1
ATOM 2684 N N . ARG A 1 348 ? 68.398 10.911 -78.522 1.00 37.22 348 ARG A N 1
ATOM 2685 C CA . ARG A 1 348 ? 69.322 11.884 -79.148 1.00 37.22 348 ARG A CA 1
ATOM 2686 C C . ARG A 1 348 ? 70.454 12.238 -78.180 1.00 37.22 348 ARG A C 1
ATOM 2688 O O . ARG A 1 348 ? 70.197 12.612 -77.040 1.00 37.22 348 ARG A O 1
ATOM 2695 N N . SER A 1 349 ? 71.699 12.128 -78.651 1.00 35.84 349 SER A N 1
ATOM 2696 C CA . SER A 1 349 ? 72.922 12.447 -77.904 1.00 35.84 349 SER A CA 1
ATOM 2697 C C . SER A 1 349 ? 73.359 13.914 -78.068 1.00 35.84 349 SER A C 1
ATOM 2699 O O . SER A 1 349 ? 73.651 14.366 -79.170 1.00 35.84 349 SER A O 1
ATOM 2701 N N . TRP A 1 350 ? 73.376 14.615 -76.937 1.00 45.16 350 TRP A N 1
ATOM 2702 C CA . TRP A 1 350 ? 74.337 15.589 -76.380 1.00 45.16 350 TRP A CA 1
ATOM 2703 C C . TRP A 1 350 ? 75.458 16.246 -77.234 1.00 45.16 350 TRP A C 1
ATOM 2705 O O . TRP A 1 350 ? 76.279 15.537 -77.803 1.00 45.16 350 TRP A O 1
ATOM 2715 N N . PHE A 1 351 ? 75.564 17.591 -77.176 1.00 28.11 351 PHE A N 1
ATOM 2716 C CA . PHE A 1 351 ? 76.782 18.448 -77.029 1.00 28.11 351 PHE A CA 1
ATOM 2717 C C . PHE A 1 351 ? 76.307 19.925 -76.934 1.00 28.11 351 PHE A C 1
ATOM 2719 O O . PHE A 1 351 ? 75.380 20.274 -77.654 1.00 28.11 351 PHE A O 1
ATOM 2726 N N . GLY A 1 352 ? 76.786 20.886 -76.136 1.00 29.64 352 GLY A N 1
ATOM 2727 C CA . GLY A 1 352 ? 77.814 21.061 -75.104 1.00 29.64 352 GLY A CA 1
ATOM 2728 C C . GLY A 1 352 ? 77.611 22.486 -74.516 1.00 29.64 352 GLY A C 1
ATOM 2729 O O . GLY A 1 352 ? 77.032 23.339 -75.178 1.00 29.64 352 GLY A O 1
ATOM 2730 N N . GLY A 1 353 ? 77.928 22.751 -73.245 1.00 27.39 353 GLY A N 1
ATOM 2731 C CA . GLY A 1 353 ? 79.036 23.670 -72.939 1.00 27.39 353 GLY A CA 1
ATOM 2732 C C . GLY A 1 353 ? 78.650 24.873 -72.049 1.00 27.39 353 GLY A C 1
ATOM 2733 O O . GLY A 1 353 ? 78.272 25.916 -72.554 1.00 27.39 353 GLY A O 1
ATOM 2734 N N . TRP A 1 354 ? 78.756 24.659 -70.731 1.00 26.48 354 TRP A N 1
ATOM 2735 C CA . TRP A 1 354 ? 79.138 25.540 -69.602 1.00 26.48 354 TRP A CA 1
ATOM 2736 C C . TRP A 1 354 ? 78.819 27.056 -69.544 1.00 26.48 354 TRP A C 1
ATOM 2738 O O . TRP A 1 354 ? 79.266 27.836 -70.377 1.00 26.48 354 TRP A O 1
ATOM 2748 N N . GLY A 1 355 ? 78.246 27.490 -68.405 1.00 27.06 355 GLY A N 1
ATOM 2749 C CA . GLY A 1 355 ? 78.252 28.896 -67.958 1.00 27.06 355 GLY A CA 1
ATOM 2750 C C . GLY A 1 355 ? 77.581 29.179 -66.597 1.00 27.06 355 GLY A C 1
ATOM 2751 O O . GLY A 1 355 ? 76.546 29.821 -66.564 1.00 27.06 355 GLY A O 1
ATOM 2752 N N . SER A 1 356 ? 78.169 28.647 -65.517 1.00 31.72 356 SER A N 1
ATOM 2753 C CA . SER A 1 356 ? 78.128 29.002 -64.074 1.00 31.72 356 SER A CA 1
ATOM 2754 C C . SER A 1 356 ? 76.971 29.797 -63.407 1.00 31.72 356 SER A C 1
ATOM 2756 O O . SER A 1 356 ? 76.755 30.962 -63.710 1.00 31.72 356 SER A O 1
ATOM 2758 N N . SER A 1 357 ? 76.438 29.176 -62.332 1.00 31.62 357 SER A N 1
ATOM 2759 C CA . SER A 1 357 ? 76.079 29.692 -60.976 1.00 31.62 357 SER A CA 1
ATOM 2760 C C . SER A 1 357 ? 75.121 30.893 -60.847 1.00 31.62 357 SER A C 1
ATOM 2762 O O . SER A 1 357 ? 75.424 31.969 -61.337 1.00 31.62 357 SER A O 1
ATOM 2764 N N . SER A 1 358 ? 74.025 30.822 -60.077 1.00 31.52 358 SER A N 1
ATOM 2765 C CA . SER A 1 358 ? 74.057 30.549 -58.631 1.00 31.52 358 SER A CA 1
ATOM 2766 C C . SER A 1 358 ? 72.719 30.053 -58.027 1.00 31.52 358 SER A C 1
ATOM 2768 O O . SER A 1 358 ? 71.674 30.677 -58.156 1.00 31.52 358 SER A O 1
ATOM 2770 N N . SER A 1 359 ? 72.827 28.915 -57.325 1.00 32.38 359 SER A N 1
ATOM 2771 C CA . SER A 1 359 ? 72.313 28.615 -55.968 1.00 32.38 359 SER A CA 1
ATOM 2772 C C . SER A 1 359 ? 70.829 28.899 -55.630 1.00 32.38 359 SER A C 1
ATOM 2774 O O . SER A 1 359 ? 70.447 30.049 -55.449 1.00 32.38 359 SER A O 1
ATOM 2776 N N . SER A 1 360 ? 69.940 27.891 -55.577 1.00 31.91 360 SER A N 1
ATOM 2777 C CA . SER A 1 360 ? 69.757 26.880 -54.495 1.00 31.91 360 SER A CA 1
ATOM 2778 C C . SER A 1 360 ? 68.983 27.447 -53.288 1.00 31.91 360 SER A C 1
ATOM 2780 O O . SER A 1 360 ? 69.376 28.480 -52.768 1.00 31.91 360 SER A O 1
ATOM 2782 N N . THR A 1 361 ? 67.921 26.859 -52.737 1.00 31.41 361 THR A N 1
ATOM 2783 C CA . THR A 1 361 ? 67.358 25.499 -52.817 1.00 31.41 361 THR A CA 1
ATOM 2784 C C . THR A 1 361 ? 65.886 25.548 -52.399 1.00 31.41 361 THR A C 1
ATOM 2786 O O . THR A 1 361 ? 65.576 26.038 -51.314 1.00 31.41 361 THR A O 1
ATOM 2789 N N . GLY A 1 362 ? 65.005 24.971 -53.215 1.00 26.94 362 GLY A N 1
ATOM 2790 C CA . GLY A 1 362 ? 63.670 24.527 -52.828 1.00 26.94 362 GLY A CA 1
ATOM 2791 C C . GLY A 1 362 ? 63.601 23.007 -52.969 1.00 26.94 362 GLY A C 1
ATOM 2792 O O . GLY A 1 362 ? 63.962 22.482 -54.015 1.00 26.94 362 GLY A O 1
ATOM 2793 N N . SER A 1 363 ? 63.213 22.368 -51.867 1.00 34.88 363 SER A N 1
ATOM 2794 C CA . SER A 1 363 ? 62.749 20.992 -51.637 1.00 34.88 363 SER A CA 1
ATOM 2795 C C . SER A 1 363 ? 62.782 19.963 -52.783 1.00 34.88 363 SER A C 1
ATOM 2797 O O . SER A 1 363 ? 62.122 20.110 -53.806 1.00 34.88 363 SER A O 1
ATOM 2799 N N . LEU A 1 364 ? 63.456 18.853 -52.488 1.00 30.72 364 LEU A N 1
ATOM 2800 C CA . LEU A 1 364 ? 63.358 17.502 -53.048 1.00 30.72 364 LEU A CA 1
ATOM 2801 C C . LEU A 1 364 ? 63.544 16.583 -51.828 1.00 30.72 364 LEU A C 1
ATOM 2803 O O . LEU A 1 364 ? 64.321 16.907 -50.935 1.00 30.72 364 LEU A O 1
ATOM 2807 N N . ASP A 1 365 ? 62.962 15.414 -51.688 1.00 31.69 365 ASP A N 1
ATOM 2808 C CA . ASP A 1 365 ? 61.868 14.739 -52.354 1.00 31.69 365 ASP A CA 1
ATOM 2809 C C . ASP A 1 365 ? 61.632 13.503 -51.477 1.00 31.69 365 ASP A C 1
ATOM 2811 O O . ASP A 1 365 ? 62.527 13.026 -50.768 1.00 31.69 365 ASP A O 1
ATOM 2815 N N . ASN A 1 366 ? 60.431 12.952 -51.551 1.00 32.19 366 ASN A N 1
ATOM 2816 C CA . ASN A 1 366 ? 60.212 11.569 -51.164 1.00 32.19 366 ASN A CA 1
ATOM 2817 C C . ASN A 1 366 ? 61.067 10.642 -52.049 1.00 32.19 366 ASN A C 1
ATOM 2819 O O . ASN A 1 366 ? 61.236 10.917 -53.232 1.00 32.19 366 ASN A O 1
ATOM 2823 N N . VAL A 1 367 ? 61.507 9.495 -51.519 1.00 31.44 367 VAL A N 1
ATOM 2824 C CA . VAL A 1 367 ? 61.058 8.172 -52.003 1.00 31.44 367 VAL A CA 1
ATOM 2825 C C . VAL A 1 367 ? 61.801 7.025 -51.292 1.00 31.44 367 VAL A C 1
ATOM 2827 O O . VAL A 1 367 ? 63.012 6.854 -51.385 1.00 31.44 367 VAL A O 1
ATOM 2830 N N . ALA A 1 368 ? 60.959 6.201 -50.664 1.00 30.70 368 ALA A N 1
ATOM 2831 C CA . ALA A 1 368 ? 61.030 4.759 -50.437 1.00 30.70 368 ALA A CA 1
ATOM 2832 C C . ALA A 1 368 ? 62.033 4.164 -49.435 1.00 30.70 368 ALA A C 1
ATOM 2834 O O . ALA A 1 368 ? 63.170 3.820 -49.751 1.00 30.70 368 ALA A O 1
ATOM 2835 N N . LYS A 1 369 ? 61.458 3.736 -48.304 1.00 28.06 369 LYS A N 1
ATOM 2836 C CA . LYS A 1 369 ? 61.614 2.352 -47.844 1.00 28.06 369 LYS A CA 1
ATOM 2837 C C . LYS A 1 369 ? 60.273 1.798 -47.362 1.00 28.06 369 LYS A C 1
ATOM 2839 O O . LYS A 1 369 ? 59.632 2.359 -46.484 1.00 28.06 369 LYS A O 1
ATOM 2844 N N . VAL A 1 370 ? 59.865 0.707 -47.999 1.00 31.50 370 VAL A N 1
ATOM 2845 C CA . VAL A 1 370 ? 58.725 -0.149 -47.657 1.00 31.50 370 VAL A CA 1
ATOM 2846 C C . VAL A 1 370 ? 59.061 -0.997 -46.419 1.00 31.50 370 VAL A C 1
ATOM 2848 O O . VAL A 1 370 ? 60.207 -1.411 -46.259 1.00 31.50 370 VAL A O 1
ATOM 2851 N N . ALA A 1 371 ? 58.019 -1.298 -45.632 1.00 34.50 371 ALA A N 1
ATOM 2852 C CA . ALA A 1 371 ? 57.895 -2.324 -44.583 1.00 34.50 371 ALA A CA 1
ATOM 2853 C C . ALA A 1 371 ? 58.293 -1.967 -43.133 1.00 34.50 371 ALA A C 1
ATOM 2855 O O . ALA A 1 371 ? 59.345 -2.371 -42.638 1.00 34.50 371 ALA A O 1
ATOM 2856 N N . LYS A 1 372 ? 57.350 -1.363 -42.395 1.00 27.67 372 LYS A N 1
ATOM 2857 C CA . LYS A 1 372 ? 56.884 -1.855 -41.081 1.00 27.67 372 LYS A CA 1
ATOM 2858 C C . LYS A 1 372 ? 55.529 -1.214 -40.751 1.00 27.67 372 LYS A C 1
ATOM 2860 O O . LYS A 1 372 ? 55.298 -0.083 -41.149 1.00 27.67 372 LYS A O 1
ATOM 2865 N N . GLY A 1 373 ? 54.634 -2.002 -40.156 1.00 28.33 373 GLY A N 1
ATOM 2866 C CA . GLY A 1 373 ? 53.185 -1.790 -40.144 1.00 28.33 373 GLY A CA 1
ATOM 2867 C C . GLY A 1 373 ? 52.681 -0.525 -39.453 1.00 28.33 373 GLY A C 1
ATOM 2868 O O . GLY A 1 373 ? 53.269 -0.056 -38.482 1.00 28.33 373 GLY A O 1
ATOM 2869 N N . ASP A 1 374 ? 51.546 -0.044 -39.954 1.00 30.42 374 ASP A N 1
ATOM 2870 C CA . ASP A 1 374 ? 50.736 0.986 -39.319 1.00 30.42 374 ASP A CA 1
ATOM 2871 C C . ASP A 1 374 ? 49.828 0.327 -38.270 1.00 30.42 374 ASP A C 1
ATOM 2873 O O . ASP A 1 374 ? 48.852 -0.352 -38.597 1.00 30.42 374 ASP A O 1
ATOM 2877 N N . GLU A 1 375 ? 50.152 0.532 -36.993 1.00 32.25 375 GLU A N 1
ATOM 2878 C CA . GLU A 1 375 ? 49.141 0.559 -35.939 1.00 32.25 375 GLU A CA 1
ATOM 2879 C C . GLU A 1 375 ? 48.251 1.780 -36.194 1.00 32.25 375 GLU A C 1
ATOM 2881 O O . GLU A 1 375 ? 48.697 2.927 -36.125 1.00 32.25 375 GLU A O 1
ATOM 2886 N N . ALA A 1 376 ? 46.982 1.541 -36.518 1.00 32.78 376 ALA A N 1
ATOM 2887 C CA . ALA A 1 376 ? 45.983 2.593 -36.602 1.00 32.78 376 ALA A CA 1
ATOM 2888 C C . ALA A 1 376 ? 45.696 3.127 -35.188 1.00 32.78 376 ALA A C 1
ATOM 2890 O O . ALA A 1 376 ? 44.887 2.572 -34.444 1.00 32.78 376 ALA A O 1
ATOM 2891 N N . VAL A 1 377 ? 46.380 4.209 -34.817 1.00 35.22 377 VAL A N 1
ATOM 2892 C CA . VAL A 1 377 ? 46.064 5.013 -33.635 1.00 35.22 377 VAL A CA 1
ATOM 2893 C C . VAL A 1 377 ? 44.697 5.665 -33.854 1.00 35.22 377 VAL A C 1
ATOM 2895 O O . VAL A 1 377 ? 44.493 6.443 -34.785 1.00 35.22 377 VAL A O 1
ATOM 2898 N N . PHE A 1 378 ? 43.747 5.303 -32.996 1.00 33.00 378 PHE A N 1
ATOM 2899 C CA . PHE A 1 378 ? 42.413 5.888 -32.905 1.00 33.00 378 PHE A CA 1
ATOM 2900 C C . PHE A 1 378 ? 42.536 7.376 -32.541 1.00 33.00 378 PHE A C 1
ATOM 2902 O O . PHE A 1 378 ? 42.902 7.719 -31.418 1.00 33.00 378 PHE A O 1
ATOM 2909 N N . GLU A 1 379 ? 42.230 8.274 -33.477 1.00 34.00 379 GLU A N 1
ATOM 2910 C CA . GLU A 1 379 ? 42.165 9.708 -33.197 1.00 34.00 379 GLU A CA 1
ATOM 2911 C C . GLU A 1 379 ? 40.767 10.044 -32.647 1.00 34.00 379 GLU A C 1
ATOM 2913 O O . GLU A 1 379 ? 39.773 10.127 -33.376 1.00 34.00 379 GLU A O 1
ATOM 2918 N N . VAL A 1 380 ? 40.675 10.174 -31.322 1.00 40.59 380 VAL A N 1
ATOM 2919 C CA . VAL A 1 380 ? 39.471 10.626 -30.617 1.00 40.59 380 VAL A CA 1
ATOM 2920 C C . VAL A 1 380 ? 39.239 12.098 -30.959 1.00 40.59 380 VAL A C 1
ATOM 2922 O O . VAL A 1 380 ? 39.935 12.984 -30.469 1.00 40.59 380 VAL A O 1
ATOM 2925 N N . LYS A 1 381 ? 38.242 12.378 -31.804 1.00 37.59 381 LYS A N 1
ATOM 2926 C CA . LYS A 1 381 ? 37.714 13.736 -31.971 1.00 37.59 381 LYS A CA 1
ATOM 2927 C C . LYS A 1 381 ? 36.893 14.101 -30.739 1.00 37.59 381 LYS A C 1
ATOM 2929 O O . LYS A 1 381 ? 35.759 13.648 -30.596 1.00 37.59 381 LYS A O 1
ATOM 2934 N N . GLU A 1 382 ? 37.463 14.935 -29.873 1.00 39.47 382 GLU A N 1
ATOM 2935 C CA . GLU A 1 382 ? 36.720 15.621 -28.817 1.00 39.47 382 GLU A CA 1
ATOM 2936 C C . GLU A 1 382 ? 35.544 16.397 -29.420 1.00 39.47 382 GLU A C 1
ATOM 2938 O O . GLU A 1 382 ? 35.693 17.278 -30.272 1.00 39.47 382 GLU A O 1
ATOM 2943 N N . ILE A 1 383 ? 34.348 16.059 -28.954 1.00 44.41 383 ILE A N 1
ATOM 2944 C CA . ILE A 1 383 ? 33.150 16.855 -29.173 1.00 44.41 383 ILE A CA 1
ATOM 2945 C C . ILE A 1 383 ? 33.275 18.056 -28.231 1.00 44.41 383 ILE A C 1
ATOM 2947 O O . ILE A 1 383 ? 33.438 17.879 -27.025 1.00 44.41 383 ILE A O 1
ATOM 2951 N N . LYS A 1 384 ? 33.218 19.282 -28.766 1.00 37.38 384 LYS A N 1
ATOM 2952 C CA . LYS A 1 384 ? 33.203 20.507 -27.952 1.00 37.38 384 LYS A CA 1
ATOM 2953 C C . LYS A 1 384 ? 32.015 20.466 -26.986 1.00 37.38 384 LYS A C 1
ATOM 2955 O O . LYS A 1 384 ? 30.871 20.634 -27.399 1.00 37.38 384 LYS A O 1
ATOM 2960 N N . SER A 1 385 ? 32.323 20.255 -25.709 1.00 42.91 385 SER A N 1
ATOM 2961 C CA . SER A 1 385 ? 31.413 20.404 -24.576 1.00 42.91 385 SER A CA 1
ATOM 2962 C C . SER A 1 385 ? 30.814 21.814 -24.561 1.00 42.91 385 SER A C 1
ATOM 2964 O O . SER A 1 385 ? 31.544 22.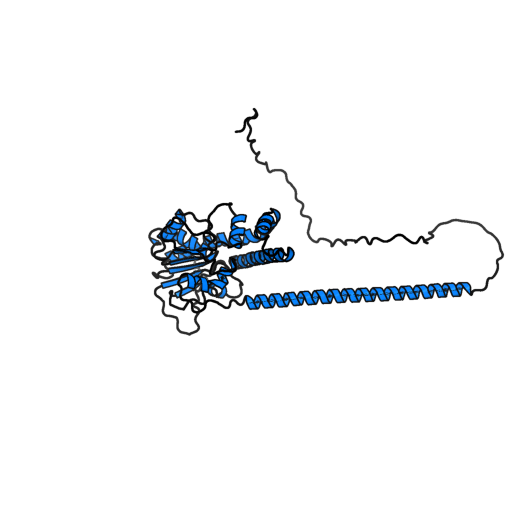805 -24.553 1.00 42.91 385 SER A O 1
ATOM 2966 N N . THR A 1 386 ? 29.485 21.911 -24.568 1.00 44.53 386 THR A N 1
ATOM 2967 C CA . THR A 1 386 ? 28.724 23.163 -24.410 1.00 44.53 386 THR A CA 1
ATOM 2968 C C . THR A 1 386 ? 28.190 23.335 -22.987 1.00 44.53 386 THR A C 1
ATOM 2970 O O . THR A 1 386 ? 27.115 23.898 -22.794 1.00 44.53 386 THR A O 1
ATOM 2973 N N . LEU A 1 387 ? 28.917 22.854 -21.976 1.00 44.03 387 LEU A N 1
ATOM 2974 C CA . LEU A 1 387 ? 28.642 23.183 -20.577 1.00 44.03 387 LEU A CA 1
ATOM 2975 C C . LEU A 1 387 ? 29.759 24.087 -20.042 1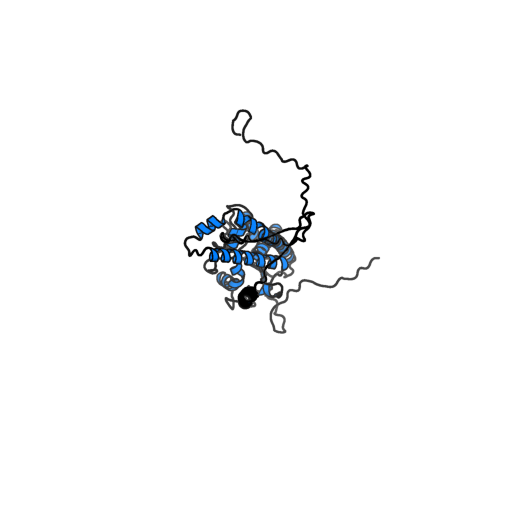.00 44.03 387 LEU A C 1
ATOM 2977 O O . LEU A 1 387 ? 30.934 23.788 -20.271 1.00 44.03 387 LEU A O 1
ATOM 2981 N N . PRO A 1 388 ? 29.432 25.198 -19.357 1.00 39.16 388 PRO A N 1
ATOM 2982 C CA . PRO A 1 388 ? 30.453 26.049 -18.764 1.00 39.16 388 PRO A CA 1
ATOM 2983 C C . PRO A 1 388 ? 31.228 25.275 -17.682 1.00 39.16 388 PRO A C 1
ATOM 2985 O O . PRO A 1 388 ? 30.634 24.457 -16.974 1.00 39.16 388 PRO A O 1
ATOM 2988 N N . PRO A 1 389 ? 32.542 25.519 -17.527 1.00 42.06 389 PRO A N 1
ATOM 2989 C CA . PRO A 1 389 ? 33.326 24.892 -16.474 1.00 42.06 389 PRO A CA 1
ATOM 2990 C C . PRO A 1 389 ? 32.830 25.368 -15.104 1.00 42.06 389 PRO A C 1
ATOM 2992 O O . PRO A 1 389 ? 32.794 26.566 -14.823 1.00 42.06 389 PRO A O 1
ATOM 2995 N N . LEU A 1 390 ? 32.451 24.418 -14.249 1.00 35.47 390 LEU A N 1
ATOM 2996 C CA . LEU A 1 390 ? 32.112 24.688 -12.858 1.00 35.47 390 LEU A CA 1
ATOM 2997 C C . LEU A 1 390 ? 33.417 24.952 -12.092 1.00 35.47 390 LEU A C 1
ATOM 2999 O O . LEU A 1 390 ? 34.181 24.033 -11.803 1.00 35.47 390 LEU A O 1
ATOM 3003 N N . VAL A 1 391 ? 33.697 26.220 -11.801 1.00 38.97 391 VAL A N 1
ATOM 3004 C CA . VAL A 1 391 ? 34.796 26.609 -10.914 1.00 38.97 391 VAL A CA 1
ATOM 3005 C C . VAL A 1 391 ? 34.341 26.353 -9.479 1.00 38.97 391 VAL A C 1
ATOM 3007 O O . VAL A 1 391 ? 33.494 27.073 -8.957 1.00 38.97 391 VAL A O 1
ATOM 3010 N N . LEU A 1 392 ? 34.890 25.321 -8.837 1.00 34.31 392 LEU A N 1
ATOM 3011 C CA . LEU A 1 392 ? 34.788 25.151 -7.388 1.00 34.31 392 LEU A CA 1
ATOM 3012 C C . LEU A 1 392 ? 35.829 26.059 -6.728 1.00 34.31 392 LEU A C 1
ATOM 3014 O O . LEU A 1 392 ? 36.988 25.681 -6.561 1.00 34.31 392 LEU A O 1
ATOM 3018 N N . THR A 1 393 ? 35.423 27.271 -6.362 1.00 35.69 393 THR A N 1
ATOM 3019 C CA . THR A 1 393 ? 36.150 28.070 -5.373 1.00 35.69 393 THR A CA 1
ATOM 3020 C C . THR A 1 393 ? 35.959 27.420 -4.007 1.00 35.69 393 THR A C 1
ATOM 3022 O O . THR A 1 393 ? 34.889 27.511 -3.406 1.00 35.69 393 THR A O 1
ATOM 3025 N N . LEU A 1 394 ? 36.994 26.734 -3.522 1.00 44.28 394 LEU A N 1
ATOM 3026 C CA . LEU A 1 394 ? 37.125 26.410 -2.105 1.00 44.28 394 LEU A CA 1
ATOM 3027 C C . LEU A 1 394 ? 37.490 27.698 -1.365 1.00 44.28 394 LEU A C 1
ATOM 3029 O O . LEU A 1 394 ? 38.665 27.971 -1.127 1.00 44.28 394 LEU A O 1
ATOM 3033 N N . ASP A 1 395 ? 36.481 28.492 -1.015 1.00 36.59 395 ASP A N 1
ATOM 3034 C CA . ASP A 1 395 ? 36.664 29.537 -0.015 1.00 36.59 395 ASP A CA 1
ATOM 3035 C C . ASP A 1 395 ? 36.768 28.867 1.355 1.00 36.59 395 ASP A C 1
ATOM 3037 O O . ASP A 1 395 ? 35.809 28.341 1.924 1.00 36.59 395 ASP A O 1
ATOM 3041 N N . GLY A 1 396 ? 38.001 28.843 1.856 1.00 51.16 396 GLY A N 1
ATOM 3042 C CA . GLY A 1 396 ? 38.344 28.371 3.183 1.00 51.16 396 GLY A CA 1
ATOM 3043 C C . GLY A 1 396 ? 37.681 29.227 4.254 1.00 51.16 396 GLY A C 1
ATOM 3044 O O . GLY A 1 396 ? 38.192 30.275 4.626 1.00 51.16 396 GLY A O 1
ATOM 3045 N N . SER A 1 397 ? 36.558 28.751 4.784 1.00 47.81 397 SER A N 1
ATOM 3046 C CA . SER A 1 397 ? 36.136 28.998 6.167 1.00 47.81 397 SER A CA 1
ATOM 3047 C C . SER A 1 397 ? 35.038 28.014 6.579 1.00 47.81 397 SER A C 1
ATOM 3049 O O . SER A 1 397 ? 33.881 28.364 6.777 1.00 47.81 397 SER A O 1
ATOM 3051 N N . ALA A 1 398 ? 35.411 26.747 6.737 1.00 37.06 398 ALA A N 1
ATOM 3052 C CA . ALA A 1 398 ? 34.639 25.811 7.545 1.00 37.06 398 ALA A CA 1
ATOM 3053 C C . ALA A 1 398 ? 35.619 25.025 8.417 1.00 37.06 398 ALA A C 1
ATOM 3055 O O . ALA A 1 398 ? 36.344 24.149 7.954 1.00 37.06 398 ALA A O 1
ATOM 3056 N N . THR A 1 399 ? 35.694 25.415 9.685 1.00 40.09 399 THR A N 1
ATOM 3057 C CA . THR A 1 399 ? 36.368 24.677 10.752 1.00 40.09 399 THR A CA 1
ATOM 3058 C C . THR A 1 399 ? 35.777 23.274 10.861 1.00 40.09 399 THR A C 1
ATOM 3060 O O . THR A 1 399 ? 34.594 23.124 11.167 1.00 40.09 399 THR A O 1
ATOM 3063 N N . PHE A 1 400 ? 36.603 22.255 10.636 1.00 37.72 400 PHE A N 1
ATOM 3064 C CA . PHE A 1 400 ? 36.291 20.877 11.004 1.00 37.72 400 PHE A CA 1
ATOM 3065 C C . PHE A 1 400 ? 36.198 20.770 12.538 1.00 37.72 400 PHE A C 1
ATOM 3067 O O . PHE A 1 400 ? 37.080 21.302 13.221 1.00 37.72 400 PHE A O 1
ATOM 3074 N N . PRO A 1 401 ? 35.193 20.085 13.114 1.00 42.69 401 PRO A N 1
ATOM 3075 C CA . PRO A 1 401 ? 35.287 19.636 14.496 1.00 42.69 401 PRO A CA 1
ATOM 3076 C C . PRO A 1 401 ? 36.426 18.615 14.582 1.00 42.69 401 PRO A C 1
ATOM 3078 O O . PRO A 1 401 ? 36.440 17.647 13.823 1.00 42.69 401 PRO A O 1
ATOM 3081 N N . GLN A 1 402 ? 37.392 18.836 15.475 1.00 37.91 402 GLN A N 1
ATOM 3082 C CA . GLN A 1 402 ? 38.375 17.808 15.806 1.00 37.91 402 GLN A CA 1
ATOM 3083 C C . GLN A 1 402 ? 37.657 16.618 16.449 1.00 37.91 402 GLN A C 1
ATOM 3085 O O . GLN A 1 402 ? 36.977 16.777 17.464 1.00 37.91 402 GLN A O 1
ATOM 3090 N N . GLU A 1 403 ? 37.832 15.431 15.874 1.00 39.28 403 GLU A N 1
ATOM 3091 C CA . GLU A 1 403 ? 37.597 14.175 16.580 1.00 39.28 403 GLU A CA 1
ATOM 3092 C C . GLU A 1 403 ? 38.567 14.087 17.764 1.00 39.28 403 GLU A C 1
ATOM 3094 O O . GLU A 1 403 ? 39.785 14.205 17.611 1.00 39.28 403 GLU A O 1
ATOM 3099 N N . SER A 1 404 ? 38.018 13.904 18.961 1.00 49.78 404 SER A N 1
ATOM 3100 C CA . SER A 1 404 ? 38.778 13.590 20.166 1.00 49.78 404 SER A CA 1
ATOM 3101 C C . SER A 1 404 ? 39.374 12.186 20.057 1.00 49.78 404 SER A C 1
ATOM 3103 O O . SER A 1 404 ? 38.645 11.216 19.845 1.00 49.78 404 SER A O 1
ATOM 3105 N N . SER A 1 405 ? 40.690 12.087 20.242 1.00 52.75 405 SER A N 1
ATOM 3106 C CA . SER A 1 405 ? 41.419 10.824 20.407 1.00 52.75 405 SER A CA 1
ATOM 3107 C C . SER A 1 405 ? 40.827 9.991 21.559 1.00 52.75 405 SER A C 1
ATOM 3109 O O . SER A 1 405 ? 40.547 10.564 22.613 1.00 52.75 405 SER A O 1
ATOM 3111 N N . PRO A 1 406 ? 40.679 8.658 21.428 1.00 51.00 406 PRO A N 1
ATOM 3112 C CA . PRO A 1 406 ? 40.216 7.787 22.512 1.00 51.00 406 PRO A CA 1
ATOM 3113 C C . PRO A 1 406 ? 41.334 7.425 23.510 1.00 51.00 406 PRO A C 1
ATOM 3115 O O . PRO A 1 406 ? 41.202 6.459 24.256 1.00 51.00 406 PRO A O 1
ATOM 3118 N N . TYR A 1 407 ? 42.443 8.168 23.513 1.00 55.16 407 TYR A N 1
ATOM 3119 C CA . TYR A 1 407 ? 43.593 7.939 24.383 1.00 55.16 407 TYR A CA 1
ATOM 3120 C C . TYR A 1 407 ? 43.899 9.182 25.216 1.00 55.16 407 TYR A C 1
ATOM 3122 O O . TYR A 1 407 ? 43.940 10.291 24.681 1.00 55.16 407 TYR A O 1
ATOM 3130 N N . ASN A 1 408 ? 44.170 8.975 26.504 1.00 57.72 408 ASN A N 1
ATOM 3131 C CA . ASN A 1 408 ? 44.793 9.979 27.361 1.00 57.72 408 ASN A CA 1
ATOM 3132 C C . ASN A 1 408 ? 46.258 10.202 26.936 1.00 57.72 408 ASN A C 1
ATOM 3134 O O . ASN A 1 408 ? 46.889 9.311 26.362 1.00 57.72 408 ASN A O 1
ATOM 3138 N N . ASP A 1 409 ? 46.831 11.360 27.280 1.00 62.88 409 ASP A N 1
ATOM 3139 C CA . ASP A 1 409 ? 48.231 11.730 26.978 1.00 62.88 409 ASP A CA 1
ATOM 3140 C C . ASP A 1 409 ? 49.292 10.792 27.603 1.00 62.88 409 ASP A C 1
ATOM 3142 O O . ASP A 1 409 ? 50.483 10.916 27.316 1.00 62.88 409 ASP A O 1
ATOM 3146 N N . ASP A 1 410 ? 48.886 9.830 28.436 1.00 64.62 410 ASP A N 1
ATOM 3147 C CA . ASP A 1 410 ? 49.742 8.781 29.000 1.00 64.62 410 ASP A CA 1
ATOM 3148 C C . ASP A 1 410 ? 49.651 7.427 28.264 1.00 64.62 410 ASP A C 1
ATOM 3150 O O . ASP A 1 410 ? 50.314 6.463 28.653 1.00 64.62 410 ASP A O 1
ATOM 3154 N N . GLY A 1 411 ? 48.869 7.345 27.182 1.00 52.47 411 GLY A N 1
ATOM 3155 C CA . GLY A 1 411 ? 48.705 6.139 26.369 1.00 52.47 411 GLY A CA 1
ATOM 3156 C C . GLY A 1 411 ? 47.675 5.135 26.896 1.00 52.47 411 GLY A C 1
ATOM 3157 O O . GLY A 1 411 ? 47.608 4.017 26.379 1.00 52.47 411 GLY A O 1
ATOM 3158 N N . SER A 1 412 ? 46.851 5.500 27.882 1.00 55.78 412 SER A N 1
ATOM 3159 C CA . SER A 1 412 ? 45.706 4.686 28.310 1.00 55.78 412 SER A CA 1
ATOM 3160 C C . SER A 1 412 ? 44.432 4.996 27.502 1.00 55.78 412 SER A C 1
ATOM 3162 O O . SER A 1 412 ? 44.185 6.146 27.141 1.00 55.78 412 SER A O 1
ATOM 3164 N N . LEU A 1 413 ? 43.642 3.960 27.185 1.00 49.34 413 LEU A N 1
ATOM 3165 C CA . LEU A 1 41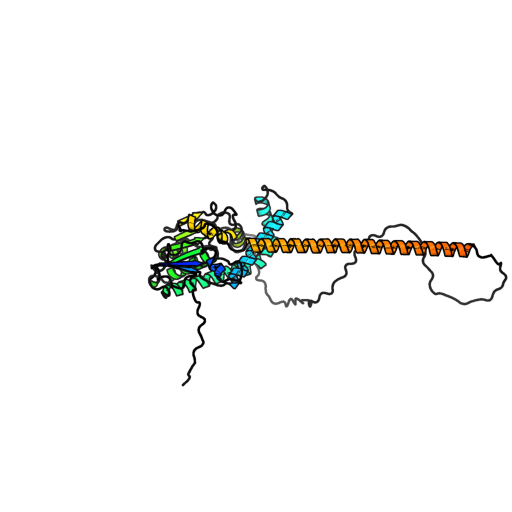3 ? 42.324 4.074 26.534 1.00 49.34 413 LEU A CA 1
ATOM 3166 C C . LEU A 1 413 ? 41.300 4.691 27.501 1.00 49.34 413 LEU A C 1
ATOM 3168 O O . LEU A 1 413 ? 41.304 4.323 28.677 1.00 49.34 413 LEU A O 1
ATOM 3172 N N . ILE A 1 414 ? 40.436 5.582 26.997 1.00 53.09 414 ILE A N 1
ATOM 3173 C CA . ILE A 1 414 ? 39.279 6.126 27.741 1.00 53.09 414 ILE A CA 1
ATOM 3174 C C . ILE A 1 414 ? 38.275 5.018 28.070 1.00 53.09 414 ILE A C 1
ATOM 3176 O O . ILE A 1 414 ? 37.930 4.241 27.147 1.00 53.09 414 ILE A O 1
#

Secondary structure (DSSP, 8-state):
----PPPPP----------SSSPPPPPSSEEEEE-S--S-SS-GGGGTGGGTTBPTTTSSEEEE----HHHHHHHHHHHHHHHHHHHHHHHHHT--SSSHHHHHHHTTSHHHHHHHHHHHHHHHHHHHHHHHHHHHHHHHHHHTTTTTT--EEEEEEHHHHHHHHHHHHHHHHTGGGGTTSEEEEEEES---B--HHHHHHHHHHBSS-EEEEE-TT-HHHHHHHHHHS-TT--BTTTS---S-TTEEEEE-TTT-TT--TTHHHHTHHHHHHHTT--BS-S----SHHHHHHHHHHHHHHHHHHHHHHHHHHHHHHHHHHHHHHHHHHHHHHHHHHHHHHHHHS-----------------------------------------S-----------PPPPPPPSB-TTS-B-

Radius of gyration: 37.25 Å; chains: 1; bounding box: 109×69×108 Å